Protein AF-A0A0F7S0N1-F1 (afdb_monomer_lite)

InterPro domains:
  IPR029045 ClpP/crotonase-like domain superfamily [SSF52096] (67-286)
  IPR029045 ClpP/crotonase-like domain superfamily [SSF52096] (295-458)
  IPR034733 Acetyl-coenzyme A carboxylase carboxyl transferase subunit beta [PF01039] (90-169)
  IPR051047 Acyl-CoA Carboxylase Beta Subunit [PTHR43842] (62-202)

Radius of gyration: 35.46 Å; chains: 1; bounding box: 61×46×143 Å

Sequence (472 aa):
MEYVIRADAACTDGVVHKVAVKQGGVVNASDVLFVMDTSHKQDASTGSSSPTATVNPTEDPSIARPELQELQTRRHFLADAGRATSVAKRHARGYRTVRENLSMLLDPDSFLEYGDLALAAQKQRYTPTDLISKTGGDGIVTCFGRVDGHTIGLIMGDYMVLAGTQGPGDTDYPVGSGLQTPSFALMGQVRARGIPVVGVANGYVFAGNAALLGMCDVVVATRGGNSKLAGGGKGTMGKTSIGMGGKAMIEAGGLGVVESDDIGPTNVHAETGGVDIVVEHEDSAALMPSSPTTQPSPLGGAIDINAALKATRLLKLLTRTRATHLISLCDTPGFMVGPEFERTSTAGGSFRTFGEWFTAVAEFTQSGGRVAGLPAGSLGPMSLEGAVQLSTKKQLAKIESEQERKEVAEKAVEELYKGGRAINVAASMAEIDTVLDPAETREWLGKVVGDVLGTRRAMFRVRRDREGGSRL

pLDDT: mean 78.71, std 15.07, range [29.89, 95.44]

Foldseek 3Di:
DDDDDDDDPLQPDKDFPFQPDDPPDDDDPPDDGTDIDRPPDDDDDDDDDDDDDPPDPDPDPVDDDPVSVVVVVLLCLVDCNNVVVLQLVQLLQQAHFPVVLCVLQFDPPFKAWDQQQPWAPPVVPDDPVCRSNQQGSNQWIWIWGDGVNFIDTDIDGGCSHVHSDDDDGPPDDPDPPCCPDVVNVVLVVCLQLLNAFEAEFEAQQEAPSLVSQQSHLAYEYAQYHDCVSSVRPPDNHGGTAHYNHAQVVCVVVVVDGDDSCPRGGPVNCCVQVVHDHYHHGSSCVSPPDPDDDDDDDPVQAAQALSNLQNLLSVLVSCLSFLQAAEEAEDDYQYHDDDDVSQVPDDDNGPVVSVVSSVVSVVSSVVSLHDYHYDYDWFDDPGQLLVVLCVVCVVVLVVDPDPVVSVVVSVVSSVVNSVCRTPVNCCVPVVPDVDHDDPVCVVVVVVCCRPPPSHDGDTSDDDPDDPDDDDDD

Organism: NCBI:txid49012

Structure (mmCIF, N/CA/C/O backbone):
data_AF-A0A0F7S0N1-F1
#
_entry.id   AF-A0A0F7S0N1-F1
#
loop_
_atom_site.group_PDB
_atom_site.id
_atom_site.type_symbol
_atom_site.label_atom_id
_atom_site.label_alt_id
_atom_site.label_comp_id
_atom_site.label_asym_id
_atom_site.label_entity_id
_atom_site.label_seq_id
_atom_site.pdbx_PDB_ins_code
_atom_site.Cartn_x
_atom_site.Cartn_y
_atom_site.Cartn_z
_atom_site.occupancy
_atom_site.B_iso_or_equiv
_atom_site.auth_seq_id
_atom_site.auth_comp_id
_atom_site.auth_asym_id
_atom_site.auth_atom_id
_atom_site.pdbx_PDB_model_num
ATOM 1 N N . MET A 1 1 ? -19.174 -15.287 -85.473 1.00 70.75 1 MET A N 1
ATOM 2 C CA . MET A 1 1 ? -17.699 -15.360 -85.430 1.00 70.75 1 MET A CA 1
ATOM 3 C C . MET A 1 1 ? -17.322 -15.170 -83.972 1.00 70.75 1 MET A C 1
ATOM 5 O O . MET A 1 1 ? -17.805 -14.215 -83.380 1.00 70.75 1 MET A O 1
ATOM 9 N N . GLU A 1 2 ? -16.607 -16.116 -83.371 1.00 83.31 2 GLU A N 1
ATOM 10 C CA . GLU A 1 2 ? -16.225 -16.053 -81.955 1.00 83.31 2 GLU A CA 1
ATOM 11 C C . GLU A 1 2 ? -14.771 -15.602 -81.837 1.00 83.31 2 GLU A C 1
ATOM 13 O O . GLU A 1 2 ? -13.910 -16.086 -82.573 1.00 83.31 2 GLU A O 1
ATOM 18 N N . TYR A 1 3 ? -14.505 -14.675 -80.919 1.00 81.12 3 TYR A N 1
ATOM 19 C CA . TYR A 1 3 ? -13.156 -14.209 -80.616 1.00 81.12 3 TYR A CA 1
ATOM 20 C C . TYR A 1 3 ? -12.708 -14.830 -79.294 1.00 81.12 3 TYR A C 1
ATOM 22 O O . TYR A 1 3 ? -13.309 -14.581 -78.251 1.00 81.12 3 TYR A O 1
ATOM 30 N N . VAL A 1 4 ? -11.654 -15.648 -79.337 1.00 83.25 4 VAL A N 1
ATOM 31 C CA . VAL A 1 4 ? -11.066 -16.265 -78.142 1.00 83.25 4 VAL A CA 1
ATOM 32 C C . VAL A 1 4 ? -9.887 -15.417 -77.685 1.00 83.25 4 VAL A C 1
ATOM 34 O O . VAL A 1 4 ? -8.858 -15.368 -78.356 1.00 83.25 4 VAL A O 1
ATOM 37 N N . ILE A 1 5 ? -10.032 -14.773 -76.529 1.00 77.81 5 ILE A N 1
ATOM 38 C CA . ILE A 1 5 ? -8.944 -14.044 -75.874 1.00 77.81 5 ILE A CA 1
ATOM 39 C C . ILE A 1 5 ? -8.152 -15.053 -75.043 1.00 77.81 5 ILE A C 1
ATOM 41 O O . ILE A 1 5 ? -8.701 -15.701 -74.153 1.00 77.81 5 ILE A O 1
ATOM 45 N N . ARG A 1 6 ? -6.870 -15.218 -75.364 1.00 75.12 6 ARG A N 1
ATOM 46 C CA . ARG A 1 6 ? -5.944 -16.111 -74.657 1.00 75.12 6 ARG A CA 1
ATOM 47 C C . ARG A 1 6 ? -4.948 -15.275 -73.864 1.00 75.12 6 ARG A C 1
ATOM 49 O O . ARG A 1 6 ? -4.656 -14.146 -74.253 1.00 75.12 6 ARG A O 1
ATOM 56 N N . ALA A 1 7 ? -4.431 -15.836 -72.775 1.00 68.81 7 ALA A N 1
ATOM 57 C CA . ALA A 1 7 ? -3.262 -15.265 -72.120 1.00 68.81 7 ALA A CA 1
ATOM 58 C C . ALA A 1 7 ? -2.103 -15.175 -73.127 1.00 68.81 7 ALA A C 1
ATOM 60 O O . ALA A 1 7 ? -1.959 -16.044 -73.992 1.00 68.81 7 ALA A O 1
ATOM 61 N N . ASP A 1 8 ? -1.316 -14.104 -73.030 1.00 66.12 8 ASP A N 1
ATOM 62 C CA . ASP A 1 8 ? -0.108 -13.926 -73.834 1.00 66.12 8 ASP A CA 1
ATOM 63 C C . ASP A 1 8 ? 0.848 -15.108 -73.594 1.00 66.12 8 ASP A C 1
ATOM 65 O O . ASP A 1 8 ? 0.994 -15.573 -72.462 1.00 66.12 8 ASP A O 1
ATOM 69 N N . ALA A 1 9 ? 1.522 -15.584 -74.642 1.00 60.59 9 ALA A N 1
ATOM 70 C CA . ALA A 1 9 ? 2.530 -16.639 -74.549 1.00 60.59 9 ALA A CA 1
ATOM 71 C C . ALA A 1 9 ? 3.688 -16.271 -73.599 1.00 60.59 9 ALA A C 1
ATOM 73 O O . ALA A 1 9 ? 4.372 -17.158 -73.099 1.00 60.59 9 ALA A O 1
ATOM 74 N N . ALA A 1 10 ? 3.888 -14.981 -73.308 1.00 58.31 10 ALA A N 1
ATOM 75 C CA . ALA A 1 10 ? 4.835 -14.504 -72.300 1.00 58.31 10 ALA A CA 1
ATOM 76 C C . ALA A 1 10 ? 4.342 -14.633 -70.837 1.00 58.31 10 ALA A C 1
ATOM 78 O O . ALA A 1 10 ? 5.082 -14.258 -69.923 1.00 58.31 10 ALA A O 1
ATOM 79 N N . CYS A 1 11 ? 3.109 -15.103 -70.613 1.00 58.31 11 CYS A N 1
ATOM 80 C CA . CYS A 1 11 ? 2.463 -15.299 -69.311 1.00 58.31 11 CYS A CA 1
ATOM 81 C C . CYS A 1 11 ? 1.888 -16.723 -69.220 1.00 58.31 11 CYS A C 1
ATOM 83 O O . CYS A 1 11 ? 0.672 -16.910 -69.186 1.00 58.31 11 CYS A O 1
ATOM 85 N N . THR A 1 12 ? 2.752 -17.738 -69.208 1.00 57.97 12 THR A N 1
ATOM 86 C CA . THR A 1 12 ? 2.328 -19.148 -69.144 1.00 57.97 12 THR A CA 1
ATOM 87 C C . THR A 1 12 ? 1.765 -19.563 -67.778 1.00 57.97 12 THR A C 1
ATOM 89 O O . THR A 1 12 ? 1.035 -20.550 -67.713 1.00 57.97 12 THR A O 1
ATOM 92 N N . ASP A 1 13 ? 2.031 -18.785 -66.717 1.00 64.25 13 ASP A N 1
ATOM 93 C CA . ASP A 1 13 ? 1.867 -19.231 -65.320 1.00 64.25 13 ASP A CA 1
ATOM 94 C C . ASP A 1 13 ? 1.004 -18.268 -64.461 1.00 64.25 13 ASP A C 1
ATOM 96 O O . ASP A 1 13 ? 1.071 -18.279 -63.232 1.00 64.25 13 ASP A O 1
ATOM 100 N N . GLY A 1 14 ? 0.213 -17.386 -65.083 1.00 68.50 14 GLY A N 1
ATOM 101 C CA . GLY A 1 14 ? -0.571 -16.373 -64.362 1.00 68.50 14 GLY A CA 1
ATOM 102 C C . GLY A 1 14 ? -1.806 -16.929 -63.634 1.00 68.50 14 GLY A C 1
ATOM 103 O O . GLY A 1 14 ? -2.514 -17.790 -64.159 1.00 68.50 14 GLY A O 1
ATOM 104 N N . VAL A 1 15 ? -2.116 -16.397 -62.443 1.00 79.62 15 VAL A N 1
ATOM 105 C CA . VAL A 1 15 ? -3.322 -16.757 -61.666 1.00 79.62 15 VAL A CA 1
ATOM 106 C C . VAL A 1 15 ? -4.386 -15.672 -61.816 1.00 79.62 15 VAL A C 1
ATOM 108 O O . VAL A 1 15 ? -4.148 -14.493 -61.546 1.00 79.62 15 VAL A O 1
ATOM 111 N N . VAL A 1 16 ? -5.595 -16.060 -62.231 1.00 82.44 16 VAL A N 1
ATOM 112 C CA . VAL A 1 16 ? -6.732 -15.135 -62.324 1.00 82.44 16 VAL A CA 1
ATOM 113 C C . VAL A 1 16 ? -7.241 -14.807 -60.920 1.00 82.44 16 VAL A C 1
ATOM 115 O O . VAL A 1 16 ? -7.872 -15.634 -60.268 1.00 82.44 16 VAL A O 1
ATOM 118 N N . HIS A 1 17 ? -7.005 -13.577 -60.467 1.00 83.06 17 HIS A N 1
ATOM 119 C CA . HIS A 1 17 ? -7.462 -13.090 -59.163 1.00 83.06 17 HIS A CA 1
ATOM 120 C C . HIS A 1 17 ? -8.943 -12.718 -59.159 1.00 83.06 17 HIS A C 1
ATOM 122 O O . HIS A 1 17 ? -9.626 -12.838 -58.141 1.00 83.06 17 HIS A O 1
ATOM 128 N N . LYS A 1 18 ? -9.441 -12.210 -60.290 1.00 86.25 18 LYS A N 1
ATOM 129 C CA . LYS A 1 18 ? -10.821 -11.742 -60.403 1.00 86.25 18 LYS A CA 1
ATOM 130 C C . LYS A 1 18 ? -11.307 -11.856 -61.835 1.00 86.25 18 LYS A C 1
ATOM 132 O O . LYS A 1 18 ? -10.690 -11.303 -62.735 1.00 86.25 18 LYS A O 1
ATOM 137 N N . VAL A 1 19 ? -12.466 -12.473 -62.031 1.00 90.94 19 VAL A N 1
ATOM 138 C CA . VAL A 1 19 ? -13.218 -12.379 -63.288 1.00 90.94 19 VAL A CA 1
ATOM 139 C C . VAL A 1 19 ? -14.240 -11.255 -63.128 1.00 90.94 19 VAL A C 1
ATOM 141 O O . VAL A 1 19 ? -15.051 -11.275 -62.203 1.00 90.94 19 VAL A O 1
ATOM 144 N N . ALA A 1 20 ? -14.156 -10.231 -63.975 1.00 88.44 20 ALA A N 1
ATOM 145 C CA . ALA A 1 20 ? -14.969 -9.016 -63.883 1.00 88.44 20 ALA A CA 1
ATOM 146 C C . ALA A 1 20 ? -16.246 -9.076 -64.742 1.00 88.44 20 ALA A C 1
ATOM 148 O O . ALA A 1 20 ? -17.083 -8.180 -64.659 1.00 88.44 20 ALA A O 1
ATOM 149 N N . VAL A 1 21 ? -16.425 -10.150 -65.515 1.00 89.94 21 VAL A N 1
ATOM 150 C CA . VAL A 1 21 ? -17.568 -10.364 -66.412 1.00 89.94 21 VAL A CA 1
ATOM 151 C C . VAL A 1 21 ? -18.325 -11.650 -66.081 1.00 89.94 21 VAL A C 1
ATOM 153 O O . VAL A 1 21 ? -17.822 -12.531 -65.386 1.00 89.94 21 VAL A O 1
ATOM 156 N N . LYS A 1 22 ? -19.559 -11.763 -66.578 1.00 89.00 22 LYS A N 1
ATOM 157 C CA . LYS A 1 22 ? -20.408 -12.954 -66.430 1.00 89.00 22 LYS A CA 1
ATOM 158 C C . LYS A 1 22 ? -20.688 -13.573 -67.793 1.00 89.00 22 LYS A C 1
ATOM 160 O O . LYS A 1 22 ? -20.864 -12.855 -68.775 1.00 89.00 22 LYS A O 1
ATOM 165 N N . GLN A 1 23 ? -20.768 -14.900 -67.844 1.00 90.06 23 GLN A N 1
ATOM 166 C CA . GLN A 1 23 ? -21.129 -15.625 -69.061 1.00 90.06 23 GLN A CA 1
ATOM 167 C C . GLN A 1 23 ? -22.506 -15.163 -69.572 1.00 90.06 23 GLN A C 1
ATOM 169 O O . GLN A 1 23 ? -23.454 -15.065 -68.795 1.00 90.06 23 GLN A O 1
ATOM 174 N N . GLY A 1 24 ? -22.601 -14.849 -70.868 1.00 90.19 24 GLY A N 1
ATOM 175 C CA . GLY A 1 24 ? -23.808 -14.288 -71.493 1.00 90.19 24 GLY A CA 1
ATOM 176 C C . GLY A 1 24 ? -23.993 -12.773 -71.312 1.00 90.19 24 GLY A C 1
ATOM 177 O O . GLY A 1 24 ? -24.955 -12.219 -71.837 1.00 90.19 24 GLY A O 1
ATOM 178 N N . GLY A 1 25 ? -23.093 -12.096 -70.590 1.00 85.81 25 GLY A N 1
ATOM 179 C CA . GLY A 1 25 ? -23.084 -10.638 -70.473 1.00 85.81 25 GLY A CA 1
ATOM 180 C C . GLY A 1 25 ? -22.581 -9.944 -71.741 1.00 85.81 25 GLY A C 1
ATOM 181 O O . GLY A 1 25 ? -21.772 -10.496 -72.486 1.00 85.81 25 GLY A O 1
ATOM 182 N N . VAL A 1 26 ? -23.049 -8.715 -71.970 1.00 89.62 26 VAL A N 1
ATOM 183 C CA . VAL A 1 26 ? -22.543 -7.844 -73.041 1.00 89.62 26 VAL A CA 1
ATOM 184 C C . VAL A 1 26 ? -21.275 -7.146 -72.554 1.00 89.62 26 VAL A C 1
ATOM 186 O O . VAL A 1 26 ? -21.260 -6.615 -71.445 1.00 89.62 26 VAL A O 1
ATOM 189 N N . VAL A 1 27 ? -20.232 -7.145 -73.382 1.00 89.19 27 VAL A N 1
ATOM 190 C CA . VAL A 1 27 ? -18.960 -6.447 -73.142 1.00 89.19 27 VAL A CA 1
ATOM 191 C C . VAL A 1 27 ? -18.636 -5.559 -74.340 1.00 89.19 27 VAL A C 1
ATOM 193 O O . VAL A 1 27 ? -18.961 -5.905 -75.478 1.00 89.19 27 VAL A O 1
ATOM 196 N N . ASN A 1 28 ? -18.003 -4.421 -74.089 1.00 89.50 28 ASN A N 1
ATOM 197 C CA . ASN A 1 28 ? -17.534 -3.487 -75.105 1.00 89.50 28 ASN A CA 1
ATOM 198 C C . ASN A 1 28 ? -16.021 -3.617 -75.318 1.00 89.50 28 ASN A C 1
ATOM 200 O O . ASN A 1 28 ? -15.294 -4.219 -74.525 1.00 89.50 28 ASN A O 1
ATOM 204 N N . ALA A 1 29 ? -15.531 -3.016 -76.402 1.00 83.19 29 ALA A N 1
ATOM 205 C CA . ALA A 1 29 ? -14.098 -2.859 -76.604 1.00 83.19 29 ALA A CA 1
ATOM 206 C C . ALA A 1 29 ? -13.488 -2.068 -75.431 1.00 83.19 29 ALA A C 1
ATOM 208 O O . ALA A 1 29 ? -14.018 -1.023 -75.056 1.00 83.19 29 ALA A O 1
ATOM 209 N N . SER A 1 30 ? -12.374 -2.573 -74.891 1.00 83.69 30 SER A N 1
ATOM 210 C CA . SER A 1 30 ? -11.648 -2.039 -73.722 1.00 83.69 30 SER A CA 1
ATOM 211 C C . SER A 1 30 ? -12.240 -2.350 -72.341 1.00 83.69 30 SER A C 1
ATOM 213 O O . SER A 1 30 ? -11.658 -1.926 -71.341 1.00 83.69 30 SER A O 1
ATOM 215 N N . ASP A 1 31 ? -13.326 -3.123 -72.247 1.00 87.25 31 ASP A N 1
ATOM 216 C CA . ASP A 1 31 ? -13.805 -3.605 -70.948 1.00 87.25 31 ASP A CA 1
ATOM 217 C C . ASP A 1 31 ? -12.803 -4.589 -70.320 1.00 87.25 31 ASP A C 1
ATOM 219 O O . ASP A 1 31 ? -12.262 -5.483 -70.977 1.00 87.25 31 ASP A O 1
ATOM 223 N N . VAL A 1 32 ? -12.576 -4.451 -69.010 1.00 87.75 32 VAL A N 1
ATOM 224 C CA . VAL A 1 32 ? -11.734 -5.383 -68.250 1.00 87.75 32 VAL A CA 1
ATOM 225 C C . VAL A 1 32 ? -12.501 -6.686 -68.047 1.00 87.75 32 VAL A C 1
ATOM 227 O O . VAL A 1 32 ? -13.506 -6.718 -67.340 1.00 87.75 32 VAL A O 1
ATOM 230 N N . LEU A 1 33 ? -12.009 -7.776 -68.636 1.00 88.56 33 LEU A N 1
ATOM 231 C CA . LEU A 1 33 ? -12.659 -9.088 -68.541 1.00 88.56 33 LEU A CA 1
ATOM 232 C C . LEU A 1 33 ? -12.246 -9.848 -67.279 1.00 88.56 33 LEU A C 1
ATOM 234 O O . LEU A 1 33 ? -13.075 -10.442 -66.588 1.00 88.56 33 LEU A O 1
ATOM 238 N N . PHE A 1 34 ? -10.961 -9.812 -66.950 1.00 85.25 34 PHE A N 1
ATOM 239 C CA . PHE A 1 34 ? -10.405 -10.413 -65.747 1.00 85.25 34 PHE A CA 1
ATOM 240 C C . PHE A 1 34 ? -9.114 -9.694 -65.346 1.00 85.25 34 PHE A C 1
ATOM 242 O O . PHE A 1 34 ? -8.471 -9.041 -66.165 1.00 85.25 34 PHE A O 1
ATOM 249 N N . VAL A 1 35 ? -8.755 -9.813 -64.071 1.00 84.69 35 VAL A N 1
ATOM 250 C CA . VAL A 1 35 ? -7.485 -9.359 -63.505 1.00 84.69 35 VAL A CA 1
ATOM 251 C C . VAL A 1 35 ? -6.674 -10.600 -63.173 1.00 84.69 35 VAL A C 1
ATOM 253 O O . VAL A 1 35 ? -7.156 -11.494 -62.471 1.00 84.69 35 VAL A O 1
ATOM 256 N N . MET A 1 36 ? -5.458 -10.653 -63.695 1.00 81.38 36 MET A N 1
ATOM 257 C CA . MET A 1 36 ? -4.521 -11.751 -63.506 1.00 81.38 36 MET A CA 1
ATOM 258 C C . MET A 1 36 ? -3.234 -11.205 -62.902 1.00 81.38 36 MET A C 1
ATOM 260 O O . MET A 1 36 ? -2.797 -10.118 -63.277 1.00 81.38 36 MET A O 1
ATOM 264 N N . ASP A 1 37 ? -2.649 -11.964 -61.982 1.00 73.94 37 ASP A N 1
ATOM 265 C CA . ASP A 1 37 ? -1.302 -11.704 -61.489 1.00 73.94 37 ASP A CA 1
ATOM 266 C C . ASP A 1 37 ? -0.298 -12.486 -62.343 1.00 73.94 37 ASP A C 1
ATOM 268 O O . ASP A 1 37 ? -0.437 -13.694 -62.545 1.00 73.94 37 ASP A O 1
ATOM 272 N N . THR A 1 38 ? 0.680 -11.769 -62.890 1.00 68.12 38 THR A N 1
ATOM 273 C CA . THR A 1 38 ? 1.725 -12.295 -63.778 1.00 68.12 38 THR A CA 1
ATOM 274 C C . THR A 1 38 ? 3.113 -12.241 -63.137 1.00 68.12 38 THR A C 1
ATOM 276 O O . THR A 1 38 ? 4.111 -12.383 -63.841 1.00 68.12 38 THR A O 1
ATOM 279 N N . SER A 1 39 ? 3.206 -11.992 -61.826 1.00 62.47 39 SER A N 1
ATOM 280 C CA . SER A 1 39 ? 4.465 -11.742 -61.107 1.00 62.47 39 SER A CA 1
ATOM 281 C C . SER A 1 39 ? 5.394 -12.957 -60.948 1.00 62.47 39 SER A C 1
ATOM 283 O O . SER A 1 39 ? 6.521 -12.801 -60.487 1.00 62.47 39 SER A O 1
ATOM 285 N N . HIS A 1 40 ? 5.018 -14.147 -61.427 1.00 51.25 40 HIS A N 1
ATOM 286 C CA . HIS A 1 40 ? 5.912 -15.311 -61.505 1.00 51.25 40 HIS A CA 1
ATOM 287 C C . HIS A 1 40 ? 6.852 -15.270 -62.733 1.00 51.25 40 HIS A C 1
ATOM 289 O O . HIS A 1 40 ? 6.914 -16.207 -63.523 1.00 51.25 40 HIS A O 1
ATOM 295 N N . LYS A 1 41 ? 7.625 -14.189 -62.904 1.00 47.56 41 LYS A N 1
ATOM 296 C CA . LYS A 1 41 ? 8.764 -14.159 -63.841 1.00 47.56 41 LYS A CA 1
ATOM 297 C C . LYS A 1 41 ? 10.075 -14.191 -63.060 1.00 47.56 41 LYS A C 1
ATOM 299 O O . LYS A 1 41 ? 10.419 -13.222 -62.397 1.00 47.56 41 LYS A O 1
ATOM 304 N N . GLN A 1 42 ? 10.813 -15.300 -63.162 1.00 41.69 42 GLN A N 1
ATOM 305 C CA . GLN A 1 42 ? 12.253 -15.296 -62.890 1.00 41.69 42 GLN A CA 1
ATOM 306 C C . GLN A 1 42 ? 12.943 -14.391 -63.923 1.00 41.69 42 GLN A C 1
ATOM 308 O O . GLN A 1 42 ? 12.688 -14.498 -65.123 1.00 41.69 42 GLN A O 1
ATOM 313 N N . ASP A 1 43 ? 13.771 -13.477 -63.427 1.00 38.16 43 ASP A N 1
ATOM 314 C CA . ASP A 1 43 ? 14.380 -12.366 -64.158 1.00 38.16 43 ASP A CA 1
ATOM 315 C C . ASP A 1 43 ? 15.220 -12.752 -65.385 1.00 38.16 43 ASP A C 1
ATOM 317 O O . ASP A 1 43 ? 16.060 -13.651 -65.329 1.00 38.16 43 ASP A O 1
ATOM 321 N N . ALA A 1 44 ? 15.119 -11.929 -66.438 1.00 33.47 44 ALA A N 1
ATOM 322 C CA . ALA A 1 44 ? 16.231 -11.634 -67.346 1.00 33.47 44 ALA A CA 1
ATOM 323 C C . ALA A 1 44 ? 16.097 -10.231 -67.996 1.00 33.47 44 ALA A C 1
ATOM 325 O O . ALA A 1 44 ? 15.496 -10.073 -69.051 1.00 33.47 44 ALA A O 1
ATOM 326 N N . SER A 1 45 ? 16.689 -9.245 -67.306 1.00 39.94 45 SER A N 1
ATOM 327 C CA . SER A 1 45 ? 17.465 -8.071 -67.772 1.00 39.94 45 SER A CA 1
ATOM 328 C C . SER A 1 45 ? 16.899 -6.950 -68.695 1.00 39.94 45 SER A C 1
ATOM 330 O O . SER A 1 45 ? 16.301 -7.171 -69.739 1.00 39.94 45 SER A O 1
ATOM 332 N N . THR A 1 46 ? 17.320 -5.714 -68.335 1.00 34.97 46 THR A N 1
ATOM 333 C CA . THR A 1 46 ? 17.558 -4.459 -69.119 1.00 34.97 46 THR A CA 1
ATOM 334 C C . THR A 1 46 ? 16.548 -3.272 -69.106 1.00 34.97 46 THR A C 1
ATOM 336 O O . THR A 1 46 ? 15.664 -3.177 -69.939 1.00 34.97 46 THR A O 1
ATOM 339 N N . GLY A 1 47 ? 16.792 -2.283 -68.215 1.00 32.25 47 GLY A N 1
ATOM 340 C CA . GLY A 1 47 ? 17.086 -0.853 -68.528 1.00 32.25 47 GLY A CA 1
ATOM 341 C C . GLY A 1 47 ? 16.001 0.230 -68.819 1.00 32.25 47 GLY A C 1
ATOM 342 O O . GLY A 1 47 ? 15.572 0.342 -69.958 1.00 32.25 47 GLY A O 1
ATOM 343 N N . SER A 1 48 ? 15.815 1.179 -67.860 1.00 31.44 48 SER A N 1
ATOM 344 C CA . SER A 1 48 ? 15.425 2.635 -67.968 1.00 31.44 48 SER A CA 1
ATOM 345 C C . SER A 1 48 ? 13.956 3.010 -68.344 1.00 31.44 48 SER A C 1
ATOM 347 O O . SER A 1 48 ? 13.480 2.543 -69.363 1.00 31.44 48 SER A O 1
ATOM 349 N N . SER A 1 49 ? 13.141 3.884 -67.698 1.00 33.22 49 SER A N 1
ATOM 350 C CA . SER A 1 49 ? 13.277 4.958 -66.676 1.00 33.22 49 SER A CA 1
ATOM 351 C C . SER A 1 49 ? 11.906 5.391 -66.045 1.00 33.22 49 SER A C 1
ATOM 353 O O . SER A 1 49 ? 10.925 5.507 -66.770 1.00 33.22 49 SER A O 1
ATOM 355 N N . SER A 1 50 ? 11.904 5.699 -64.726 1.00 29.89 50 SER A N 1
ATOM 356 C CA . SER A 1 50 ? 11.042 6.610 -63.893 1.00 29.89 50 SER A CA 1
ATOM 357 C C . SER A 1 50 ? 9.506 6.416 -63.715 1.00 29.89 50 SER A C 1
ATOM 359 O O . SER A 1 50 ? 8.801 6.106 -64.663 1.00 29.89 50 SER A O 1
ATOM 361 N N . PRO A 1 51 ? 8.914 6.831 -62.565 1.00 38.84 51 PRO A N 1
ATOM 362 C CA . PRO A 1 51 ? 8.987 6.233 -61.234 1.00 38.84 51 PRO A CA 1
ATOM 363 C C . PRO A 1 51 ? 7.586 5.753 -60.789 1.00 38.84 51 PRO A C 1
ATOM 365 O O . PRO A 1 51 ? 6.669 6.545 -60.570 1.00 38.84 51 PRO A O 1
ATOM 368 N N . THR A 1 52 ? 7.389 4.454 -60.604 1.00 31.91 52 THR A N 1
ATOM 369 C CA . THR A 1 52 ? 6.220 3.942 -59.874 1.00 31.91 52 THR A CA 1
ATOM 370 C C . THR A 1 52 ? 6.747 2.933 -58.881 1.00 31.91 52 THR A C 1
ATOM 372 O O . THR A 1 52 ? 7.521 2.060 -59.260 1.00 31.91 52 THR A O 1
ATOM 375 N N . ALA A 1 53 ? 6.424 3.168 -57.608 1.00 38.03 53 ALA A N 1
ATOM 376 C CA . ALA A 1 53 ? 6.983 2.489 -56.451 1.00 38.03 53 ALA A CA 1
ATOM 377 C C . ALA A 1 53 ? 7.178 0.994 -56.721 1.00 38.03 53 ALA A C 1
ATOM 379 O O . ALA A 1 53 ? 6.214 0.246 -56.879 1.00 38.03 53 ALA A O 1
ATOM 380 N N . THR A 1 54 ? 8.445 0.593 -56.792 1.00 33.69 54 THR A N 1
ATOM 381 C CA . THR A 1 54 ? 8.882 -0.793 -56.731 1.00 33.69 54 THR A CA 1
ATOM 382 C C . THR A 1 54 ? 8.231 -1.424 -55.510 1.00 33.69 54 THR A C 1
ATOM 384 O O . THR A 1 54 ? 8.609 -1.136 -54.374 1.00 33.69 54 THR A O 1
ATOM 387 N N . VAL A 1 55 ? 7.239 -2.284 -55.731 1.00 39.84 55 VAL A N 1
ATOM 388 C CA . VAL A 1 55 ? 6.918 -3.316 -54.752 1.00 39.84 55 VAL A CA 1
ATOM 389 C C . VAL A 1 55 ? 8.113 -4.256 -54.802 1.00 39.84 55 VAL A C 1
ATOM 391 O O . VAL A 1 55 ? 8.225 -5.089 -55.698 1.00 39.84 55 VAL A O 1
ATOM 394 N N . ASN A 1 56 ? 9.076 -4.006 -53.911 1.00 42.00 56 ASN A N 1
ATOM 395 C CA . ASN A 1 56 ? 10.200 -4.903 -53.692 1.00 42.00 56 ASN A CA 1
ATOM 396 C C . ASN A 1 56 ? 9.647 -6.315 -53.449 1.00 42.00 56 ASN A C 1
ATOM 398 O O . ASN A 1 56 ? 8.616 -6.440 -52.778 1.00 42.00 56 ASN A O 1
ATOM 402 N N . PRO A 1 57 ? 10.305 -7.359 -53.985 1.00 48.06 57 PRO A N 1
ATOM 403 C CA . PRO A 1 57 ? 9.903 -8.736 -53.754 1.00 48.06 57 PRO A CA 1
ATOM 404 C C . PRO A 1 57 ? 9.733 -8.940 -52.252 1.00 48.06 57 PRO A C 1
ATOM 406 O O . PRO A 1 57 ? 10.604 -8.556 -51.472 1.00 48.06 57 PRO A O 1
ATOM 409 N N . THR A 1 58 ? 8.570 -9.470 -51.880 1.00 53.34 58 THR A N 1
ATOM 410 C CA . THR A 1 58 ? 8.203 -9.920 -50.536 1.00 53.34 58 THR A CA 1
ATOM 411 C C . THR A 1 58 ? 9.436 -10.449 -49.816 1.00 53.34 58 THR A C 1
ATOM 413 O O . THR A 1 58 ? 9.968 -11.494 -50.183 1.00 53.34 58 THR A O 1
ATOM 416 N N . GLU A 1 59 ? 9.928 -9.677 -48.849 1.00 62.75 59 GLU A N 1
ATOM 417 C CA . GLU A 1 59 ? 11.090 -10.044 -48.049 1.00 62.75 59 GLU A CA 1
ATOM 418 C C . GLU A 1 59 ? 10.830 -11.399 -47.391 1.00 62.75 59 GLU A C 1
ATOM 420 O O . GLU A 1 59 ? 9.738 -11.635 -46.867 1.00 62.75 59 GLU A O 1
ATOM 425 N N . ASP A 1 60 ? 11.822 -12.287 -47.439 1.00 70.88 60 ASP A N 1
ATOM 426 C CA . ASP A 1 60 ? 11.759 -13.581 -46.772 1.00 70.88 60 ASP A CA 1
ATOM 427 C C . ASP A 1 60 ? 11.452 -13.365 -45.276 1.00 70.88 60 ASP A C 1
ATOM 429 O O . ASP A 1 60 ? 12.276 -12.780 -44.567 1.00 70.88 60 ASP A O 1
ATOM 433 N N . PRO A 1 61 ? 10.291 -13.820 -44.764 1.00 70.19 61 PRO A N 1
ATOM 434 C CA . PRO A 1 61 ? 9.906 -13.604 -43.372 1.00 70.19 61 PRO A CA 1
ATOM 435 C C . PRO A 1 61 ? 10.828 -14.321 -42.375 1.00 70.19 61 PRO A C 1
ATOM 437 O O . PRO A 1 61 ? 10.763 -14.033 -41.179 1.00 70.19 61 PRO A O 1
ATOM 440 N N . SER A 1 62 ? 11.686 -15.240 -42.837 1.00 78.88 62 SER A N 1
ATOM 441 C CA . SER A 1 62 ? 12.718 -15.875 -42.014 1.00 78.88 62 SER A CA 1
ATOM 442 C C . SER A 1 62 ? 13.959 -14.997 -41.806 1.00 78.88 62 SER A C 1
ATOM 444 O O . SER A 1 62 ? 14.706 -15.212 -40.849 1.00 78.88 62 SER A O 1
ATOM 446 N N . ILE A 1 63 ? 14.160 -13.974 -42.643 1.00 80.31 63 ILE A N 1
ATOM 447 C CA . ILE A 1 63 ? 15.273 -13.032 -42.528 1.00 80.31 63 ILE A CA 1
ATOM 448 C C . ILE A 1 63 ? 14.781 -11.786 -41.790 1.00 80.31 63 ILE A C 1
ATOM 450 O O . ILE A 1 63 ? 14.024 -10.969 -42.312 1.00 80.31 63 ILE A O 1
ATOM 454 N N . ALA A 1 64 ? 15.235 -11.620 -40.547 1.00 79.56 64 ALA A N 1
ATOM 455 C CA . ALA A 1 64 ? 14.904 -10.440 -39.761 1.00 79.56 64 ALA A CA 1
ATOM 456 C C . ALA A 1 64 ? 15.457 -9.173 -40.431 1.00 79.56 64 ALA A C 1
ATOM 458 O O . ALA A 1 64 ? 16.661 -9.073 -40.679 1.00 79.56 64 ALA A O 1
ATOM 459 N N . ARG A 1 65 ? 14.584 -8.190 -40.668 1.00 86.44 65 ARG A N 1
ATOM 460 C CA . ARG A 1 65 ? 14.968 -6.867 -41.179 1.00 86.44 65 ARG A CA 1
ATOM 461 C C . ARG A 1 65 ? 15.968 -6.175 -40.243 1.00 86.44 65 ARG A C 1
ATOM 463 O O . ARG A 1 65 ? 15.886 -6.394 -39.029 1.00 86.44 65 ARG A O 1
ATOM 470 N N . PRO A 1 66 ? 16.854 -5.300 -40.750 1.00 87.81 66 PRO A N 1
ATOM 471 C CA . PRO A 1 66 ? 17.811 -4.569 -39.917 1.00 87.81 66 PRO A CA 1
ATOM 472 C C . PRO A 1 66 ? 17.170 -3.831 -38.730 1.00 87.81 66 PRO A C 1
ATOM 474 O O . PRO A 1 66 ? 17.694 -3.879 -37.621 1.00 87.81 66 PRO A O 1
ATOM 477 N N . GLU A 1 67 ? 15.997 -3.222 -38.915 1.00 86.62 67 GLU A N 1
ATOM 478 C CA . GLU A 1 67 ? 15.281 -2.497 -37.856 1.00 86.62 67 GLU A CA 1
ATOM 479 C C . GLU A 1 67 ? 14.741 -3.444 -36.773 1.00 86.62 67 GLU A C 1
ATOM 481 O O . GLU A 1 67 ? 14.735 -3.110 -35.587 1.00 86.62 67 GLU A O 1
ATOM 486 N N . LEU A 1 68 ? 14.316 -4.653 -37.163 1.00 86.44 68 LEU A N 1
ATOM 487 C CA . LEU A 1 68 ? 13.892 -5.688 -36.219 1.00 86.44 68 LEU A CA 1
ATOM 488 C C . LEU A 1 68 ? 15.090 -6.225 -35.425 1.00 86.44 68 LEU A C 1
ATOM 490 O O . LEU A 1 68 ? 14.971 -6.435 -34.218 1.00 86.44 68 LEU A O 1
ATOM 494 N N . GLN A 1 69 ? 16.243 -6.397 -36.075 1.00 89.38 69 GLN A N 1
ATOM 495 C CA . GLN A 1 69 ? 17.488 -6.784 -35.405 1.00 89.38 69 GLN A CA 1
ATOM 496 C C . GLN A 1 69 ? 17.944 -5.709 -34.410 1.00 89.38 69 GLN A C 1
ATOM 498 O O . GLN A 1 69 ? 18.334 -6.032 -33.284 1.00 89.38 69 GLN A O 1
ATOM 503 N N . GLU A 1 70 ? 17.845 -4.428 -34.775 1.00 89.00 70 GLU A N 1
ATOM 504 C CA . GLU A 1 70 ? 18.137 -3.318 -33.866 1.00 89.00 70 GLU A CA 1
ATOM 505 C C . GLU A 1 70 ? 17.193 -3.330 -32.655 1.00 89.00 70 GLU A C 1
ATOM 507 O O . GLU A 1 70 ? 17.655 -3.272 -31.513 1.00 89.00 70 GLU A O 1
ATOM 512 N N . LEU A 1 71 ? 15.881 -3.473 -32.876 1.00 88.12 71 LEU A N 1
ATOM 513 C CA . LEU A 1 71 ? 14.890 -3.570 -31.802 1.00 88.12 71 LEU A CA 1
ATOM 514 C C . LEU A 1 71 ? 15.190 -4.736 -30.848 1.00 88.12 71 LEU A C 1
ATOM 516 O O . LEU A 1 71 ? 15.180 -4.560 -29.628 1.00 88.12 71 LEU A O 1
ATOM 520 N N . GLN A 1 72 ? 15.473 -5.920 -31.394 1.00 89.88 72 GLN A N 1
ATOM 521 C CA . GLN A 1 72 ? 15.830 -7.106 -30.612 1.00 89.88 72 GLN A CA 1
ATOM 522 C C . GLN A 1 72 ? 17.118 -6.887 -29.813 1.00 89.88 72 GLN A C 1
ATOM 524 O O . GLN A 1 72 ? 17.180 -7.256 -28.641 1.00 89.88 72 GLN A O 1
ATOM 529 N N . THR A 1 73 ? 18.108 -6.215 -30.403 1.00 89.12 73 THR A N 1
ATOM 530 C CA . THR A 1 73 ? 19.360 -5.853 -29.725 1.00 89.12 73 THR A CA 1
ATOM 531 C C . THR A 1 73 ? 19.105 -4.902 -28.556 1.00 89.12 73 THR A C 1
ATOM 533 O O . THR A 1 73 ? 19.621 -5.117 -27.461 1.00 89.12 73 THR A O 1
ATOM 536 N N . ARG A 1 74 ? 18.258 -3.879 -28.734 1.00 89.94 74 ARG A N 1
ATOM 537 C CA . ARG A 1 74 ? 17.886 -2.963 -27.641 1.00 89.94 74 ARG A CA 1
ATOM 538 C C . ARG A 1 74 ? 17.150 -3.694 -26.517 1.00 89.94 74 ARG A C 1
ATOM 540 O O . ARG A 1 74 ? 17.486 -3.514 -25.351 1.00 89.94 74 ARG A O 1
ATOM 547 N N . ARG A 1 75 ? 16.205 -4.574 -26.858 1.00 89.69 75 ARG A N 1
ATOM 548 C CA . ARG A 1 75 ? 15.469 -5.395 -25.880 1.00 89.69 75 ARG A CA 1
ATOM 549 C C . ARG A 1 75 ? 16.353 -6.401 -25.155 1.00 89.69 75 ARG A C 1
ATOM 551 O O . ARG A 1 75 ? 16.100 -6.696 -23.990 1.00 89.69 75 ARG A O 1
ATOM 558 N N . HIS A 1 76 ? 17.415 -6.884 -25.794 1.00 88.81 76 HIS A N 1
ATOM 559 C CA . HIS A 1 76 ? 18.384 -7.757 -25.141 1.00 88.81 76 HIS A CA 1
ATOM 560 C C . HIS A 1 76 ? 19.034 -7.081 -23.925 1.00 88.81 76 HIS A C 1
ATOM 562 O O . HIS A 1 76 ? 19.171 -7.724 -22.888 1.00 88.81 76 HIS A O 1
ATOM 568 N N . PHE A 1 77 ? 19.335 -5.777 -23.997 1.00 85.50 77 PHE A N 1
ATOM 569 C CA . PHE A 1 77 ? 19.870 -5.017 -22.859 1.00 85.50 77 PHE A CA 1
ATOM 570 C C . PHE A 1 77 ? 18.866 -4.805 -21.715 1.00 85.50 77 PHE A C 1
ATOM 572 O O . PHE A 1 77 ? 19.283 -4.469 -20.611 1.00 85.50 77 PHE A O 1
ATOM 579 N N . LEU A 1 78 ? 17.567 -5.025 -21.938 1.00 85.75 78 LEU A N 1
ATOM 580 C CA . LEU A 1 78 ? 16.537 -4.995 -20.889 1.00 85.75 78 LEU A CA 1
ATOM 581 C C . LEU A 1 78 ? 16.358 -6.358 -20.217 1.00 85.75 78 LEU A C 1
ATOM 583 O O . LEU A 1 78 ? 15.975 -6.440 -19.048 1.00 85.75 78 LEU A O 1
ATOM 587 N N . ALA A 1 79 ? 16.603 -7.432 -20.968 1.00 89.62 79 ALA A N 1
ATOM 588 C CA . ALA A 1 79 ? 16.518 -8.790 -20.468 1.00 89.62 79 ALA A CA 1
ATOM 589 C C . ALA A 1 79 ? 17.653 -9.075 -19.476 1.00 89.62 79 ALA A C 1
ATOM 591 O O . ALA A 1 79 ? 18.764 -8.552 -19.585 1.00 89.62 79 ALA A O 1
ATOM 592 N N . ASP A 1 80 ? 17.399 -9.959 -18.516 1.00 93.31 80 ASP A N 1
ATOM 593 C CA . ASP A 1 80 ? 18.415 -10.357 -17.536 1.00 93.31 80 ASP A CA 1
ATOM 594 C C . ASP A 1 80 ? 19.620 -11.035 -18.200 1.00 93.31 80 ASP A C 1
ATOM 596 O O . ASP A 1 80 ? 20.760 -10.814 -17.791 1.00 93.31 80 ASP A O 1
ATOM 600 N N . ALA A 1 81 ? 19.383 -11.765 -19.297 1.00 91.44 81 ALA A N 1
ATOM 601 C CA . ALA A 1 81 ? 20.430 -12.380 -20.109 1.00 91.44 81 ALA A CA 1
ATOM 602 C C . ALA A 1 81 ? 21.453 -11.359 -20.643 1.00 91.44 81 ALA A C 1
ATOM 604 O O . ALA A 1 81 ? 22.646 -11.653 -20.666 1.00 91.44 81 ALA A O 1
ATOM 605 N N . GLY A 1 82 ? 21.017 -10.147 -21.007 1.00 88.56 82 GLY A N 1
ATOM 606 C CA . GLY A 1 82 ? 21.906 -9.077 -21.473 1.00 88.56 82 GLY A CA 1
ATOM 607 C C . GLY A 1 82 ? 22.589 -8.291 -20.353 1.00 88.56 82 GLY A C 1
ATOM 608 O O . GLY A 1 82 ? 23.347 -7.362 -20.628 1.00 88.56 82 GLY A O 1
ATOM 609 N N . ARG A 1 83 ? 22.338 -8.638 -19.081 1.00 91.25 83 ARG A N 1
ATOM 610 C CA . ARG A 1 83 ? 22.792 -7.885 -17.897 1.00 91.25 83 ARG A CA 1
ATOM 611 C C . ARG A 1 83 ? 23.425 -8.766 -16.820 1.00 91.25 83 ARG A C 1
ATOM 613 O O . ARG A 1 83 ? 23.420 -8.397 -15.644 1.00 91.25 83 ARG A O 1
ATOM 620 N N . ALA A 1 84 ? 24.014 -9.897 -17.207 1.00 93.19 84 ALA A N 1
ATOM 621 C CA . ALA A 1 84 ? 24.533 -10.925 -16.298 1.00 93.19 84 ALA A CA 1
ATOM 622 C C . ALA A 1 84 ? 25.367 -10.380 -15.116 1.00 93.19 84 ALA A C 1
ATOM 624 O O . ALA A 1 84 ? 25.179 -10.800 -13.977 1.00 93.19 84 ALA A O 1
ATOM 625 N N . THR A 1 85 ? 26.241 -9.393 -15.349 1.00 92.50 85 THR A N 1
ATOM 626 C CA . THR A 1 85 ? 27.050 -8.766 -14.286 1.00 92.50 85 THR A CA 1
ATOM 627 C C . THR A 1 85 ? 26.199 -8.041 -13.237 1.00 92.50 85 THR A C 1
ATOM 629 O O . THR A 1 85 ? 26.483 -8.129 -12.041 1.00 92.50 85 THR A O 1
ATOM 632 N N . SER A 1 86 ? 25.167 -7.307 -13.658 1.00 91.62 86 SER A N 1
ATOM 633 C CA . SER A 1 86 ? 24.253 -6.602 -12.749 1.00 91.62 86 SER A CA 1
ATOM 634 C C . SER A 1 86 ? 23.350 -7.583 -12.006 1.00 91.62 86 SER A C 1
ATOM 636 O O . SER A 1 86 ? 23.156 -7.428 -10.800 1.00 91.62 86 SER A O 1
ATOM 638 N N . VAL A 1 87 ? 22.889 -8.632 -12.695 1.00 94.56 87 VAL A N 1
ATOM 639 C CA . VAL A 1 87 ? 22.103 -9.727 -12.108 1.00 94.56 87 VAL A CA 1
ATOM 640 C C . VAL A 1 87 ? 22.899 -10.419 -11.001 1.00 94.56 87 VAL A C 1
ATOM 642 O O . VAL A 1 87 ? 22.431 -10.495 -9.869 1.00 94.56 87 VAL A O 1
ATOM 645 N N . ALA A 1 88 ? 24.153 -10.799 -11.265 1.00 93.44 88 ALA A N 1
ATOM 646 C CA . ALA A 1 88 ? 25.018 -11.427 -10.267 1.00 93.44 88 ALA A CA 1
ATOM 647 C C . ALA A 1 88 ? 25.235 -10.536 -9.029 1.00 93.44 88 ALA A C 1
ATOM 649 O O . ALA A 1 88 ? 25.172 -11.018 -7.898 1.00 93.44 88 ALA A O 1
ATOM 650 N N . LYS A 1 89 ? 25.434 -9.220 -9.212 1.00 91.94 89 LYS A N 1
ATOM 651 C CA . LYS A 1 89 ? 25.536 -8.261 -8.094 1.00 91.94 89 LYS A CA 1
ATOM 652 C C . LYS A 1 89 ? 24.239 -8.164 -7.288 1.00 91.94 89 LYS A C 1
ATOM 654 O O . LYS A 1 89 ? 24.290 -8.016 -6.067 1.00 91.94 89 LYS A O 1
ATOM 659 N N . ARG A 1 90 ? 23.086 -8.216 -7.960 1.00 92.25 90 ARG A N 1
ATOM 660 C CA . ARG A 1 90 ? 21.759 -8.168 -7.333 1.00 92.25 90 ARG A CA 1
ATOM 661 C C . ARG A 1 90 ? 21.507 -9.434 -6.505 1.00 92.25 90 ARG A C 1
ATOM 663 O O . ARG A 1 90 ? 21.217 -9.319 -5.312 1.00 92.25 90 ARG A O 1
ATOM 670 N N . HIS A 1 91 ? 21.742 -10.609 -7.094 1.00 93.69 91 HIS A N 1
ATOM 671 C CA . HIS A 1 91 ? 21.623 -11.916 -6.437 1.00 93.69 91 HIS A CA 1
ATOM 672 C C . HIS A 1 91 ? 22.589 -12.076 -5.265 1.00 93.69 91 HIS A C 1
ATOM 674 O O . HIS A 1 91 ? 22.186 -12.583 -4.226 1.00 93.69 91 HIS A O 1
ATOM 680 N N . ALA A 1 92 ? 23.822 -11.565 -5.361 1.00 92.56 92 ALA A N 1
ATOM 681 C CA . ALA A 1 92 ? 24.798 -11.615 -4.265 1.00 92.56 92 ALA A CA 1
ATOM 682 C C . ALA A 1 92 ? 24.317 -10.912 -2.979 1.00 92.56 92 ALA A C 1
ATOM 684 O O . ALA A 1 92 ? 24.757 -11.262 -1.886 1.00 92.56 92 ALA A O 1
ATOM 685 N N . ARG A 1 93 ? 23.398 -9.943 -3.095 1.00 91.44 93 ARG A N 1
ATOM 686 C CA . ARG A 1 93 ? 22.740 -9.283 -1.951 1.00 91.44 93 ARG A CA 1
ATOM 687 C C . ARG A 1 93 ? 21.431 -9.960 -1.527 1.00 91.44 93 ARG A C 1
ATOM 689 O O . ARG A 1 93 ? 20.766 -9.459 -0.625 1.00 91.44 93 ARG A O 1
ATOM 696 N N . GLY A 1 94 ? 21.061 -11.063 -2.171 1.00 92.25 94 GLY A N 1
ATOM 697 C CA . GLY A 1 94 ? 19.857 -11.845 -1.901 1.00 92.25 94 GLY A CA 1
ATOM 698 C C . GLY A 1 94 ? 18.593 -11.324 -2.573 1.00 92.25 94 GLY A C 1
ATOM 699 O O . GLY A 1 94 ? 17.501 -11.743 -2.210 1.00 92.25 94 GLY A O 1
ATOM 700 N N . TYR A 1 95 ? 18.696 -10.409 -3.530 1.00 93.06 95 TYR A N 1
ATOM 701 C CA . TYR A 1 95 ? 17.517 -9.839 -4.173 1.00 93.06 95 TYR A CA 1
ATOM 702 C C . TYR A 1 95 ? 17.287 -10.386 -5.568 1.00 93.06 95 TYR A C 1
ATOM 704 O O . TYR A 1 95 ? 18.256 -10.634 -6.279 1.00 93.06 95 TYR A O 1
ATOM 712 N N . ARG A 1 96 ? 16.025 -10.448 -5.985 1.00 92.69 96 ARG A N 1
ATOM 713 C CA . ARG A 1 96 ? 15.634 -10.704 -7.369 1.00 92.69 96 ARG A CA 1
ATOM 714 C C . ARG A 1 96 ? 15.818 -9.487 -8.268 1.00 92.69 96 ARG A C 1
ATOM 716 O O . ARG A 1 96 ? 15.951 -8.337 -7.817 1.00 92.69 96 ARG A O 1
ATOM 723 N N . THR A 1 97 ? 15.815 -9.760 -9.565 1.00 93.62 97 THR A N 1
ATOM 724 C CA . THR A 1 97 ? 15.601 -8.757 -10.606 1.00 93.62 97 THR A CA 1
ATOM 725 C C . THR A 1 97 ? 14.114 -8.407 -10.719 1.00 93.62 97 THR A C 1
ATOM 727 O O . THR A 1 97 ? 13.232 -9.136 -10.258 1.00 93.62 97 THR A O 1
ATOM 730 N N . VAL A 1 98 ? 13.809 -7.288 -11.380 1.00 90.25 98 VAL A N 1
ATOM 731 C CA . VAL A 1 98 ? 12.417 -6.929 -11.691 1.00 90.25 98 VAL A CA 1
ATOM 732 C C . VAL A 1 98 ? 11.745 -7.971 -12.595 1.00 90.25 98 VAL A C 1
ATOM 734 O O . VAL A 1 98 ? 10.562 -8.253 -12.433 1.00 90.25 98 VAL A O 1
ATOM 737 N N . ARG A 1 99 ? 12.504 -8.593 -13.508 1.00 92.25 99 ARG A N 1
ATOM 738 C CA . ARG A 1 99 ? 12.000 -9.588 -14.464 1.00 92.25 99 ARG A CA 1
ATOM 739 C C . ARG A 1 99 ? 11.680 -10.915 -13.778 1.00 92.25 99 ARG A C 1
ATOM 741 O O . ARG A 1 99 ? 10.632 -11.493 -14.046 1.00 92.25 99 ARG A O 1
ATOM 748 N N . GLU A 1 100 ? 12.523 -11.347 -12.843 1.00 93.25 100 GLU A N 1
ATOM 749 C CA . GLU A 1 100 ? 12.262 -12.511 -11.990 1.00 93.25 100 GLU A CA 1
ATOM 750 C C . GLU A 1 100 ? 11.017 -12.301 -11.121 1.00 93.25 100 GLU A C 1
ATOM 752 O O . GLU A 1 100 ? 10.186 -13.200 -11.011 1.00 93.25 100 GLU A O 1
ATOM 757 N N . ASN A 1 101 ? 10.849 -11.103 -10.546 1.00 91.00 101 ASN A N 1
ATOM 758 C CA . ASN A 1 101 ? 9.653 -10.773 -9.770 1.00 91.00 101 ASN A CA 1
ATOM 759 C C . ASN A 1 101 ? 8.382 -10.782 -10.632 1.00 91.00 101 ASN A C 1
ATOM 761 O O . ASN A 1 101 ? 7.370 -11.330 -10.205 1.00 91.00 101 ASN A O 1
ATOM 765 N N . LEU A 1 102 ? 8.429 -10.228 -11.848 1.00 90.81 102 LEU A N 1
ATOM 766 C CA . LEU A 1 102 ? 7.300 -10.260 -12.785 1.00 90.81 102 LEU A CA 1
ATOM 767 C C . LEU A 1 102 ? 6.921 -11.691 -13.173 1.00 90.81 102 LEU A C 1
ATOM 769 O O . LEU A 1 102 ? 5.744 -12.030 -13.140 1.00 90.81 102 LEU A O 1
ATOM 773 N N . SER A 1 103 ? 7.908 -12.536 -13.483 1.00 91.75 103 SER A N 1
ATOM 774 C CA . SER A 1 103 ? 7.674 -13.943 -13.829 1.00 91.75 103 SER A CA 1
ATOM 775 C C . SER A 1 103 ? 7.123 -14.768 -12.666 1.00 91.75 103 SER A C 1
ATOM 777 O O . SER A 1 103 ? 6.488 -15.789 -12.905 1.00 91.75 103 SER A O 1
ATOM 779 N N . MET A 1 104 ? 7.416 -14.377 -11.425 1.00 89.25 104 MET A N 1
ATOM 780 C CA . MET A 1 104 ? 6.892 -15.036 -10.230 1.00 89.25 104 MET A CA 1
ATOM 781 C C . MET A 1 104 ? 5.468 -14.575 -9.905 1.00 89.25 104 MET A C 1
ATOM 783 O O . MET A 1 104 ? 4.674 -15.367 -9.410 1.00 89.25 104 MET A O 1
ATOM 787 N N . LEU A 1 105 ? 5.172 -13.293 -10.129 1.00 88.88 105 LEU A N 1
ATOM 788 C CA . LEU A 1 105 ? 3.904 -12.681 -9.747 1.00 88.88 105 LEU A CA 1
ATOM 789 C C . LEU A 1 105 ? 2.802 -12.915 -10.783 1.00 88.88 105 LEU A C 1
ATOM 791 O O . LEU A 1 105 ? 1.660 -13.140 -10.400 1.00 88.88 105 LEU A O 1
ATOM 795 N N . LEU A 1 106 ? 3.123 -12.789 -12.071 1.00 91.75 106 LEU A N 1
ATOM 796 C CA . LEU A 1 106 ? 2.130 -12.773 -13.140 1.00 91.75 106 LEU A CA 1
ATOM 797 C C . LEU A 1 106 ? 1.803 -14.172 -13.658 1.00 91.75 106 LEU A C 1
ATOM 799 O O . LEU A 1 106 ? 2.687 -15.010 -13.835 1.00 91.75 106 LEU A O 1
ATOM 803 N N . ASP A 1 107 ? 0.536 -14.369 -14.013 1.00 92.69 107 ASP A N 1
ATOM 804 C CA . ASP A 1 107 ? 0.078 -15.537 -14.754 1.00 92.69 107 ASP A CA 1
ATOM 805 C C . ASP A 1 107 ? 0.865 -15.654 -16.077 1.00 92.69 107 ASP A C 1
ATOM 807 O O . ASP A 1 107 ? 1.145 -14.623 -16.718 1.00 92.69 107 ASP A O 1
ATOM 811 N N . PRO A 1 108 ? 1.163 -16.882 -16.545 1.00 92.75 108 PRO A N 1
ATOM 812 C CA . PRO A 1 108 ? 1.796 -17.100 -17.842 1.00 92.75 108 PRO A CA 1
ATOM 813 C C . PRO A 1 108 ? 1.076 -16.360 -18.978 1.00 92.75 108 PRO A C 1
ATOM 815 O O . PRO A 1 108 ? -0.153 -16.239 -18.990 1.00 92.75 108 PRO A O 1
ATOM 818 N N . ASP A 1 109 ? 1.856 -15.840 -19.928 1.00 91.38 109 ASP A N 1
ATOM 819 C CA . ASP A 1 109 ? 1.377 -15.148 -21.134 1.00 91.38 109 ASP A CA 1
ATOM 820 C C . ASP A 1 109 ? 0.429 -13.958 -20.874 1.00 91.38 109 ASP A C 1
ATOM 822 O O . ASP A 1 109 ? -0.413 -13.607 -21.706 1.00 91.38 109 ASP A O 1
ATOM 826 N N . SER A 1 110 ? 0.536 -13.321 -19.703 1.00 93.88 110 SER A N 1
ATOM 827 C CA . SER A 1 110 ? -0.268 -12.140 -19.357 1.00 93.88 110 SER A CA 1
ATOM 828 C C . SER A 1 110 ? 0.500 -10.816 -19.411 1.00 93.88 110 SER A C 1
ATOM 830 O O . SER A 1 110 ? -0.123 -9.757 -19.467 1.00 93.88 110 SER A O 1
ATOM 832 N N . PHE A 1 111 ? 1.834 -10.867 -19.410 1.00 95.06 111 PHE A N 1
ATOM 833 C CA . PHE A 1 111 ? 2.700 -9.695 -19.315 1.00 95.06 111 PHE A CA 1
ATOM 834 C C . PHE A 1 111 ? 2.642 -8.811 -20.569 1.00 95.06 111 PHE A C 1
ATOM 836 O O . PHE A 1 111 ? 2.965 -9.249 -21.674 1.00 95.06 111 PHE A O 1
ATOM 843 N N . LEU A 1 112 ? 2.287 -7.539 -20.377 1.00 93.00 112 LEU A N 1
ATOM 844 C CA . LEU A 1 112 ? 2.257 -6.511 -21.413 1.00 93.00 112 LEU A CA 1
ATOM 845 C C . LEU A 1 112 ? 2.982 -5.250 -20.930 1.00 93.00 112 LEU A C 1
ATOM 847 O O . LEU A 1 112 ? 2.435 -4.462 -20.157 1.00 93.00 112 LEU A O 1
ATOM 851 N N . GLU A 1 113 ? 4.212 -5.060 -21.395 1.00 92.12 113 GLU A N 1
ATOM 852 C CA . GLU A 1 113 ? 5.071 -3.935 -21.017 1.00 92.12 113 GLU A CA 1
ATOM 853 C C . GLU A 1 113 ? 4.841 -2.687 -21.869 1.00 92.12 113 GLU A C 1
ATOM 855 O O . GLU A 1 113 ? 4.619 -2.768 -23.078 1.00 92.12 113 GLU A O 1
ATOM 860 N N . TYR A 1 114 ? 4.961 -1.524 -21.231 1.00 86.94 114 TYR A N 1
ATOM 861 C CA . TYR A 1 114 ? 4.954 -0.213 -21.865 1.00 86.94 114 TYR A CA 1
ATOM 862 C C . TYR A 1 114 ? 6.232 0.544 -21.501 1.00 86.94 114 TYR A C 1
ATOM 864 O O . TYR A 1 114 ? 6.696 0.494 -20.362 1.00 86.94 114 TYR A O 1
ATOM 872 N N . GLY A 1 115 ? 6.778 1.281 -22.471 1.00 82.44 115 GLY A N 1
ATOM 873 C CA . GLY A 1 115 ? 7.954 2.126 -22.253 1.00 82.44 115 GLY A CA 1
ATOM 874 C C . GLY A 1 115 ? 9.278 1.363 -22.135 1.00 82.44 115 GLY A C 1
ATOM 875 O O . GLY A 1 115 ? 10.247 1.930 -21.645 1.00 82.44 115 GLY A O 1
ATOM 876 N N . ASP A 1 116 ? 9.349 0.118 -22.615 1.00 81.56 116 ASP A N 1
ATOM 877 C CA . ASP A 1 116 ? 10.563 -0.714 -22.614 1.00 81.56 116 ASP A CA 1
ATOM 878 C C . ASP A 1 116 ? 11.774 -0.001 -23.254 1.00 81.56 116 ASP A C 1
ATOM 880 O O . ASP A 1 116 ? 12.902 -0.108 -22.780 1.00 81.56 116 ASP A O 1
ATOM 884 N N . LEU A 1 117 ? 11.540 0.795 -24.300 1.00 86.19 117 LEU A N 1
ATOM 885 C CA . LEU A 1 117 ? 12.575 1.562 -25.005 1.00 86.19 117 LEU A CA 1
ATOM 886 C C . LEU A 1 117 ? 12.826 2.977 -24.450 1.00 86.19 117 LEU A C 1
ATOM 888 O O . LEU A 1 117 ? 13.572 3.737 -25.074 1.00 86.19 117 LEU A O 1
ATOM 892 N N . ALA A 1 118 ? 12.210 3.357 -23.325 1.00 84.06 118 ALA A N 1
ATOM 893 C CA . ALA A 1 118 ? 12.485 4.638 -22.675 1.00 84.06 118 ALA A CA 1
ATOM 894 C C . ALA A 1 118 ? 13.952 4.718 -22.222 1.00 84.06 118 ALA A C 1
ATOM 896 O O . ALA A 1 118 ? 14.565 3.705 -21.884 1.00 84.06 118 ALA A O 1
ATOM 897 N N . LEU A 1 119 ? 14.520 5.925 -22.240 1.00 84.88 119 LEU A N 1
ATOM 898 C CA . LEU A 1 119 ? 15.909 6.194 -21.875 1.00 84.88 119 LEU A CA 1
ATOM 899 C C . LEU A 1 119 ? 15.967 7.373 -20.911 1.00 84.88 119 LEU A C 1
ATOM 901 O O . LEU A 1 119 ? 15.169 8.302 -21.030 1.00 84.88 119 LEU A O 1
ATOM 905 N N . ALA A 1 120 ? 16.967 7.372 -20.032 1.00 82.12 120 ALA A N 1
ATOM 906 C CA . ALA A 1 120 ? 17.178 8.476 -19.109 1.00 82.12 120 ALA A CA 1
ATOM 907 C C . ALA A 1 120 ? 17.481 9.787 -19.853 1.00 82.12 120 ALA A C 1
ATOM 909 O O . ALA A 1 120 ? 18.210 9.803 -20.852 1.00 82.12 120 ALA A O 1
ATOM 910 N N . ALA A 1 121 ? 17.021 10.915 -19.306 1.00 82.00 121 ALA A N 1
ATOM 911 C CA . ALA A 1 121 ? 17.291 12.262 -19.818 1.00 82.00 121 ALA A CA 1
ATOM 912 C C . ALA A 1 121 ? 18.743 12.727 -19.542 1.00 82.00 121 ALA A C 1
ATOM 914 O O . ALA A 1 121 ? 19.001 13.749 -18.910 1.00 82.00 121 ALA A O 1
ATOM 915 N N . GLN A 1 122 ? 19.735 11.946 -19.985 1.00 83.19 122 GLN A N 1
ATOM 916 C CA . GLN A 1 122 ? 21.169 12.168 -19.743 1.00 83.19 122 GLN A CA 1
ATOM 917 C C . GLN A 1 122 ? 21.984 12.238 -21.042 1.00 83.19 122 GLN A C 1
ATOM 919 O O . GLN A 1 122 ? 23.171 11.908 -21.070 1.00 83.19 122 GLN A O 1
ATOM 924 N N . LYS A 1 123 ? 21.364 12.727 -22.124 1.00 83.94 123 LYS A N 1
ATOM 925 C CA . LYS A 1 123 ? 21.987 12.879 -23.456 1.00 83.94 123 LYS A CA 1
ATOM 926 C C . LYS A 1 123 ? 23.253 13.744 -23.460 1.00 83.94 123 LYS A C 1
ATOM 928 O O . LYS A 1 123 ? 24.090 13.593 -24.338 1.00 83.94 123 LYS A O 1
ATOM 933 N N . GLN A 1 124 ? 23.409 14.638 -22.481 1.00 84.88 124 GLN A N 1
ATOM 934 C CA . GLN A 1 124 ? 24.624 15.447 -22.319 1.00 84.88 124 GLN A CA 1
ATOM 935 C C . GLN A 1 124 ? 25.786 14.676 -21.672 1.00 84.88 124 GLN A C 1
ATOM 937 O O . GLN A 1 124 ? 26.935 15.094 -21.782 1.00 84.88 124 GLN A O 1
ATOM 942 N N . ARG A 1 125 ? 25.496 13.576 -20.966 1.00 84.25 125 ARG A N 1
ATOM 943 C CA . ARG A 1 125 ? 26.463 12.835 -20.144 1.00 84.25 125 ARG A CA 1
ATOM 944 C C . ARG A 1 125 ? 26.923 11.529 -20.789 1.00 84.25 125 ARG A C 1
ATOM 946 O O . ARG A 1 125 ? 28.025 11.075 -20.498 1.00 84.25 125 ARG A O 1
ATOM 953 N N . TYR A 1 126 ? 26.092 10.935 -21.645 1.00 87.12 126 TYR A N 1
ATOM 954 C CA . TYR A 1 126 ? 26.353 9.650 -22.290 1.00 87.12 126 TYR A CA 1
ATOM 955 C C . TYR A 1 126 ? 26.221 9.721 -23.808 1.00 87.12 126 TYR A C 1
ATOM 957 O O . TYR A 1 126 ? 25.433 10.494 -24.348 1.00 87.12 126 TYR A O 1
ATOM 965 N N . THR A 1 127 ? 26.971 8.856 -24.494 1.00 92.06 127 THR A N 1
ATOM 966 C CA . THR A 1 127 ? 26.765 8.599 -25.923 1.00 92.06 127 THR A CA 1
ATOM 967 C C . THR A 1 127 ? 25.418 7.893 -26.149 1.00 92.06 127 THR A C 1
ATOM 969 O O . THR A 1 127 ? 24.924 7.235 -25.230 1.00 92.06 127 THR A O 1
ATOM 972 N N . PRO A 1 128 ? 24.814 7.955 -27.352 1.00 87.19 128 PRO A N 1
ATOM 973 C CA . PRO A 1 128 ? 23.565 7.240 -27.634 1.00 87.19 128 PRO A CA 1
ATOM 974 C C . PRO A 1 128 ? 23.638 5.734 -27.328 1.00 87.19 128 PRO A C 1
ATOM 976 O O . PRO A 1 128 ? 22.718 5.179 -26.731 1.00 87.19 128 PRO A O 1
ATOM 979 N N . THR A 1 129 ? 24.754 5.083 -27.663 1.00 87.31 129 THR A N 1
ATOM 980 C CA . THR A 1 129 ? 24.985 3.654 -27.397 1.00 87.31 129 THR A CA 1
ATOM 981 C C . THR A 1 129 ? 25.089 3.350 -25.900 1.00 87.31 129 THR A C 1
ATOM 983 O O . THR A 1 129 ? 24.512 2.373 -25.416 1.00 87.31 129 THR A O 1
ATOM 986 N N . ASP A 1 130 ? 25.791 4.197 -25.142 1.00 88.94 130 ASP A N 1
ATOM 987 C CA . ASP A 1 130 ? 25.861 4.074 -23.683 1.00 88.94 130 ASP A CA 1
ATOM 988 C C . ASP A 1 130 ? 24.493 4.289 -23.036 1.00 88.94 130 ASP A C 1
ATOM 990 O O . ASP A 1 130 ? 24.138 3.569 -22.108 1.00 88.94 130 ASP A O 1
ATOM 994 N N . LEU A 1 131 ? 23.713 5.251 -23.532 1.00 87.88 131 LEU A N 1
ATOM 995 C CA . LEU A 1 131 ? 22.386 5.545 -23.007 1.00 87.88 131 LEU A CA 1
ATOM 996 C C . LEU A 1 131 ? 21.451 4.342 -23.195 1.00 87.88 131 LEU A C 1
ATOM 998 O O . LEU A 1 131 ? 20.823 3.902 -22.235 1.00 87.88 131 LEU A O 1
ATOM 1002 N N . ILE A 1 132 ? 21.437 3.751 -24.394 1.00 86.38 132 ILE A N 1
ATOM 1003 C CA . ILE A 1 132 ? 20.644 2.552 -24.705 1.00 86.38 132 ILE A CA 1
ATOM 1004 C C . ILE A 1 132 ? 21.041 1.376 -23.809 1.00 86.38 132 ILE A C 1
ATOM 1006 O O . ILE A 1 132 ? 20.182 0.744 -23.200 1.00 86.38 132 ILE A O 1
ATOM 1010 N N . SER A 1 133 ? 22.338 1.089 -23.705 1.00 84.81 133 SER A N 1
ATOM 1011 C CA . SER A 1 133 ? 22.818 -0.092 -22.977 1.00 84.81 133 SER A CA 1
ATOM 1012 C C . SER A 1 133 ? 22.745 0.044 -21.452 1.00 84.81 133 SER A C 1
ATOM 1014 O O . SER A 1 133 ? 22.600 -0.964 -20.763 1.00 84.81 133 SER A O 1
ATOM 1016 N N . LYS A 1 134 ? 22.840 1.264 -20.902 1.00 84.62 134 LYS A N 1
ATOM 1017 C CA . LYS A 1 134 ? 22.897 1.502 -19.445 1.00 84.62 134 LYS A CA 1
ATOM 1018 C C . LYS A 1 134 ? 21.584 1.980 -18.838 1.00 84.62 134 LYS A C 1
ATOM 1020 O O . LYS A 1 134 ? 21.411 1.839 -17.631 1.00 84.62 134 LYS A O 1
ATOM 1025 N N . THR A 1 135 ? 20.704 2.583 -19.637 1.00 85.44 135 THR A N 1
ATOM 1026 C CA . THR A 1 135 ? 19.494 3.266 -19.142 1.00 85.44 135 THR A CA 1
ATOM 1027 C C . THR A 1 135 ? 18.208 2.821 -19.830 1.00 85.44 135 THR A C 1
ATOM 1029 O O . THR A 1 135 ? 17.196 3.507 -19.729 1.00 85.44 135 THR A O 1
ATOM 1032 N N . GLY A 1 136 ? 18.232 1.677 -20.520 1.00 82.31 136 GLY A N 1
ATOM 1033 C CA . GLY A 1 136 ? 17.032 1.086 -21.105 1.00 82.31 136 GLY A CA 1
ATOM 1034 C C . GLY A 1 136 ? 15.914 0.900 -20.071 1.00 82.31 136 GLY A C 1
ATOM 1035 O O . GLY A 1 136 ? 16.160 0.428 -18.959 1.00 82.31 136 GLY A O 1
ATOM 1036 N N . GLY A 1 137 ? 14.699 1.304 -20.441 1.00 77.38 137 GLY A N 1
ATOM 1037 C CA . GLY A 1 137 ? 13.517 1.329 -19.578 1.00 77.38 137 GLY A CA 1
ATOM 1038 C C . GLY A 1 137 ? 13.536 2.427 -18.508 1.00 77.38 137 GLY A C 1
ATOM 1039 O O . GLY A 1 137 ? 12.673 2.425 -17.639 1.00 77.38 137 GLY A O 1
ATOM 1040 N N . ASP A 1 138 ? 14.533 3.321 -18.513 1.00 82.50 138 ASP A N 1
ATOM 1041 C CA . ASP A 1 138 ? 14.727 4.411 -17.536 1.00 82.50 138 ASP A CA 1
ATOM 1042 C C . ASP A 1 138 ? 14.587 3.979 -16.058 1.00 82.50 138 ASP A C 1
ATOM 1044 O O . ASP A 1 138 ? 14.125 4.713 -15.188 1.00 82.50 138 ASP A O 1
ATOM 1048 N N . GLY A 1 139 ? 14.947 2.726 -15.768 1.00 79.94 139 GLY A N 1
ATOM 1049 C CA . GLY A 1 139 ? 14.867 2.145 -14.429 1.00 79.94 139 GLY A CA 1
ATOM 1050 C C . GLY A 1 139 ? 13.463 1.970 -13.858 1.00 79.94 139 GLY A C 1
ATOM 1051 O O . GLY A 1 139 ? 13.349 1.645 -12.676 1.00 79.94 139 GLY A O 1
ATOM 1052 N N . ILE A 1 140 ? 12.407 2.110 -14.666 1.00 82.81 140 ILE A N 1
ATOM 1053 C CA . ILE A 1 140 ? 11.018 1.884 -14.258 1.00 82.81 140 ILE A CA 1
ATOM 1054 C C . ILE A 1 140 ? 10.330 0.968 -15.272 1.00 82.81 140 ILE A C 1
ATOM 1056 O O . ILE A 1 140 ? 10.120 1.325 -16.426 1.00 82.81 140 ILE A O 1
ATOM 1060 N N . VAL A 1 141 ? 9.897 -0.207 -14.820 1.00 85.62 141 VAL A N 1
ATOM 1061 C CA . VAL A 1 141 ? 9.048 -1.095 -15.617 1.00 85.62 141 VAL A CA 1
ATOM 1062 C C . VAL A 1 141 ? 7.589 -0.740 -15.368 1.00 85.62 141 VAL A C 1
ATOM 1064 O O . VAL A 1 141 ? 7.110 -0.821 -14.235 1.00 85.62 141 VAL A O 1
ATOM 1067 N N . THR A 1 142 ? 6.869 -0.386 -16.432 1.00 87.50 142 THR A N 1
ATOM 1068 C CA . THR A 1 142 ? 5.412 -0.209 -16.398 1.00 87.50 142 THR A CA 1
ATOM 1069 C C . THR A 1 142 ? 4.743 -1.284 -17.236 1.00 87.50 142 THR A C 1
ATOM 1071 O O . THR A 1 142 ? 5.134 -1.523 -18.378 1.00 87.50 142 THR A O 1
ATOM 1074 N N . CYS A 1 143 ? 3.758 -1.979 -16.677 1.00 89.69 143 CYS A N 1
ATOM 1075 C CA . CYS A 1 143 ? 3.113 -3.075 -17.390 1.00 89.69 143 CYS A CA 1
ATOM 1076 C C . CYS A 1 143 ? 1.693 -3.356 -16.905 1.00 89.69 143 CYS A C 1
ATOM 1078 O O . CYS A 1 143 ? 1.274 -2.929 -15.827 1.00 89.69 143 CYS A O 1
ATOM 1080 N N . PHE A 1 144 ? 0.966 -4.109 -17.723 1.00 93.38 144 PHE A N 1
ATOM 1081 C CA . PHE A 1 144 ? -0.231 -4.831 -17.321 1.00 93.38 144 PHE A CA 1
ATOM 1082 C C . PHE A 1 144 ? 0.061 -6.330 -17.274 1.00 93.38 144 PHE A C 1
ATOM 1084 O O . PHE A 1 144 ? 0.941 -6.826 -17.976 1.00 93.38 144 PHE A O 1
ATOM 1091 N N . GLY A 1 145 ? -0.694 -7.041 -16.447 1.00 91.62 145 GLY A N 1
ATOM 1092 C CA . GLY A 1 145 ? -0.627 -8.491 -16.327 1.00 91.62 145 GLY A CA 1
ATOM 1093 C C . GLY A 1 145 ? -1.882 -9.057 -15.680 1.00 91.62 145 GLY A C 1
ATOM 1094 O O . GLY A 1 145 ? -2.833 -8.318 -15.403 1.00 91.62 145 GLY A O 1
ATOM 1095 N N . ARG A 1 146 ? -1.889 -10.367 -15.433 1.00 91.38 146 ARG A N 1
ATOM 1096 C CA . ARG A 1 146 ? -2.909 -11.031 -14.616 1.00 91.38 146 ARG A CA 1
ATOM 1097 C C . ARG A 1 146 ? -2.269 -11.712 -13.410 1.00 91.38 146 ARG A C 1
ATOM 1099 O O . ARG A 1 146 ? -1.147 -12.189 -13.523 1.00 91.38 146 ARG A O 1
ATOM 1106 N N . VAL A 1 147 ? -2.980 -11.731 -12.288 1.00 86.25 147 VAL A N 1
ATOM 1107 C CA . VAL A 1 147 ? -2.665 -12.544 -11.102 1.00 86.25 147 VAL A CA 1
ATOM 1108 C C . 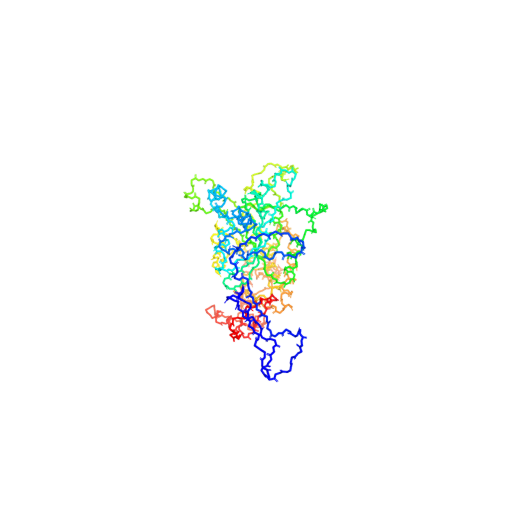VAL A 1 147 ? -3.940 -13.271 -10.709 1.00 86.25 147 VAL A C 1
ATOM 1110 O O . VAL A 1 147 ? -4.962 -12.617 -10.473 1.00 86.25 147 VAL A O 1
ATOM 1113 N N . ASP A 1 148 ? -3.913 -14.603 -10.702 1.00 84.88 148 ASP A N 1
ATOM 1114 C CA . ASP A 1 148 ? -5.097 -15.442 -10.480 1.00 84.88 148 ASP A CA 1
ATOM 1115 C C . ASP A 1 148 ? -6.269 -15.028 -11.397 1.00 84.88 148 ASP A C 1
ATOM 1117 O O . ASP A 1 148 ? -7.415 -14.867 -10.962 1.00 84.88 148 ASP A O 1
ATOM 1121 N N . GLY A 1 149 ? -5.972 -14.736 -12.669 1.00 85.00 149 GLY A N 1
ATOM 1122 C CA . GLY A 1 149 ? -6.936 -14.281 -13.674 1.00 85.00 149 GLY A CA 1
ATOM 1123 C C . GLY A 1 149 ? -7.384 -12.816 -13.555 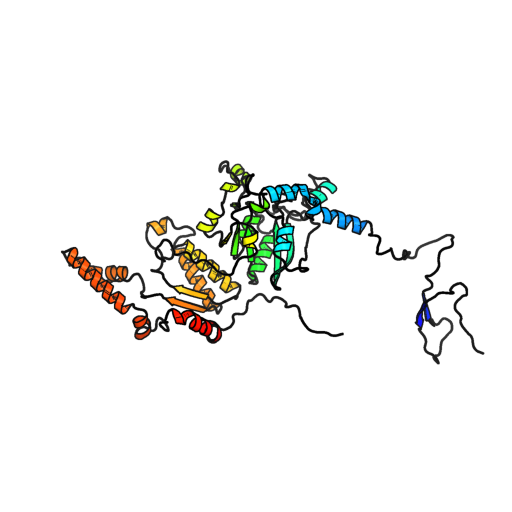1.00 85.00 149 GLY A C 1
ATOM 1124 O O . GLY A 1 149 ? -8.093 -12.322 -14.435 1.00 85.00 149 GLY A O 1
ATOM 1125 N N . HIS A 1 150 ? -6.973 -12.081 -12.518 1.00 83.75 150 HIS A N 1
ATOM 1126 C CA . HIS A 1 150 ? -7.362 -10.683 -12.319 1.00 83.75 150 HIS A CA 1
ATOM 1127 C C . HIS A 1 150 ? -6.374 -9.733 -12.989 1.00 83.75 150 HIS A C 1
ATOM 1129 O O . HIS A 1 150 ? -5.185 -9.751 -12.686 1.00 83.75 150 HIS A O 1
ATOM 1135 N N . THR A 1 151 ? -6.864 -8.855 -13.868 1.00 88.12 151 THR A N 1
ATOM 1136 C CA . THR A 1 151 ? -6.025 -7.828 -14.498 1.00 88.12 151 THR A CA 1
ATOM 1137 C C . THR A 1 151 ? -5.491 -6.838 -13.468 1.00 88.12 151 THR A C 1
ATOM 1139 O O . THR A 1 151 ? -6.270 -6.197 -12.758 1.00 88.12 151 THR A O 1
ATOM 1142 N N . ILE A 1 152 ? -4.173 -6.647 -13.461 1.00 89.12 152 ILE A N 1
ATOM 1143 C CA . ILE A 1 152 ? -3.483 -5.656 -12.637 1.00 89.12 152 ILE A CA 1
ATOM 1144 C C . ILE A 1 152 ? -2.590 -4.755 -13.493 1.00 89.12 152 ILE A C 1
ATOM 1146 O O . ILE A 1 152 ? -2.079 -5.167 -14.535 1.00 89.12 152 ILE A O 1
ATOM 1150 N N . GLY A 1 153 ? -2.422 -3.509 -13.051 1.00 89.19 153 GLY A N 1
ATOM 1151 C CA . GLY A 1 153 ? -1.388 -2.603 -13.548 1.00 89.19 153 GLY A CA 1
ATOM 1152 C C . GLY A 1 153 ? -0.242 -2.544 -12.543 1.00 89.19 153 GLY A C 1
ATOM 1153 O O . GLY A 1 153 ? -0.485 -2.507 -11.337 1.00 89.19 153 GLY A O 1
ATOM 1154 N N . LEU A 1 154 ? 0.993 -2.539 -13.033 1.00 88.50 154 LEU A N 1
ATOM 1155 C CA . LEU A 1 154 ? 2.206 -2.592 -12.226 1.00 88.50 154 LEU A CA 1
ATOM 1156 C C . LEU A 1 154 ? 3.169 -1.477 -12.633 1.00 88.50 154 LEU A C 1
ATOM 1158 O O . LEU A 1 154 ? 3.372 -1.205 -13.818 1.00 88.50 154 LEU A O 1
ATOM 1162 N N . ILE A 1 155 ? 3.792 -0.872 -11.624 1.00 87.00 155 ILE A N 1
ATOM 1163 C CA . ILE A 1 155 ? 4.927 0.041 -11.759 1.00 87.00 155 ILE A CA 1
ATOM 1164 C C . ILE A 1 155 ? 6.005 -0.490 -10.818 1.00 87.00 155 ILE A C 1
ATOM 1166 O O . ILE A 1 155 ? 5.778 -0.575 -9.611 1.00 87.00 155 ILE A O 1
ATOM 1170 N N . MET A 1 156 ? 7.156 -0.882 -11.357 1.00 85.12 156 MET A N 1
ATOM 1171 C CA . MET A 1 156 ? 8.236 -1.502 -10.589 1.00 85.12 156 MET A CA 1
ATOM 1172 C C . MET A 1 156 ? 9.567 -0.822 -10.894 1.00 85.12 156 MET A C 1
ATOM 1174 O O . MET A 1 156 ? 9.936 -0.673 -12.055 1.00 85.12 156 MET A O 1
ATOM 1178 N N . GLY A 1 157 ? 10.308 -0.436 -9.856 1.00 85.56 157 GLY A N 1
ATOM 1179 C CA . GLY A 1 157 ? 11.657 0.101 -10.024 1.00 85.56 157 GLY A CA 1
ATOM 1180 C C . GLY A 1 157 ? 12.668 -1.003 -10.331 1.00 85.56 157 GLY A C 1
ATOM 1181 O O . GLY A 1 157 ? 12.783 -1.971 -9.577 1.00 85.56 157 GLY A O 1
ATOM 1182 N N . ASP A 1 158 ? 13.434 -0.847 -11.408 1.00 88.00 158 ASP A N 1
ATOM 1183 C CA . ASP A 1 158 ? 14.580 -1.699 -11.706 1.00 88.00 158 ASP A CA 1
ATOM 1184 C C . ASP A 1 158 ? 15.849 -1.113 -11.080 1.00 88.00 158 ASP A C 1
ATOM 1186 O O . ASP A 1 158 ? 16.509 -0.232 -11.630 1.00 88.00 158 ASP A O 1
ATOM 1190 N N . TYR A 1 159 ? 16.229 -1.654 -9.922 1.00 88.31 159 TYR A N 1
ATOM 1191 C CA . TYR A 1 159 ? 17.406 -1.197 -9.183 1.00 88.31 159 TYR A CA 1
ATOM 1192 C C . TYR A 1 159 ? 18.724 -1.350 -9.968 1.00 88.31 159 TYR A C 1
ATOM 1194 O O . TYR A 1 159 ? 19.720 -0.702 -9.642 1.00 88.31 159 TYR A O 1
ATOM 1202 N N . MET A 1 160 ? 18.769 -2.204 -10.998 1.00 88.94 160 MET A N 1
ATOM 1203 C CA . MET A 1 160 ? 19.970 -2.372 -11.824 1.00 88.94 160 MET A CA 1
ATOM 1204 C C . MET A 1 160 ? 20.215 -1.195 -12.775 1.00 88.94 160 MET A C 1
ATOM 1206 O O . MET A 1 160 ? 21.325 -1.067 -13.291 1.00 88.94 160 MET A O 1
ATOM 1210 N N . VAL A 1 161 ? 19.221 -0.325 -12.972 1.00 85.12 161 VAL A N 1
ATOM 1211 C CA . VAL A 1 161 ? 19.310 0.870 -13.812 1.00 85.12 161 VAL A CA 1
ATOM 1212 C C . VAL A 1 161 ? 19.191 2.097 -12.917 1.00 85.12 161 VAL A C 1
ATOM 1214 O O . VAL A 1 161 ? 18.130 2.380 -12.373 1.00 85.12 161 VAL A O 1
ATOM 1217 N N . LEU A 1 162 ? 20.306 2.807 -12.718 1.00 83.06 162 LEU A N 1
ATOM 1218 C CA . LEU A 1 162 ? 20.368 4.027 -11.897 1.00 83.06 162 LEU A CA 1
ATOM 1219 C C . LEU A 1 162 ? 19.705 3.874 -10.508 1.00 83.06 162 LEU A C 1
ATOM 1221 O O . LEU A 1 162 ? 19.050 4.789 -10.031 1.00 83.06 162 LEU A O 1
ATOM 1225 N N . ALA A 1 163 ? 19.855 2.713 -9.856 1.00 79.19 163 ALA A N 1
ATOM 1226 C CA . ALA A 1 163 ? 19.223 2.398 -8.566 1.00 79.19 163 ALA A CA 1
ATOM 1227 C C . ALA A 1 163 ? 17.678 2.471 -8.561 1.00 79.19 163 ALA A C 1
ATOM 1229 O O . ALA A 1 163 ? 17.072 2.573 -7.495 1.00 79.19 163 ALA A O 1
ATOM 1230 N N . GLY A 1 164 ? 17.032 2.402 -9.733 1.00 69.50 164 GLY A N 1
ATOM 1231 C CA . GLY A 1 164 ? 15.578 2.505 -9.877 1.00 69.50 164 GLY A CA 1
ATOM 1232 C C . GLY A 1 164 ? 15.032 3.866 -9.442 1.00 69.50 164 GLY A C 1
ATOM 1233 O O . GLY A 1 164 ? 13.893 3.957 -8.976 1.00 69.50 164 GLY A O 1
ATOM 1234 N N . THR A 1 165 ? 15.857 4.917 -9.493 1.00 70.12 165 THR A N 1
ATOM 1235 C CA . THR A 1 165 ? 15.437 6.270 -9.121 1.00 70.12 165 THR A CA 1
ATOM 1236 C C . THR A 1 165 ? 14.533 6.879 -10.181 1.00 70.12 165 THR A C 1
ATOM 1238 O O . THR A 1 165 ? 14.782 6.715 -11.369 1.00 70.12 165 THR A O 1
ATOM 1241 N N . GLN A 1 166 ? 13.555 7.673 -9.753 1.00 67.50 166 GLN A N 1
ATOM 1242 C CA . GLN A 1 166 ? 12.771 8.505 -10.663 1.00 67.50 166 GLN A CA 1
ATOM 1243 C C . GLN A 1 166 ? 13.613 9.693 -11.139 1.00 67.50 166 GLN A C 1
ATOM 1245 O O . GLN A 1 166 ? 14.084 10.486 -10.319 1.00 67.50 166 GLN A O 1
ATOM 1250 N N . GLY A 1 167 ? 13.796 9.808 -12.453 1.00 63.62 167 GLY A N 1
ATOM 1251 C CA . GLY A 1 167 ? 14.361 10.983 -13.109 1.00 63.62 167 GLY A CA 1
ATOM 1252 C C . GLY A 1 167 ? 13.277 11.798 -13.823 1.00 63.62 167 GLY A C 1
ATOM 1253 O O . GLY A 1 167 ? 12.208 11.263 -14.113 1.00 63.62 167 GLY A O 1
ATOM 1254 N N . PRO A 1 168 ? 13.522 13.088 -14.104 1.00 62.84 168 PRO A N 1
ATOM 1255 C CA . PRO A 1 168 ? 12.691 13.829 -15.043 1.00 62.84 168 PRO A CA 1
ATOM 1256 C C . PRO A 1 168 ? 12.872 13.256 -16.455 1.00 62.84 168 PRO A C 1
ATOM 1258 O O . PRO A 1 168 ? 13.997 12.959 -16.868 1.00 62.84 168 PRO A O 1
ATOM 1261 N N . GLY A 1 169 ? 11.778 13.129 -17.202 1.00 62.41 169 GLY A N 1
ATOM 1262 C CA . GLY A 1 169 ? 11.827 12.817 -18.627 1.00 62.41 169 GLY A CA 1
ATOM 1263 C C . GLY A 1 169 ? 12.356 13.991 -19.457 1.00 62.41 169 GLY A C 1
ATOM 1264 O O . GLY A 1 169 ? 12.380 15.134 -19.006 1.00 62.41 169 GLY A O 1
ATOM 1265 N N . ASP A 1 170 ? 12.723 13.732 -20.716 1.00 58.66 170 ASP A N 1
ATOM 1266 C CA . ASP A 1 170 ? 13.222 14.761 -21.652 1.00 58.66 170 ASP A CA 1
ATOM 1267 C C . ASP A 1 170 ? 12.239 15.934 -21.867 1.00 58.66 170 ASP A C 1
ATOM 1269 O O . ASP A 1 170 ? 12.638 17.017 -22.294 1.00 58.66 170 ASP A O 1
ATOM 1273 N N . THR A 1 171 ? 10.948 15.713 -21.608 1.00 57.16 171 THR A N 1
ATOM 1274 C CA . THR A 1 171 ? 9.873 16.708 -21.739 1.00 57.16 171 THR A CA 1
ATOM 1275 C C . THR A 1 171 ? 9.438 17.315 -20.407 1.00 57.16 171 THR A C 1
ATOM 1277 O O . THR A 1 171 ? 8.598 18.217 -20.401 1.00 57.16 171 THR A O 1
ATOM 1280 N N . ASP A 1 172 ? 9.966 16.822 -19.286 1.00 61.19 172 ASP A N 1
ATOM 1281 C CA . ASP A 1 172 ? 9.616 17.333 -17.968 1.00 61.19 172 ASP A CA 1
ATOM 1282 C C . ASP A 1 172 ? 10.356 18.646 -17.723 1.00 61.19 172 ASP A C 1
ATOM 1284 O O . ASP A 1 172 ? 11.583 18.708 -17.636 1.00 61.19 172 ASP A O 1
ATOM 1288 N N . TYR A 1 173 ? 9.592 19.728 -17.601 1.00 57.62 173 TYR A N 1
ATOM 1289 C CA . TYR A 1 173 ? 10.142 21.009 -17.185 1.00 57.62 173 TYR A CA 1
ATOM 1290 C C . TYR A 1 173 ? 10.324 21.020 -15.664 1.00 57.62 173 TYR A C 1
ATOM 1292 O O . TYR A 1 173 ? 9.420 20.587 -14.944 1.00 57.62 173 TYR A O 1
ATOM 1300 N N . PRO A 1 174 ? 11.440 21.561 -15.140 1.00 54.22 174 PRO A N 1
ATOM 1301 C CA . PRO A 1 174 ? 11.611 21.758 -13.709 1.00 54.22 174 PRO A CA 1
ATOM 1302 C C . PRO A 1 174 ? 10.600 22.803 -13.213 1.00 54.22 174 PRO A C 1
ATOM 1304 O O . PRO A 1 174 ? 10.860 24.003 -13.200 1.00 54.22 174 PRO A O 1
ATOM 1307 N N . VAL A 1 175 ? 9.412 22.350 -12.820 1.00 52.28 175 VAL A N 1
ATOM 1308 C CA . VAL A 1 175 ? 8.454 23.153 -12.056 1.00 52.28 175 VAL A CA 1
ATOM 1309 C C . VAL A 1 175 ? 8.882 23.154 -10.594 1.00 52.28 175 VAL A C 1
ATOM 1311 O O . VAL A 1 175 ? 9.148 22.102 -10.019 1.00 52.28 175 VAL A O 1
ATOM 1314 N N . GLY A 1 176 ? 8.938 24.343 -9.989 1.00 51.88 176 GLY A N 1
ATOM 1315 C CA . GLY A 1 176 ? 9.639 24.586 -8.722 1.00 51.88 176 GLY A CA 1
ATOM 1316 C C . GLY A 1 176 ? 9.278 23.670 -7.545 1.00 51.88 176 GLY A C 1
ATOM 1317 O O . GLY A 1 176 ? 10.141 23.418 -6.714 1.00 51.88 176 GLY A O 1
ATOM 1318 N N . SER A 1 177 ? 8.049 23.142 -7.465 1.00 54.31 177 SER A N 1
ATOM 1319 C CA . SER A 1 177 ? 7.637 22.228 -6.385 1.00 54.31 177 SER A CA 1
ATOM 1320 C C . SER A 1 177 ? 7.589 20.747 -6.776 1.00 54.31 177 SER A C 1
ATOM 1322 O O . SER A 1 177 ? 7.408 19.907 -5.899 1.00 54.31 177 SER A O 1
ATOM 1324 N N . GLY A 1 178 ? 7.680 20.401 -8.067 1.00 56.25 178 GLY A N 1
ATOM 1325 C CA . GLY A 1 178 ? 7.548 19.019 -8.555 1.00 56.25 178 GLY A CA 1
ATOM 1326 C C . GLY A 1 178 ? 6.183 18.347 -8.315 1.00 56.25 178 GLY A C 1
ATOM 1327 O O . GLY A 1 178 ? 5.990 17.218 -8.751 1.00 56.25 178 GLY A O 1
ATOM 1328 N N . LEU A 1 179 ? 5.214 19.021 -7.676 1.00 50.78 179 LEU A N 1
ATOM 1329 C CA . LEU A 1 179 ? 3.918 18.447 -7.269 1.00 50.78 179 LEU A CA 1
ATOM 1330 C C . LEU A 1 179 ? 2.953 18.176 -8.438 1.00 50.78 179 LEU A C 1
ATOM 1332 O O . LEU A 1 179 ? 2.005 17.411 -8.286 1.00 50.78 179 LEU A O 1
ATOM 1336 N N . GLN A 1 180 ? 3.186 18.793 -9.599 1.00 49.69 180 GLN A N 1
ATOM 1337 C CA . GLN A 1 180 ? 2.436 18.558 -10.840 1.00 49.69 180 GLN A CA 1
ATOM 1338 C C . GLN A 1 180 ? 3.138 17.550 -11.765 1.00 49.69 180 GLN A C 1
ATOM 1340 O O . GLN A 1 180 ? 3.051 17.660 -12.985 1.00 49.69 180 GLN A O 1
ATOM 1345 N N . THR A 1 181 ? 3.841 16.558 -11.213 1.00 63.88 181 THR A N 1
ATOM 1346 C CA . THR A 1 181 ? 4.310 15.431 -12.029 1.00 63.88 181 THR A CA 1
ATOM 1347 C C . THR A 1 181 ? 3.122 14.531 -12.397 1.00 63.88 181 THR A C 1
ATOM 1349 O O . THR A 1 181 ? 2.323 14.182 -11.516 1.00 63.88 181 THR A O 1
ATOM 1352 N N . PRO A 1 182 ? 2.986 14.112 -13.672 1.00 74.38 182 PRO A N 1
ATOM 1353 C CA . PRO A 1 182 ? 1.888 13.255 -14.117 1.00 74.38 182 PRO A CA 1
ATOM 1354 C C . PRO A 1 182 ? 1.712 11.991 -13.267 1.00 74.38 182 PRO A C 1
ATOM 1356 O O . PRO A 1 182 ? 0.580 11.598 -13.002 1.00 74.38 182 PRO A O 1
ATOM 1359 N N . SER A 1 183 ? 2.798 11.395 -12.767 1.00 76.12 183 SER A N 1
ATOM 1360 C CA . SER A 1 183 ? 2.762 10.166 -11.962 1.00 76.12 183 SER A CA 1
ATOM 1361 C C . SER A 1 183 ? 1.927 10.301 -10.683 1.00 76.12 183 SER A C 1
ATOM 1363 O O . SER A 1 183 ? 1.046 9.475 -10.438 1.00 76.12 183 SER A O 1
ATOM 1365 N N . PHE A 1 184 ? 2.130 11.361 -9.889 1.00 78.81 184 PHE A N 1
ATOM 1366 C CA . PHE A 1 184 ? 1.350 11.579 -8.663 1.00 78.81 184 PHE A CA 1
ATOM 1367 C C . PHE A 1 184 ? -0.106 11.940 -8.970 1.00 78.81 184 PHE A C 1
ATOM 1369 O O . PHE A 1 184 ? -1.019 11.454 -8.298 1.00 78.81 184 PHE A O 1
ATOM 1376 N N . ALA A 1 185 ? -0.341 12.738 -10.018 1.00 81.81 185 ALA A N 1
ATOM 1377 C CA . ALA A 1 185 ? -1.690 13.087 -10.455 1.00 81.81 185 ALA A CA 1
ATOM 1378 C C . ALA A 1 185 ? -2.476 11.848 -10.924 1.00 81.81 185 ALA A C 1
ATOM 1380 O O . ALA A 1 185 ? -3.621 11.648 -10.515 1.00 81.81 185 ALA A O 1
ATOM 1381 N N . LEU A 1 186 ? -1.853 10.982 -11.729 1.00 84.75 186 LEU A N 1
ATOM 1382 C CA . LEU A 1 186 ? -2.445 9.735 -12.215 1.00 84.75 186 LEU A CA 1
ATOM 1383 C C . LEU A 1 186 ? -2.693 8.748 -11.071 1.00 84.75 186 LEU A C 1
ATOM 1385 O O . LEU A 1 186 ? -3.783 8.184 -10.995 1.00 84.75 186 LEU A O 1
ATOM 1389 N N . MET A 1 187 ? -1.750 8.594 -10.136 1.00 85.94 187 MET A N 1
ATOM 1390 C CA . MET A 1 187 ? -1.961 7.781 -8.932 1.00 85.94 187 MET A CA 1
ATOM 1391 C C . MET A 1 187 ? -3.145 8.308 -8.104 1.00 85.94 187 MET A C 1
ATOM 1393 O O . MET A 1 187 ? -4.002 7.540 -7.662 1.00 85.94 187 MET A O 1
ATOM 1397 N N . GLY A 1 188 ? -3.253 9.633 -7.960 1.00 85.50 188 GLY A N 1
ATOM 1398 C CA . GLY A 1 188 ? -4.410 10.286 -7.350 1.00 85.50 188 GLY A CA 1
ATOM 1399 C C . GLY A 1 188 ? -5.725 9.932 -8.052 1.00 85.50 188 GLY A C 1
ATOM 1400 O O . GLY A 1 188 ? -6.698 9.579 -7.386 1.00 85.50 188 GLY A O 1
ATOM 1401 N N . GLN A 1 189 ? -5.752 9.946 -9.389 1.00 87.19 189 GLN A N 1
ATOM 1402 C CA . GLN A 1 189 ? -6.929 9.561 -10.178 1.00 87.19 189 GLN A CA 1
ATOM 1403 C C . GLN A 1 189 ? -7.286 8.074 -10.038 1.00 87.19 189 GLN A C 1
ATOM 1405 O O . GLN A 1 189 ? -8.468 7.747 -9.918 1.00 87.19 189 GLN A O 1
ATOM 1410 N N . VAL A 1 190 ? -6.296 7.175 -10.028 1.00 87.81 190 VAL A N 1
ATOM 1411 C CA . VAL A 1 190 ? -6.501 5.731 -9.806 1.00 87.81 190 VAL A CA 1
ATOM 1412 C C . VAL A 1 190 ? -7.206 5.506 -8.470 1.00 87.81 190 VAL A C 1
ATOM 1414 O O . VAL A 1 190 ? -8.258 4.860 -8.420 1.00 87.81 190 VAL A O 1
ATOM 1417 N N . ARG A 1 191 ? -6.696 6.125 -7.400 1.00 88.12 191 ARG A N 1
ATOM 1418 C CA . ARG A 1 191 ? -7.301 6.030 -6.066 1.00 88.12 191 ARG A CA 1
ATOM 1419 C C . ARG A 1 191 ? -8.685 6.668 -6.019 1.00 88.12 191 ARG A C 1
ATOM 1421 O O . ARG A 1 191 ? -9.601 6.067 -5.462 1.00 88.12 191 ARG A O 1
ATOM 1428 N N . ALA A 1 192 ? -8.874 7.834 -6.638 1.00 86.44 192 ALA A N 1
ATOM 1429 C CA . ALA A 1 192 ? -10.172 8.511 -6.700 1.00 86.44 192 ALA A CA 1
ATOM 1430 C C . ALA A 1 192 ? -11.256 7.671 -7.403 1.00 86.44 192 ALA A C 1
ATOM 1432 O O . ALA A 1 192 ? -12.431 7.777 -7.063 1.00 86.44 192 ALA A O 1
ATOM 1433 N N . ARG A 1 193 ? -10.871 6.784 -8.332 1.00 86.81 193 ARG A N 1
ATOM 1434 C CA . ARG A 1 193 ? -11.775 5.810 -8.974 1.00 86.81 193 ARG A CA 1
ATOM 1435 C C . ARG A 1 193 ? -12.102 4.591 -8.102 1.00 86.81 193 ARG A C 1
ATOM 1437 O O . ARG A 1 193 ? -12.851 3.720 -8.535 1.00 86.81 193 ARG A O 1
ATOM 1444 N N . GLY A 1 194 ? -11.553 4.511 -6.891 1.00 85.88 194 GLY A N 1
ATOM 1445 C CA . GLY A 1 194 ? -11.785 3.405 -5.965 1.00 85.88 194 GLY A CA 1
ATOM 1446 C C . GLY A 1 194 ? -10.992 2.141 -6.282 1.00 85.88 194 GLY A C 1
ATOM 1447 O O . GLY A 1 194 ? -11.310 1.087 -5.738 1.00 85.88 194 GLY A O 1
ATOM 1448 N N . ILE A 1 195 ? -9.965 2.229 -7.132 1.00 87.38 195 ILE A N 1
ATOM 1449 C CA . ILE A 1 195 ? -9.064 1.109 -7.414 1.00 87.38 195 ILE A CA 1
ATOM 1450 C C . ILE A 1 195 ? -8.110 0.955 -6.213 1.00 87.38 195 ILE A C 1
ATOM 1452 O O . ILE A 1 195 ? -7.519 1.955 -5.791 1.00 87.38 195 ILE A O 1
ATOM 1456 N N . PRO A 1 196 ? -7.997 -0.240 -5.605 1.00 88.56 196 PRO A N 1
ATOM 1457 C CA . PRO A 1 196 ? -7.039 -0.486 -4.531 1.00 88.56 196 PRO A CA 1
ATOM 1458 C C . PRO A 1 196 ? -5.611 -0.500 -5.082 1.00 88.56 196 PRO A C 1
ATOM 1460 O O . PRO A 1 196 ? -5.360 -1.049 -6.154 1.00 88.56 196 PRO A O 1
ATOM 1463 N N . VAL A 1 197 ? -4.678 0.089 -4.337 1.00 90.50 197 VAL A N 1
ATOM 1464 C CA . VAL A 1 197 ? -3.260 0.145 -4.701 1.00 90.50 197 VAL A CA 1
ATOM 1465 C C . VAL A 1 197 ? -2.439 -0.511 -3.598 1.00 90.50 197 VAL A C 1
ATOM 1467 O O . VAL A 1 197 ? -2.526 -0.115 -2.435 1.00 90.50 197 VAL A O 1
ATOM 1470 N N . VAL A 1 198 ? -1.633 -1.504 -3.971 1.00 90.88 198 VAL A N 1
ATOM 1471 C CA . VAL A 1 198 ? -0.711 -2.199 -3.067 1.00 90.88 198 VAL A CA 1
ATOM 1472 C C . VAL A 1 198 ? 0.712 -1.783 -3.414 1.00 90.88 198 VAL A C 1
ATOM 1474 O O . VAL A 1 198 ? 1.121 -1.867 -4.570 1.00 90.88 198 VAL A O 1
ATOM 1477 N N . GLY A 1 199 ? 1.454 -1.325 -2.411 1.00 91.06 199 GLY A N 1
ATOM 1478 C CA . GLY A 1 199 ? 2.859 -0.967 -2.529 1.00 91.06 199 GLY A CA 1
ATOM 1479 C C . GLY A 1 199 ? 3.736 -2.052 -1.924 1.00 91.06 199 GLY A C 1
ATOM 1480 O O . GLY A 1 199 ? 3.468 -2.502 -0.813 1.00 91.06 199 GLY A O 1
ATOM 1481 N N . VAL A 1 200 ? 4.792 -2.457 -2.630 1.00 90.56 200 VAL A N 1
ATOM 1482 C CA . VAL A 1 200 ? 5.776 -3.422 -2.122 1.00 90.56 200 VAL A CA 1
ATOM 1483 C C . VAL A 1 200 ? 7.152 -2.768 -2.099 1.00 90.56 200 VAL A C 1
ATOM 1485 O O . VAL A 1 200 ? 7.674 -2.362 -3.135 1.00 90.56 200 VAL A O 1
ATOM 1488 N N . ALA A 1 201 ? 7.741 -2.665 -0.911 1.00 91.88 201 ALA A N 1
ATOM 1489 C CA . ALA A 1 201 ? 9.066 -2.111 -0.691 1.00 91.88 201 ALA A CA 1
ATOM 1490 C C . ALA A 1 201 ? 10.097 -3.223 -0.485 1.00 91.88 201 ALA A C 1
ATOM 1492 O O . ALA A 1 201 ? 9.966 -4.060 0.409 1.00 91.88 201 ALA A O 1
ATOM 1493 N N . ASN A 1 202 ? 11.157 -3.199 -1.290 1.00 90.94 202 ASN A N 1
ATOM 1494 C CA . ASN A 1 202 ? 12.298 -4.090 -1.139 1.00 90.94 202 ASN A CA 1
ATOM 1495 C C . ASN A 1 202 ? 13.598 -3.350 -1.478 1.00 90.94 202 ASN A C 1
ATOM 1497 O O . ASN A 1 202 ? 13.731 -2.776 -2.558 1.00 90.94 202 ASN A O 1
ATOM 1501 N N . GLY A 1 203 ? 14.574 -3.387 -0.570 1.00 91.38 203 GLY A N 1
ATOM 1502 C CA . GLY A 1 203 ? 15.799 -2.601 -0.698 1.00 91.38 203 GLY A CA 1
ATOM 1503 C C . GLY A 1 203 ? 15.598 -1.128 -0.339 1.00 91.38 203 GLY A C 1
ATOM 1504 O O . GLY A 1 203 ? 14.826 -0.792 0.556 1.00 91.38 203 GLY A O 1
ATOM 1505 N N . TYR A 1 204 ? 16.328 -0.242 -1.008 1.00 92.19 204 TYR A N 1
ATOM 1506 C CA . TYR A 1 204 ? 16.291 1.188 -0.708 1.00 92.19 204 TYR A CA 1
ATOM 1507 C C . TYR A 1 204 ? 15.183 1.884 -1.491 1.00 92.19 204 TYR A C 1
ATOM 1509 O O . TYR A 1 204 ? 15.241 1.978 -2.716 1.00 92.19 204 TYR A O 1
ATOM 1517 N N . VAL A 1 205 ? 14.184 2.392 -0.771 1.00 90.75 205 VAL A N 1
ATOM 1518 C CA . VAL A 1 205 ? 13.030 3.097 -1.332 1.00 90.75 205 VAL A CA 1
ATOM 1519 C C . VAL A 1 205 ? 13.061 4.529 -0.815 1.00 90.75 205 VAL A C 1
ATOM 1521 O O . VAL A 1 205 ? 12.578 4.820 0.278 1.00 90.75 205 VAL A O 1
ATOM 1524 N N . PHE A 1 206 ? 13.659 5.427 -1.600 1.00 87.50 206 PHE A N 1
ATOM 1525 C CA . PHE A 1 206 ? 13.854 6.821 -1.207 1.00 87.50 206 PHE A CA 1
ATOM 1526 C C . PHE A 1 206 ? 13.144 7.820 -2.125 1.00 87.50 206 PHE A C 1
ATOM 1528 O O . PHE A 1 206 ? 12.830 7.518 -3.279 1.00 87.50 206 PHE A O 1
ATOM 1535 N N . ALA A 1 207 ? 12.923 9.031 -1.609 1.00 83.00 207 ALA A N 1
ATOM 1536 C CA . ALA A 1 207 ? 12.412 10.182 -2.355 1.00 83.00 207 ALA A CA 1
ATOM 1537 C C . ALA A 1 207 ? 11.085 9.887 -3.082 1.00 83.00 207 ALA A C 1
ATOM 1539 O O . ALA A 1 207 ? 10.118 9.472 -2.445 1.00 83.00 207 ALA A O 1
ATOM 1540 N N . GLY A 1 208 ? 11.014 10.089 -4.403 1.00 77.06 208 GLY A N 1
ATOM 1541 C CA . GLY A 1 208 ? 9.784 9.907 -5.185 1.00 77.06 208 GLY A CA 1
ATOM 1542 C C . GLY A 1 208 ? 9.183 8.499 -5.091 1.00 77.06 208 GLY A C 1
ATOM 1543 O O . GLY A 1 208 ? 7.962 8.353 -5.033 1.00 77.06 208 GLY A O 1
ATOM 1544 N N . ASN A 1 209 ? 10.019 7.461 -4.967 1.00 83.75 209 ASN A N 1
ATOM 1545 C CA . ASN A 1 209 ? 9.538 6.091 -4.762 1.00 83.75 209 ASN A CA 1
ATOM 1546 C C . ASN A 1 209 ? 8.905 5.918 -3.374 1.00 83.75 209 ASN A C 1
ATOM 1548 O O . ASN A 1 209 ? 7.866 5.273 -3.259 1.00 83.75 209 ASN A O 1
ATOM 1552 N N . ALA A 1 210 ? 9.482 6.533 -2.334 1.00 87.62 210 ALA A N 1
ATOM 1553 C CA . ALA A 1 210 ? 8.891 6.537 -0.995 1.00 87.62 210 ALA A CA 1
ATOM 1554 C C . ALA A 1 210 ? 7.567 7.315 -0.969 1.00 87.62 210 ALA A C 1
ATOM 1556 O O . ALA A 1 210 ? 6.609 6.878 -0.338 1.00 87.62 210 ALA A O 1
ATOM 1557 N N . ALA A 1 211 ? 7.485 8.422 -1.714 1.00 86.06 211 ALA A N 1
ATOM 1558 C CA . ALA A 1 211 ? 6.255 9.189 -1.862 1.00 86.06 211 ALA A CA 1
ATOM 1559 C C . ALA A 1 211 ? 5.145 8.367 -2.542 1.00 86.06 211 ALA A C 1
ATOM 1561 O O . ALA A 1 211 ? 4.029 8.321 -2.031 1.00 86.06 211 ALA A O 1
ATOM 1562 N N . LEU A 1 212 ? 5.444 7.665 -3.646 1.00 84.75 212 LEU A N 1
ATOM 1563 C CA . LEU A 1 212 ? 4.478 6.768 -4.297 1.00 84.75 212 LEU A CA 1
ATOM 1564 C C . LEU A 1 212 ? 4.076 5.598 -3.394 1.00 84.75 212 LEU A C 1
ATOM 1566 O O . LEU A 1 212 ? 2.893 5.262 -3.324 1.00 84.75 212 LEU A O 1
ATOM 1570 N N . LEU A 1 213 ? 5.033 5.007 -2.674 1.00 90.06 213 LEU A N 1
ATOM 1571 C CA . LEU A 1 213 ? 4.753 3.952 -1.703 1.00 90.06 213 LEU A CA 1
ATOM 1572 C C . LEU A 1 213 ? 3.786 4.450 -0.619 1.00 90.06 213 LEU A C 1
ATOM 1574 O O . LEU A 1 213 ? 2.797 3.784 -0.334 1.00 90.06 213 LEU A O 1
ATOM 1578 N N . GLY A 1 214 ? 4.012 5.653 -0.085 1.00 88.81 214 GLY A N 1
ATOM 1579 C CA . GLY A 1 214 ? 3.146 6.278 0.917 1.00 88.81 214 GLY A CA 1
ATOM 1580 C C . GLY A 1 214 ? 1.739 6.629 0.415 1.00 88.81 214 GLY A C 1
ATOM 1581 O O . GLY A 1 214 ? 0.840 6.854 1.223 1.00 88.81 214 GLY A O 1
ATOM 1582 N N . MET A 1 215 ? 1.512 6.655 -0.904 1.00 88.56 215 MET A N 1
ATOM 1583 C CA . MET A 1 215 ? 0.172 6.801 -1.486 1.00 88.56 215 MET A CA 1
ATOM 1584 C C . MET A 1 215 ? -0.599 5.479 -1.572 1.00 88.56 215 MET A C 1
ATOM 1586 O O . MET A 1 215 ? -1.811 5.511 -1.811 1.00 88.56 215 MET A O 1
ATOM 1590 N N . CYS A 1 216 ? 0.071 4.334 -1.418 1.00 90.56 216 CYS A N 1
ATOM 1591 C CA . CYS A 1 216 ? -0.556 3.019 -1.503 1.00 90.56 216 CYS A CA 1
ATOM 1592 C C . CYS A 1 216 ? -1.481 2.775 -0.306 1.00 90.56 216 CYS A C 1
ATOM 1594 O O . CYS A 1 216 ? -1.298 3.319 0.781 1.00 90.56 216 CYS A O 1
ATOM 1596 N N . ASP A 1 217 ? -2.513 1.962 -0.506 1.00 89.19 217 ASP A N 1
ATOM 1597 C CA . ASP A 1 217 ? -3.487 1.693 0.549 1.00 89.19 217 ASP A CA 1
ATOM 1598 C C . ASP A 1 217 ? -3.008 0.623 1.520 1.00 89.19 217 ASP A C 1
ATOM 1600 O O . ASP A 1 217 ? -3.279 0.723 2.716 1.00 89.19 217 ASP A O 1
ATOM 1604 N N . VAL A 1 218 ? -2.289 -0.366 0.986 1.00 89.56 218 VAL A N 1
ATOM 1605 C CA . VAL A 1 218 ? -1.592 -1.408 1.736 1.00 89.56 218 VAL A CA 1
ATOM 1606 C C . VAL A 1 218 ? -0.121 -1.364 1.347 1.00 89.56 218 VAL A C 1
ATOM 1608 O O . VAL A 1 218 ? 0.206 -1.385 0.159 1.00 89.56 218 VAL A O 1
ATOM 1611 N N . VAL A 1 219 ? 0.754 -1.311 2.345 1.00 91.69 219 VAL A N 1
ATOM 1612 C CA . VAL A 1 219 ? 2.206 -1.294 2.183 1.00 91.69 219 VAL A CA 1
ATOM 1613 C C . VAL A 1 219 ? 2.794 -2.578 2.753 1.00 91.69 219 VAL A C 1
ATOM 1615 O O . VAL A 1 219 ? 2.728 -2.844 3.953 1.00 91.69 219 VAL A O 1
ATOM 1618 N N . VAL A 1 220 ? 3.417 -3.355 1.878 1.00 91.75 220 VAL A N 1
ATOM 1619 C CA . VAL A 1 220 ? 4.219 -4.525 2.223 1.00 91.75 220 VAL A CA 1
ATOM 1620 C C . VAL A 1 220 ? 5.687 -4.131 2.164 1.00 91.75 220 VAL A C 1
ATOM 1622 O O . VAL A 1 220 ? 6.112 -3.509 1.194 1.00 91.75 220 VAL A O 1
ATOM 1625 N N . ALA A 1 221 ? 6.487 -4.517 3.152 1.00 92.75 221 ALA A N 1
ATOM 1626 C CA . ALA A 1 221 ? 7.935 -4.353 3.083 1.00 92.75 221 ALA A CA 1
ATOM 1627 C C . ALA A 1 221 ? 8.661 -5.658 3.411 1.00 92.75 221 ALA A C 1
ATOM 1629 O O . ALA A 1 221 ? 8.286 -6.382 4.333 1.00 92.75 221 ALA A O 1
ATOM 1630 N N . THR A 1 222 ? 9.723 -5.957 2.669 1.00 92.88 222 THR A N 1
ATOM 1631 C CA . THR A 1 222 ? 10.616 -7.072 3.003 1.00 92.88 222 THR A CA 1
ATOM 1632 C C . THR A 1 222 ? 11.580 -6.656 4.115 1.00 92.88 222 THR A C 1
ATOM 1634 O O . THR A 1 222 ? 11.924 -5.482 4.232 1.00 92.88 222 THR A O 1
ATOM 1637 N N . ARG A 1 223 ? 12.098 -7.590 4.916 1.00 91.31 223 ARG A N 1
ATOM 1638 C CA . ARG A 1 223 ? 13.243 -7.307 5.799 1.00 91.31 223 ARG A CA 1
ATOM 1639 C C . ARG A 1 223 ? 14.522 -7.096 4.992 1.00 91.31 223 ARG A C 1
ATOM 1641 O O . ARG A 1 223 ? 15.367 -6.287 5.376 1.00 91.31 223 ARG A O 1
ATOM 1648 N N . GLY A 1 224 ? 14.645 -7.782 3.857 1.00 89.75 224 GLY A N 1
ATOM 1649 C CA . GLY A 1 224 ? 15.777 -7.628 2.959 1.00 89.75 224 GLY A CA 1
ATOM 1650 C C . GLY A 1 224 ? 15.919 -8.773 1.961 1.00 89.75 224 GLY A C 1
ATOM 1651 O O . GLY A 1 224 ? 14.933 -9.334 1.483 1.00 89.75 224 GLY A O 1
ATOM 1652 N N . GLY A 1 225 ? 17.171 -9.081 1.622 1.00 88.38 225 GLY A N 1
ATOM 1653 C CA . GLY A 1 225 ? 17.529 -10.132 0.676 1.00 88.38 225 GLY A CA 1
ATOM 1654 C C . GLY A 1 225 ? 17.362 -11.550 1.235 1.00 88.38 225 GLY A C 1
ATOM 1655 O O . GLY A 1 225 ? 17.567 -11.813 2.418 1.00 88.38 225 GLY A O 1
ATOM 1656 N N . ASN A 1 226 ? 17.029 -12.486 0.350 1.00 89.69 226 ASN A N 1
ATOM 1657 C CA . ASN A 1 226 ? 16.953 -13.919 0.594 1.00 89.69 226 ASN A CA 1
ATOM 1658 C C . ASN A 1 226 ? 18.358 -14.555 0.608 1.00 89.69 226 ASN A C 1
ATOM 1660 O O . ASN A 1 226 ? 19.085 -14.546 -0.390 1.00 89.69 226 ASN A O 1
ATOM 1664 N N . SER A 1 227 ? 18.723 -15.185 1.726 1.00 86.38 227 SER A N 1
ATOM 1665 C CA . SER A 1 227 ? 20.031 -15.827 1.908 1.00 86.38 227 SER A CA 1
ATOM 1666 C C . SER A 1 227 ? 20.286 -17.013 0.972 1.00 86.38 227 SER A C 1
ATOM 1668 O O . SER A 1 227 ? 21.440 -17.257 0.611 1.00 86.38 227 SER A O 1
ATOM 1670 N N . LYS A 1 228 ? 19.237 -17.734 0.547 1.00 86.62 228 LYS A N 1
ATOM 1671 C CA . LYS A 1 228 ? 19.353 -18.832 -0.426 1.00 86.62 228 LYS A CA 1
ATOM 1672 C C . LYS A 1 228 ? 19.746 -18.297 -1.798 1.00 86.62 228 LYS A C 1
ATOM 1674 O O . LYS A 1 228 ? 20.627 -18.866 -2.435 1.00 86.62 228 LYS A O 1
ATOM 1679 N N . LEU A 1 229 ? 19.147 -17.177 -2.206 1.00 87.38 229 LEU A N 1
ATOM 1680 C CA . LEU A 1 229 ? 19.483 -16.503 -3.461 1.00 87.38 229 LEU A CA 1
ATOM 1681 C C . LEU A 1 229 ? 20.909 -15.925 -3.425 1.00 87.38 229 LEU A C 1
ATOM 1683 O O . LEU A 1 229 ? 21.627 -15.988 -4.415 1.00 87.38 229 LEU A O 1
ATOM 1687 N N . ALA A 1 230 ? 21.358 -15.465 -2.255 1.00 86.00 230 ALA A N 1
ATOM 1688 C CA . ALA A 1 230 ? 22.719 -14.974 -2.024 1.00 86.00 230 ALA A CA 1
ATOM 1689 C C . ALA A 1 230 ? 23.798 -16.070 -1.875 1.00 86.00 230 ALA A C 1
ATOM 1691 O O . ALA A 1 230 ? 24.906 -15.780 -1.421 1.00 86.00 230 ALA A O 1
ATOM 1692 N N . GLY A 1 231 ? 23.500 -17.337 -2.182 1.00 81.06 231 GLY A N 1
ATOM 1693 C CA . GLY A 1 231 ? 24.485 -18.422 -2.091 1.00 81.06 231 GLY A CA 1
ATOM 1694 C C . GLY A 1 231 ? 24.858 -18.834 -0.659 1.00 81.06 231 GLY A C 1
ATOM 1695 O O . GLY A 1 231 ? 25.992 -19.242 -0.409 1.00 81.06 231 GLY A O 1
ATOM 1696 N N . GLY A 1 232 ? 23.927 -18.730 0.297 1.00 68.19 232 GLY A N 1
ATOM 1697 C CA . GLY A 1 232 ? 24.094 -19.273 1.653 1.00 68.19 232 GLY A CA 1
ATOM 1698 C C . GLY A 1 232 ? 24.689 -18.310 2.687 1.00 68.19 232 GLY A C 1
ATOM 1699 O O . GLY A 1 232 ? 25.268 -18.765 3.669 1.00 68.19 232 GLY A O 1
ATOM 1700 N N . GLY A 1 233 ? 24.555 -16.992 2.492 1.00 61.69 233 GLY A N 1
ATOM 1701 C CA . GLY A 1 233 ? 24.802 -15.989 3.544 1.00 61.69 2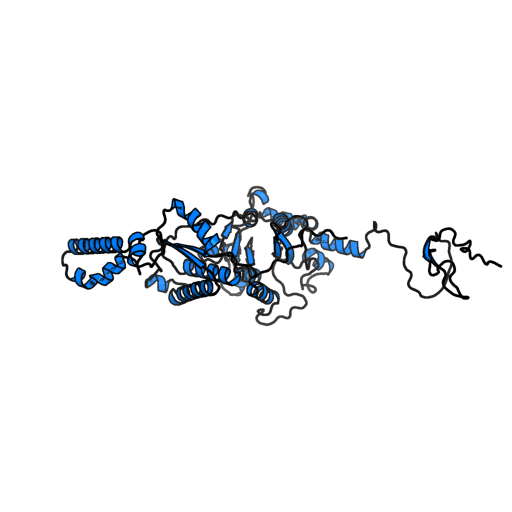33 GLY A CA 1
ATOM 1702 C C . GLY A 1 233 ? 26.264 -15.594 3.793 1.00 61.69 233 GLY A C 1
ATOM 1703 O O . GLY A 1 233 ? 26.561 -15.001 4.824 1.00 61.69 233 GLY A O 1
ATOM 1704 N N . LYS A 1 234 ? 27.189 -15.888 2.869 1.00 58.47 234 LYS A N 1
ATOM 1705 C CA . LYS A 1 234 ? 28.620 -15.546 3.021 1.00 58.47 234 LYS A CA 1
ATOM 1706 C C . LYS A 1 234 ? 28.963 -14.062 2.780 1.00 58.47 234 LYS A C 1
ATOM 1708 O O . LYS A 1 234 ? 30.112 -13.682 2.979 1.00 58.47 234 LYS A O 1
ATOM 1713 N N . GLY A 1 235 ? 28.004 -13.234 2.355 1.00 66.31 235 GLY A N 1
ATOM 1714 C CA . GLY A 1 235 ? 28.180 -11.798 2.095 1.00 66.31 235 GLY A CA 1
ATOM 1715 C C . GLY A 1 235 ? 27.170 -10.919 2.839 1.00 66.31 235 GLY A C 1
ATOM 1716 O O . GLY A 1 235 ? 26.211 -11.424 3.423 1.00 66.31 235 GLY A O 1
ATOM 1717 N N . THR A 1 236 ? 27.373 -9.596 2.809 1.00 80.12 236 THR A N 1
ATOM 1718 C CA . THR A 1 236 ? 26.456 -8.624 3.428 1.00 80.12 236 THR A CA 1
ATOM 1719 C C . THR A 1 236 ? 25.090 -8.679 2.751 1.00 80.12 236 THR A C 1
ATOM 1721 O O . THR A 1 236 ? 24.939 -8.278 1.594 1.00 80.12 236 THR A O 1
ATOM 1724 N N . MET A 1 237 ? 24.091 -9.170 3.484 1.00 88.69 237 MET A N 1
ATOM 1725 C CA . MET A 1 237 ? 22.723 -9.257 2.988 1.00 88.69 237 MET A CA 1
ATOM 1726 C C . MET A 1 237 ? 22.164 -7.865 2.717 1.00 88.69 237 MET A C 1
ATOM 1728 O O . MET A 1 237 ? 22.414 -6.919 3.467 1.00 88.69 237 MET A O 1
ATOM 1732 N N . GLY A 1 238 ? 21.391 -7.733 1.645 1.00 89.94 238 GLY A N 1
ATOM 1733 C CA . GLY A 1 238 ? 20.623 -6.523 1.425 1.00 89.94 238 GLY A CA 1
ATOM 1734 C C . GLY A 1 238 ? 19.585 -6.319 2.528 1.00 89.94 238 GLY A C 1
ATOM 1735 O O . GLY A 1 238 ? 18.963 -7.284 2.967 1.00 89.94 238 GLY A O 1
ATOM 1736 N N . LYS A 1 239 ? 19.379 -5.068 2.946 1.00 93.31 239 LYS A N 1
ATOM 1737 C CA . LYS A 1 239 ? 18.307 -4.655 3.860 1.00 93.31 239 LYS A CA 1
ATOM 1738 C C . LYS A 1 239 ? 17.329 -3.725 3.160 1.00 93.31 239 LYS A C 1
ATOM 1740 O O . LYS A 1 239 ? 17.681 -3.077 2.175 1.00 93.31 239 LYS A O 1
ATOM 1745 N N . THR A 1 240 ? 16.115 -3.643 3.681 1.00 94.94 240 THR A N 1
ATOM 1746 C CA . THR A 1 240 ? 15.120 -2.680 3.201 1.00 94.94 240 THR A CA 1
ATOM 1747 C C . THR A 1 240 ? 15.098 -1.449 4.098 1.00 94.94 240 THR A C 1
ATOM 1749 O O . THR A 1 240 ? 15.046 -1.570 5.321 1.00 94.94 240 THR A O 1
ATOM 1752 N N . SER A 1 241 ? 15.142 -0.270 3.480 1.00 95.44 241 SER A N 1
ATOM 1753 C CA . SER A 1 241 ? 15.094 1.025 4.162 1.00 95.44 241 SER A CA 1
ATOM 1754 C C . SER A 1 241 ? 14.273 2.008 3.333 1.00 95.44 241 SER A C 1
ATOM 1756 O O . SER A 1 241 ? 14.431 2.083 2.110 1.00 95.44 241 SER A O 1
ATOM 1758 N N . ILE A 1 242 ? 13.361 2.718 3.993 1.00 95.44 242 ILE A N 1
ATOM 1759 C CA . ILE A 1 242 ? 12.352 3.579 3.372 1.00 95.44 242 ILE A CA 1
ATOM 1760 C C . ILE A 1 242 ? 12.486 4.984 3.953 1.00 95.44 242 ILE A C 1
ATOM 1762 O O . ILE A 1 242 ? 12.499 5.152 5.171 1.00 95.44 242 ILE A O 1
ATOM 1766 N N . GLY A 1 243 ? 12.538 6.012 3.108 1.00 91.06 243 GLY A N 1
ATOM 1767 C CA . GLY A 1 243 ? 12.661 7.388 3.594 1.00 91.06 243 GLY A CA 1
ATOM 1768 C C . GLY A 1 243 ? 12.372 8.457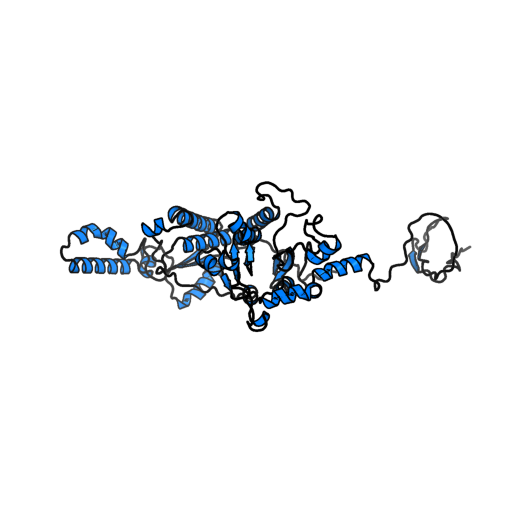 2.547 1.00 91.06 243 GLY A C 1
ATOM 1769 O O . GLY A 1 243 ? 12.641 8.290 1.362 1.00 91.06 243 GLY A O 1
ATOM 1770 N N . MET A 1 244 ? 11.859 9.608 2.980 1.00 90.56 244 MET A N 1
ATOM 1771 C CA . MET A 1 244 ? 11.595 10.731 2.068 1.00 90.56 244 MET A CA 1
ATOM 1772 C C . MET A 1 244 ? 12.876 11.362 1.503 1.00 90.56 244 MET A C 1
ATOM 1774 O O . MET A 1 244 ? 12.836 11.984 0.447 1.00 90.56 244 MET A O 1
ATOM 1778 N N . GLY A 1 245 ? 14.018 11.155 2.161 1.00 84.94 245 GLY A N 1
ATOM 1779 C CA . GLY A 1 245 ? 15.337 11.546 1.677 1.00 84.94 245 GLY A CA 1
ATOM 1780 C C . GLY A 1 245 ? 16.327 10.397 1.820 1.00 84.94 245 GLY A C 1
ATOM 1781 O O . GLY A 1 245 ? 16.271 9.642 2.786 1.00 84.94 245 GLY A O 1
ATOM 1782 N N . GLY A 1 246 ? 17.225 10.262 0.845 1.00 86.88 246 GLY A N 1
ATOM 1783 C CA . GLY A 1 246 ? 18.372 9.357 0.948 1.00 86.88 246 GLY A CA 1
ATOM 1784 C C . GLY A 1 246 ? 19.553 10.009 1.675 1.00 86.88 246 GLY A C 1
ATOM 1785 O O . GLY A 1 246 ? 19.540 11.212 1.941 1.00 86.88 246 GLY A O 1
ATOM 1786 N N . LYS A 1 247 ? 20.616 9.231 1.912 1.00 91.31 247 LYS A N 1
ATOM 1787 C CA . LYS A 1 247 ? 21.847 9.656 2.610 1.00 91.31 247 LYS A CA 1
ATOM 1788 C C . LYS A 1 247 ? 22.370 11.021 2.148 1.00 91.31 247 LYS A C 1
ATOM 1790 O O . LYS A 1 247 ? 22.549 11.918 2.961 1.00 91.31 247 LYS A O 1
ATOM 1795 N N . ALA A 1 248 ? 22.527 11.201 0.835 1.00 86.56 248 ALA A N 1
ATOM 1796 C CA . ALA A 1 248 ? 23.054 12.442 0.264 1.00 86.56 248 ALA A CA 1
ATOM 1797 C C . ALA A 1 248 ? 22.180 13.673 0.569 1.00 86.56 248 ALA A C 1
ATOM 1799 O O . ALA A 1 248 ? 22.699 14.772 0.733 1.00 86.56 248 ALA A O 1
ATOM 1800 N N . MET A 1 249 ? 20.858 13.502 0.660 1.00 87.00 249 MET A N 1
ATOM 1801 C CA . MET A 1 249 ? 19.934 14.593 0.984 1.00 87.00 249 MET A CA 1
ATOM 1802 C C . MET A 1 249 ? 20.010 14.968 2.467 1.00 87.00 249 MET A C 1
ATOM 1804 O O . MET A 1 249 ? 19.964 16.149 2.800 1.00 87.00 249 MET A O 1
ATOM 1808 N N . ILE A 1 250 ? 20.158 13.973 3.344 1.00 88.94 250 ILE A N 1
ATOM 1809 C CA . ILE A 1 250 ? 20.316 14.171 4.792 1.00 88.94 250 ILE A CA 1
ATOM 1810 C C . ILE A 1 250 ? 21.620 14.927 5.076 1.00 88.94 250 ILE A C 1
ATOM 1812 O O . ILE A 1 250 ? 21.611 15.935 5.783 1.00 88.94 250 ILE A O 1
ATOM 1816 N N . GLU A 1 251 ? 22.715 14.501 4.444 1.00 92.19 251 GLU A N 1
ATOM 1817 C CA . GLU A 1 251 ? 24.019 15.160 4.552 1.00 92.19 251 GLU A CA 1
ATOM 1818 C C . GLU A 1 251 ? 23.984 16.592 4.007 1.00 92.19 251 GLU A C 1
ATOM 1820 O O . GLU A 1 251 ? 24.418 17.522 4.686 1.00 92.19 251 GLU A O 1
ATOM 1825 N N . ALA A 1 252 ? 23.413 16.796 2.814 1.00 87.69 252 ALA A N 1
ATOM 1826 C CA . ALA A 1 252 ? 23.283 18.125 2.215 1.00 87.69 252 ALA A CA 1
ATOM 1827 C C . ALA A 1 252 ? 22.408 19.074 3.053 1.00 87.69 252 ALA A C 1
ATOM 1829 O O . ALA A 1 252 ? 22.629 20.284 3.044 1.00 87.69 252 ALA A O 1
ATOM 1830 N N . GLY A 1 253 ? 21.438 18.533 3.796 1.00 90.69 253 GLY A N 1
ATOM 1831 C CA . GLY A 1 253 ? 20.616 19.280 4.748 1.00 90.69 253 GLY A CA 1
ATOM 1832 C C . GLY A 1 253 ? 21.318 19.622 6.066 1.00 90.69 253 GLY A C 1
ATOM 1833 O O . GLY A 1 253 ? 20.709 20.266 6.916 1.00 90.69 253 GLY A O 1
ATOM 1834 N N . GLY A 1 254 ? 22.569 19.192 6.269 1.00 92.88 254 GLY A N 1
ATOM 1835 C CA . GLY A 1 254 ? 23.316 19.431 7.506 1.00 92.88 254 GLY A CA 1
ATOM 1836 C C . GLY A 1 254 ? 22.841 18.588 8.694 1.00 92.88 254 GLY A C 1
ATOM 1837 O O . GLY A 1 254 ? 23.133 18.932 9.836 1.00 92.88 254 GLY A O 1
ATOM 1838 N N . LEU A 1 255 ? 22.126 17.484 8.447 1.00 93.25 255 LEU A N 1
ATOM 1839 C CA . LEU A 1 255 ? 21.562 16.610 9.487 1.00 93.25 255 LEU A CA 1
ATOM 1840 C C . LEU A 1 255 ? 22.524 15.491 9.929 1.00 93.25 255 LEU A C 1
ATOM 1842 O O . LEU A 1 255 ? 22.129 14.565 10.633 1.00 93.25 255 LEU A O 1
ATOM 1846 N N . GLY A 1 256 ? 23.791 15.584 9.524 1.00 93.31 256 GLY A N 1
ATOM 1847 C CA . GLY A 1 256 ? 24.823 14.591 9.802 1.00 93.31 256 GLY A CA 1
ATOM 1848 C C . GLY A 1 256 ? 24.943 13.519 8.720 1.00 93.31 256 GLY A C 1
ATOM 1849 O O . GLY A 1 256 ? 24.311 13.583 7.668 1.00 93.31 256 GLY A O 1
ATOM 1850 N N . VAL A 1 257 ? 25.811 12.545 8.991 1.00 93.56 257 VAL A N 1
ATOM 1851 C CA . VAL A 1 257 ? 26.115 11.417 8.103 1.00 93.56 257 VAL A CA 1
ATOM 1852 C C . VAL A 1 257 ? 25.407 10.183 8.639 1.00 93.56 257 VAL A C 1
ATOM 1854 O O . VAL A 1 257 ? 25.605 9.811 9.794 1.00 93.56 257 VAL A O 1
ATOM 1857 N N . VAL A 1 258 ? 24.600 9.546 7.795 1.00 93.19 258 VAL A N 1
ATOM 1858 C CA . VAL A 1 258 ? 23.852 8.328 8.133 1.00 93.19 258 VAL A CA 1
ATOM 1859 C C . VAL A 1 258 ? 24.014 7.289 7.031 1.00 93.19 258 VAL A C 1
ATOM 1861 O O . VAL A 1 258 ? 24.118 7.631 5.852 1.00 93.19 258 VAL A O 1
ATOM 1864 N N . GLU A 1 259 ? 24.022 6.010 7.391 1.00 93.81 259 GLU A N 1
ATOM 1865 C CA . GLU A 1 259 ? 24.035 4.934 6.404 1.00 93.81 259 GLU A CA 1
ATOM 1866 C C . GLU A 1 259 ? 22.632 4.671 5.857 1.00 93.81 259 GLU A C 1
ATOM 1868 O O . GLU A 1 259 ? 21.632 4.858 6.545 1.00 93.81 259 GLU A O 1
ATOM 1873 N N . SER A 1 260 ? 22.541 4.229 4.597 1.00 92.31 260 SER A N 1
ATOM 1874 C CA . SER A 1 260 ? 21.237 4.039 3.933 1.00 92.31 260 SER A CA 1
ATOM 1875 C C . SER A 1 260 ? 20.347 3.031 4.664 1.00 92.31 260 SER A C 1
ATOM 1877 O O . SER A 1 260 ? 19.130 3.199 4.694 1.00 92.31 260 SER A O 1
ATOM 1879 N N . ASP A 1 261 ? 20.954 2.020 5.287 1.00 93.56 261 ASP A N 1
ATOM 1880 C CA . ASP A 1 261 ? 20.261 1.023 6.107 1.00 93.56 261 ASP A CA 1
ATOM 1881 C C . ASP A 1 261 ? 19.563 1.640 7.328 1.00 93.56 261 ASP A C 1
ATOM 1883 O O . ASP A 1 261 ? 18.534 1.119 7.746 1.00 93.56 261 ASP A O 1
ATOM 1887 N N . ASP A 1 262 ? 20.088 2.745 7.861 1.00 92.56 262 ASP A N 1
ATOM 1888 C CA . ASP A 1 262 ? 19.666 3.330 9.139 1.00 92.56 262 ASP A CA 1
ATOM 1889 C C . ASP A 1 262 ? 18.678 4.495 8.970 1.00 92.56 262 ASP A C 1
ATOM 1891 O O . ASP A 1 262 ? 18.134 4.995 9.951 1.00 92.56 262 ASP A O 1
ATOM 1895 N N . ILE A 1 263 ? 18.414 4.925 7.730 1.00 93.50 263 ILE A N 1
ATOM 1896 C CA . ILE A 1 263 ? 17.506 6.048 7.436 1.00 93.50 263 ILE A CA 1
ATOM 1897 C C . ILE A 1 263 ? 16.069 5.736 7.860 1.00 93.50 263 ILE A C 1
ATOM 1899 O O . ILE A 1 263 ? 15.416 6.556 8.501 1.00 93.50 263 ILE A O 1
ATOM 1903 N N . GLY A 1 264 ? 15.560 4.567 7.479 1.00 93.81 264 GLY A N 1
ATOM 1904 C CA . GLY A 1 264 ? 14.223 4.136 7.863 1.00 93.81 264 GLY A CA 1
ATOM 1905 C C . GLY A 1 264 ? 14.060 2.629 7.737 1.00 93.81 264 GLY A C 1
ATOM 1906 O O . GLY A 1 264 ? 13.402 2.168 6.799 1.00 93.81 264 GLY A O 1
ATOM 1907 N N . PRO A 1 265 ? 14.654 1.859 8.665 1.00 93.94 265 PRO A N 1
ATOM 1908 C CA . PRO A 1 265 ? 14.477 0.416 8.744 1.00 93.94 265 PRO A CA 1
ATOM 1909 C C . PRO A 1 265 ? 12.999 0.009 8.768 1.00 93.94 265 PRO A C 1
ATOM 1911 O O . PRO A 1 265 ? 12.145 0.706 9.321 1.00 93.94 265 PRO A O 1
ATOM 1914 N N . THR A 1 266 ? 12.674 -1.159 8.215 1.00 90.69 266 THR A N 1
ATOM 1915 C CA . THR A 1 266 ? 11.274 -1.602 8.104 1.00 90.69 266 THR A CA 1
ATOM 1916 C C . THR A 1 266 ? 10.574 -1.824 9.439 1.00 90.69 266 THR A C 1
ATOM 1918 O O . THR A 1 266 ? 9.365 -1.625 9.508 1.00 90.69 266 THR A O 1
ATOM 1921 N N . ASN A 1 267 ? 11.293 -2.175 10.510 1.00 87.31 267 ASN A N 1
ATOM 1922 C CA . ASN A 1 267 ? 10.703 -2.296 11.846 1.00 87.31 267 ASN A CA 1
ATOM 1923 C C . ASN A 1 267 ? 10.225 -0.943 12.390 1.00 87.31 267 ASN A C 1
ATOM 1925 O O . ASN A 1 267 ? 9.146 -0.888 12.965 1.00 87.31 267 ASN A O 1
ATOM 1929 N N . VAL A 1 268 ? 10.958 0.144 12.128 1.00 89.44 268 VAL A N 1
ATOM 1930 C CA . VAL A 1 268 ? 10.541 1.499 12.527 1.00 89.44 268 VAL A CA 1
ATOM 1931 C C . VAL A 1 268 ? 9.217 1.858 11.855 1.00 89.44 268 VAL A C 1
ATOM 1933 O O . VAL A 1 268 ? 8.287 2.334 12.505 1.00 89.44 268 VAL A O 1
ATOM 1936 N N . HIS A 1 269 ? 9.090 1.582 10.555 1.00 88.69 269 HIS A N 1
ATOM 1937 C CA . HIS A 1 269 ? 7.850 1.853 9.821 1.00 88.69 269 HIS A CA 1
ATOM 1938 C C . HIS A 1 269 ? 6.711 0.902 10.193 1.00 88.69 269 HIS A C 1
ATOM 1940 O O . HIS A 1 269 ? 5.555 1.308 10.169 1.00 88.69 269 HIS A O 1
ATOM 1946 N N . ALA A 1 270 ? 7.007 -0.341 10.570 1.00 86.25 270 ALA A N 1
ATOM 1947 C CA . ALA A 1 270 ? 5.999 -1.271 11.071 1.00 86.25 270 ALA A CA 1
ATOM 1948 C C . ALA A 1 270 ? 5.442 -0.829 12.436 1.00 86.25 270 ALA A C 1
ATOM 1950 O O . ALA A 1 270 ? 4.231 -0.837 12.640 1.00 86.25 270 ALA A O 1
ATOM 1951 N N . GLU A 1 271 ? 6.312 -0.383 13.347 1.00 81.75 271 GLU A N 1
ATOM 1952 C CA . GLU A 1 271 ? 5.934 0.110 14.679 1.00 81.75 271 GLU A CA 1
ATOM 1953 C C . GLU A 1 271 ? 5.147 1.427 14.613 1.00 81.75 271 GLU A C 1
ATOM 1955 O O . GLU A 1 271 ? 4.213 1.639 15.384 1.00 81.75 271 GLU A O 1
ATOM 1960 N N . THR A 1 272 ? 5.485 2.299 13.661 1.00 79.50 272 THR A N 1
ATOM 1961 C CA . THR A 1 272 ? 4.825 3.603 13.469 1.00 79.50 272 THR A CA 1
ATOM 1962 C C . THR A 1 272 ? 3.610 3.553 12.533 1.00 79.50 272 THR A C 1
ATOM 1964 O O . THR A 1 272 ? 2.933 4.563 12.354 1.00 79.50 272 THR A O 1
ATOM 1967 N N . GLY A 1 273 ? 3.303 2.392 11.940 1.00 78.94 273 GLY A N 1
ATOM 1968 C CA . GLY A 1 273 ? 2.147 2.194 11.054 1.00 78.94 273 GLY A CA 1
ATOM 1969 C C . GLY A 1 273 ? 2.336 2.643 9.597 1.00 78.94 273 GLY A C 1
ATOM 1970 O O . GLY A 1 273 ? 1.361 2.662 8.839 1.00 78.94 273 GLY A O 1
ATOM 1971 N N . GLY A 1 274 ? 3.566 2.984 9.197 1.00 84.44 274 GLY A N 1
ATOM 1972 C CA . GLY A 1 274 ? 3.961 3.263 7.811 1.00 84.44 274 GLY A CA 1
ATOM 1973 C C . GLY A 1 274 ? 4.078 2.015 6.921 1.00 84.44 274 GLY A C 1
ATOM 1974 O O . GLY A 1 274 ? 3.955 2.124 5.703 1.00 84.44 274 GLY A O 1
ATOM 1975 N N . VAL A 1 275 ? 4.276 0.831 7.512 1.00 89.50 275 VAL A N 1
ATOM 1976 C CA . VAL A 1 275 ? 4.246 -0.476 6.830 1.00 89.50 275 VAL A CA 1
ATOM 1977 C C . VAL A 1 275 ? 3.170 -1.351 7.471 1.00 89.50 275 VAL A C 1
ATOM 1979 O O . VAL A 1 275 ? 3.148 -1.516 8.688 1.00 89.50 275 VAL A O 1
ATOM 1982 N N . ASP A 1 276 ? 2.291 -1.935 6.653 1.00 86.88 276 ASP A N 1
ATOM 1983 C CA . ASP A 1 276 ? 1.202 -2.804 7.119 1.00 86.88 276 ASP A CA 1
ATOM 1984 C C . ASP A 1 276 ? 1.664 -4.225 7.399 1.00 86.88 276 ASP A C 1
ATOM 1986 O O . ASP A 1 276 ? 1.239 -4.847 8.373 1.00 86.88 276 ASP A O 1
ATOM 1990 N N . ILE A 1 277 ? 2.498 -4.754 6.502 1.00 88.44 277 ILE A N 1
ATOM 1991 C CA . ILE A 1 277 ? 2.923 -6.146 6.535 1.00 88.44 277 ILE A CA 1
ATOM 1992 C C . ILE A 1 277 ? 4.423 -6.209 6.286 1.00 88.44 277 ILE A C 1
ATOM 1994 O O . ILE A 1 277 ? 4.914 -5.783 5.239 1.00 88.44 277 ILE A O 1
ATOM 1998 N N . VAL A 1 278 ? 5.146 -6.776 7.248 1.00 88.56 278 VAL A N 1
ATOM 1999 C CA . VAL A 1 278 ? 6.568 -7.086 7.101 1.00 88.56 278 VAL A CA 1
ATOM 2000 C C . VAL A 1 278 ? 6.714 -8.559 6.762 1.00 88.56 278 VAL A C 1
ATOM 2002 O O . VAL A 1 278 ? 6.209 -9.422 7.478 1.00 88.56 278 VAL A O 1
ATOM 2005 N N . VAL A 1 279 ? 7.437 -8.845 5.686 1.00 89.06 279 VAL A N 1
ATOM 2006 C CA . VAL A 1 279 ? 7.792 -10.206 5.277 1.00 89.06 279 VAL A CA 1
ATOM 2007 C C . VAL A 1 279 ? 9.300 -10.371 5.228 1.00 89.06 279 VAL A C 1
ATOM 2009 O O . VAL A 1 279 ? 10.034 -9.397 5.120 1.00 89.06 279 VAL A O 1
ATOM 2012 N N . GLU A 1 280 ? 9.791 -11.602 5.291 1.00 87.25 280 GLU A N 1
ATOM 2013 C CA . GLU A 1 280 ? 11.237 -11.847 5.321 1.00 87.25 280 GLU A CA 1
ATOM 2014 C C . GLU A 1 280 ? 11.925 -11.430 4.010 1.00 87.25 280 GLU A C 1
ATOM 2016 O O . GLU A 1 280 ? 12.890 -10.666 4.025 1.00 87.25 280 GLU A O 1
ATOM 2021 N N . HIS A 1 281 ? 11.393 -11.872 2.869 1.00 86.19 281 HIS A N 1
ATOM 2022 C CA . HIS A 1 281 ? 11.968 -11.647 1.540 1.00 86.19 281 HIS A CA 1
ATOM 2023 C C . HIS A 1 281 ? 10.884 -11.634 0.446 1.00 86.19 281 HIS A C 1
ATOM 2025 O O . HIS A 1 281 ? 9.706 -11.865 0.718 1.00 86.19 281 HIS A O 1
ATOM 2031 N N . GLU A 1 282 ? 11.283 -11.360 -0.800 1.00 83.88 282 GLU A N 1
ATOM 2032 C CA . GLU A 1 282 ? 10.379 -11.146 -1.947 1.00 83.88 282 GLU A CA 1
ATOM 2033 C C . GLU A 1 282 ? 9.430 -12.325 -2.240 1.00 83.88 282 GLU A C 1
ATOM 2035 O O . GLU A 1 282 ? 8.289 -12.088 -2.622 1.00 83.88 282 GLU A O 1
ATOM 2040 N N . ASP A 1 283 ? 9.840 -13.579 -1.999 1.00 79.44 283 ASP A N 1
ATOM 2041 C CA . ASP A 1 283 ? 8.957 -14.756 -2.160 1.00 79.44 283 ASP A CA 1
ATOM 2042 C C . ASP A 1 283 ? 7.695 -14.655 -1.300 1.00 79.44 283 ASP A C 1
ATOM 2044 O O . ASP A 1 283 ? 6.582 -14.916 -1.747 1.00 79.44 283 ASP A O 1
ATOM 2048 N N . SER A 1 284 ? 7.883 -14.255 -0.044 1.00 77.38 284 SER A N 1
ATOM 2049 C CA . SER A 1 284 ? 6.812 -14.159 0.939 1.00 77.38 284 SER A CA 1
ATOM 2050 C C . SER A 1 284 ? 5.892 -12.973 0.655 1.00 77.38 284 SER A C 1
ATOM 2052 O O . SER A 1 284 ? 4.726 -13.008 1.036 1.00 77.38 284 SER A O 1
ATOM 2054 N N . ALA A 1 285 ? 6.399 -11.932 -0.016 1.00 71.38 285 ALA A N 1
ATOM 2055 C CA . ALA A 1 285 ? 5.587 -10.804 -0.465 1.00 71.38 285 ALA A CA 1
ATOM 2056 C C . ALA A 1 285 ? 4.638 -11.213 -1.602 1.00 71.38 285 ALA A C 1
ATOM 2058 O O . ALA A 1 285 ? 3.491 -10.777 -1.617 1.00 71.38 285 ALA A O 1
ATOM 2059 N N . ALA A 1 286 ? 5.109 -12.049 -2.532 1.00 64.38 286 ALA A N 1
ATOM 2060 C CA . ALA A 1 286 ? 4.325 -12.483 -3.687 1.00 64.38 286 ALA A CA 1
ATOM 2061 C C . ALA A 1 286 ? 3.287 -13.565 -3.351 1.00 64.38 286 ALA A C 1
ATOM 2063 O O . ALA A 1 286 ? 2.230 -13.602 -3.966 1.00 64.38 286 ALA A O 1
ATOM 2064 N N . LEU A 1 287 ? 3.574 -14.423 -2.367 1.00 60.53 287 LEU A N 1
ATOM 2065 C CA . LEU A 1 287 ? 2.765 -15.605 -2.041 1.00 60.53 287 LEU A CA 1
ATOM 2066 C C . LEU A 1 287 ? 1.893 -15.446 -0.785 1.00 60.53 287 LEU A C 1
ATOM 2068 O O . LEU A 1 287 ? 1.478 -16.459 -0.222 1.00 60.53 287 LEU A O 1
ATOM 2072 N N . MET A 1 288 ? 1.673 -14.219 -0.290 1.00 59.16 288 MET A N 1
ATOM 2073 C CA . MET A 1 288 ? 1.071 -13.993 1.031 1.00 59.16 288 MET A CA 1
ATOM 2074 C C . MET A 1 288 ? -0.171 -14.868 1.290 1.00 59.16 288 MET A C 1
ATOM 2076 O O . MET A 1 288 ? -1.197 -14.687 0.631 1.00 59.16 288 MET A O 1
ATOM 2080 N N . PRO A 1 289 ? -0.124 -15.779 2.282 1.00 40.62 289 PRO A N 1
ATOM 2081 C CA . PRO A 1 289 ? -1.301 -16.528 2.687 1.00 40.62 289 PRO A CA 1
ATOM 2082 C C . PRO A 1 289 ? -2.314 -15.604 3.374 1.00 40.62 289 PRO A C 1
ATOM 2084 O O . PRO A 1 289 ? -1.960 -14.681 4.105 1.00 40.62 289 PRO A O 1
ATOM 2087 N N . SER A 1 290 ? -3.597 -15.894 3.171 1.00 37.00 290 SER A N 1
ATOM 2088 C CA . SER A 1 290 ? -4.764 -15.082 3.543 1.00 37.00 290 SER A CA 1
ATOM 2089 C C . SER A 1 290 ? -5.038 -14.919 5.050 1.00 37.00 290 SER A C 1
ATOM 2091 O O . SER A 1 290 ? -6.166 -14.597 5.424 1.00 37.00 290 SER A O 1
ATOM 2093 N N . SER A 1 291 ? -4.073 -15.175 5.936 1.00 30.97 291 SER A N 1
ATOM 2094 C CA . SER A 1 291 ? -4.301 -15.150 7.385 1.00 30.97 291 SER A CA 1
ATOM 2095 C C . SER A 1 291 ? -3.585 -13.970 8.045 1.00 30.97 291 SER A C 1
ATOM 2097 O O . SER A 1 291 ? -2.378 -14.055 8.278 1.00 30.97 291 SER A O 1
ATOM 2099 N N . PRO A 1 292 ? -4.292 -12.884 8.403 1.00 40.19 292 PRO A N 1
ATOM 2100 C CA . PRO A 1 292 ? -3.719 -11.862 9.264 1.00 40.19 292 PRO A CA 1
ATOM 2101 C C . PRO A 1 292 ? -3.477 -12.453 10.658 1.00 40.19 292 PRO A C 1
ATOM 2103 O O . PRO A 1 292 ? -4.370 -13.048 11.262 1.00 40.19 292 PRO A O 1
ATOM 2106 N N . THR A 1 293 ? -2.263 -12.302 11.179 1.00 30.06 293 THR A N 1
ATOM 2107 C CA . THR A 1 293 ? -1.971 -12.557 12.589 1.00 30.06 293 THR A CA 1
ATOM 2108 C C . THR A 1 293 ? -2.450 -11.363 13.414 1.00 30.06 293 THR A C 1
ATOM 2110 O O . THR A 1 293 ? -1.983 -10.237 13.251 1.00 30.06 293 THR A O 1
ATOM 2113 N N . THR A 1 294 ? -3.410 -11.594 14.307 1.00 33.81 294 THR A N 1
ATOM 2114 C CA . THR A 1 294 ? -3.843 -10.598 15.293 1.00 33.81 294 THR A CA 1
ATOM 2115 C C . THR A 1 294 ? -2.822 -10.574 16.428 1.00 33.81 294 THR A C 1
ATOM 2117 O O . THR A 1 294 ? -2.679 -11.563 17.143 1.00 33.81 294 THR A O 1
ATOM 2120 N N . GLN A 1 295 ? -2.087 -9.474 16.599 1.00 42.22 295 GLN A N 1
ATOM 2121 C CA . GLN A 1 295 ? -1.290 -9.260 17.809 1.00 42.22 295 GLN A CA 1
ATOM 2122 C C . GLN A 1 295 ? -2.169 -8.622 18.897 1.00 42.22 295 GLN A C 1
ATOM 2124 O O . GLN A 1 295 ? -2.869 -7.650 18.598 1.00 42.22 295 GLN A O 1
ATOM 2129 N N . PRO A 1 296 ? -2.143 -9.128 20.144 1.00 41.16 296 PRO A N 1
ATOM 2130 C CA . PRO A 1 296 ? -2.766 -8.445 21.272 1.00 41.16 296 PRO A CA 1
ATOM 2131 C C . PRO A 1 296 ? -2.117 -7.071 21.469 1.00 41.16 296 PRO A C 1
ATOM 2133 O O . PRO A 1 296 ? -0.894 -6.946 21.389 1.00 41.16 296 PRO A O 1
ATOM 2136 N N . SER A 1 297 ? -2.924 -6.042 21.739 1.00 52.78 297 SER A N 1
ATOM 2137 C CA . SER A 1 297 ? -2.395 -4.720 22.085 1.00 52.78 297 SER A CA 1
ATOM 2138 C C . SER A 1 297 ? -1.598 -4.811 23.396 1.00 52.78 297 SER A C 1
ATOM 2140 O O . SER A 1 297 ? -2.123 -5.351 24.375 1.00 52.78 297 SER A O 1
ATOM 2142 N N . PRO A 1 298 ? -0.374 -4.250 23.473 1.00 57.94 298 PRO A N 1
ATOM 2143 C CA . PRO A 1 298 ? 0.406 -4.207 24.713 1.00 57.94 298 PRO A CA 1
ATOM 2144 C C . PRO A 1 298 ? -0.261 -3.367 25.820 1.00 57.94 298 PRO A C 1
ATOM 2146 O O . PRO A 1 298 ? 0.200 -3.379 26.957 1.00 57.94 298 PRO A O 1
ATOM 2149 N N . LEU A 1 299 ? -1.357 -2.661 25.511 1.00 65.25 299 LEU A N 1
ATOM 2150 C CA . LEU A 1 299 ? -2.100 -1.774 26.410 1.00 65.25 299 LEU A CA 1
ATOM 2151 C C . LEU A 1 299 ? -3.405 -2.402 26.935 1.00 65.25 299 LEU A C 1
ATOM 2153 O O . LEU A 1 299 ? -4.371 -1.688 27.198 1.00 65.25 299 LEU A O 1
ATOM 2157 N N . GLY A 1 300 ? -3.477 -3.735 27.024 1.00 66.88 300 GLY A N 1
ATOM 2158 C CA . GLY A 1 300 ? -4.673 -4.431 27.521 1.00 66.88 300 GLY A CA 1
ATOM 2159 C C . GLY A 1 300 ? -5.922 -4.189 26.663 1.00 66.88 300 GLY A C 1
ATOM 2160 O O . GLY A 1 300 ? -7.024 -4.112 27.191 1.00 66.88 300 GLY A O 1
ATOM 2161 N N . GLY A 1 301 ? -5.742 -3.992 25.352 1.00 72.25 301 GLY A N 1
ATOM 2162 C CA . GLY A 1 301 ? -6.833 -3.733 24.403 1.00 72.25 301 GLY A CA 1
ATOM 2163 C C . GLY A 1 301 ? -7.248 -2.264 24.261 1.00 72.25 301 GLY A C 1
ATOM 2164 O O . GLY A 1 301 ? -8.113 -1.962 23.436 1.00 72.25 301 GLY A O 1
ATOM 2165 N N . ALA A 1 302 ? -6.657 -1.333 25.023 1.00 80.81 302 ALA A N 1
ATOM 2166 C CA . ALA A 1 302 ? -6.956 0.093 24.880 1.00 80.81 302 ALA A CA 1
ATOM 2167 C C . ALA A 1 302 ? -6.585 0.604 23.480 1.00 80.81 302 ALA A C 1
ATOM 2169 O O . ALA A 1 302 ? -5.569 0.196 22.904 1.00 80.81 302 ALA A O 1
ATOM 2170 N N . ILE A 1 303 ? -7.406 1.511 22.944 1.00 80.88 303 ILE A N 1
ATOM 2171 C CA . ILE A 1 303 ? -7.178 2.080 21.617 1.00 80.88 303 ILE A CA 1
ATOM 2172 C C . ILE A 1 303 ? -6.366 3.369 21.736 1.00 80.88 303 ILE A C 1
ATOM 2174 O O . ILE A 1 303 ? -6.862 4.397 22.202 1.00 80.88 303 ILE A O 1
ATOM 2178 N N . ASP A 1 304 ? -5.113 3.305 21.301 1.00 83.56 304 ASP A N 1
ATOM 2179 C CA . ASP A 1 304 ? -4.208 4.445 21.210 1.00 83.56 304 ASP A CA 1
ATOM 2180 C C . ASP A 1 304 ? -4.270 5.128 19.827 1.00 83.56 304 ASP A C 1
ATOM 2182 O O . ASP A 1 304 ? -5.098 4.805 18.969 1.00 83.56 304 ASP A O 1
ATOM 2186 N N . ILE A 1 305 ? -3.391 6.107 19.602 1.00 83.44 305 ILE A N 1
ATOM 2187 C CA . ILE A 1 305 ? -3.344 6.874 18.349 1.00 83.44 305 ILE A CA 1
ATOM 2188 C C . ILE A 1 305 ? -2.977 5.998 17.157 1.00 83.44 305 ILE A C 1
ATOM 2190 O O . ILE A 1 305 ? -3.612 6.103 16.109 1.00 83.44 305 ILE A O 1
ATOM 2194 N N . ASN A 1 306 ? -1.995 5.111 17.303 1.00 81.19 306 ASN A N 1
ATOM 2195 C CA . ASN A 1 306 ? -1.540 4.272 16.198 1.00 81.19 306 ASN A CA 1
ATOM 2196 C C . ASN A 1 306 ? -2.632 3.278 15.783 1.00 81.19 306 ASN A C 1
ATOM 2198 O O . ASN A 1 306 ? -2.905 3.113 14.590 1.00 81.19 306 ASN A O 1
ATOM 2202 N N . ALA A 1 307 ? -3.318 2.672 16.755 1.00 80.38 307 ALA A N 1
ATOM 2203 C CA . ALA A 1 307 ? -4.460 1.805 16.504 1.00 80.38 307 ALA A CA 1
ATOM 2204 C C . ALA A 1 307 ? -5.621 2.563 15.835 1.00 80.38 307 ALA A C 1
ATOM 2206 O O . ALA A 1 307 ? -6.191 2.067 14.859 1.00 80.38 307 ALA A O 1
ATOM 2207 N N . ALA A 1 308 ? -5.929 3.784 16.284 1.00 83.62 308 ALA A N 1
ATOM 2208 C CA . ALA A 1 308 ? -6.971 4.609 15.675 1.00 83.62 308 ALA A CA 1
ATOM 2209 C C . ALA A 1 308 ? -6.628 5.051 14.242 1.00 83.62 308 ALA A C 1
ATOM 2211 O O . ALA A 1 308 ? -7.488 4.982 13.360 1.00 83.62 308 ALA A O 1
ATOM 2212 N N . LEU A 1 309 ? -5.379 5.441 13.962 1.00 84.94 309 LEU A N 1
ATOM 2213 C CA . LEU A 1 309 ? -4.920 5.763 12.605 1.00 84.94 309 LEU A CA 1
ATOM 2214 C C . LEU A 1 309 ? -5.004 4.540 11.681 1.00 84.94 309 LEU A C 1
ATOM 2216 O O . LEU A 1 309 ? -5.493 4.648 10.552 1.00 84.94 309 LEU A O 1
ATOM 2220 N N . LYS A 1 310 ? -4.605 3.360 12.175 1.00 83.12 310 LYS A N 1
ATOM 2221 C CA . LYS A 1 310 ? -4.718 2.087 11.448 1.00 83.12 310 LYS A CA 1
ATOM 2222 C C . LYS A 1 310 ? -6.173 1.755 11.110 1.00 83.12 310 LYS A C 1
ATOM 2224 O O . LYS A 1 310 ? -6.486 1.490 9.947 1.00 83.12 310 LYS A O 1
ATOM 2229 N N . ALA A 1 311 ? -7.073 1.821 12.094 1.00 84.00 311 ALA A N 1
ATOM 2230 C CA . ALA A 1 311 ? -8.503 1.583 11.890 1.00 84.00 311 ALA A CA 1
ATOM 2231 C C . ALA A 1 311 ? -9.116 2.598 10.909 1.00 84.00 311 ALA A C 1
ATOM 2233 O O . ALA A 1 311 ? -9.852 2.221 9.996 1.00 84.00 311 ALA A O 1
ATOM 2234 N N . THR A 1 312 ? -8.753 3.876 11.040 1.00 89.88 312 THR A N 1
ATOM 2235 C CA . THR A 1 312 ? -9.199 4.961 10.153 1.00 89.88 312 THR A CA 1
ATOM 2236 C C . THR A 1 312 ? -8.776 4.717 8.707 1.00 89.88 312 THR A C 1
ATOM 2238 O O . THR A 1 312 ? -9.597 4.852 7.796 1.00 89.88 312 THR A O 1
ATOM 2241 N N . ARG A 1 313 ? -7.517 4.321 8.467 1.00 89.31 313 ARG A N 1
ATOM 2242 C CA . ARG A 1 313 ? -7.022 4.016 7.115 1.00 89.31 313 ARG A CA 1
ATOM 2243 C C . ARG A 1 313 ? -7.753 2.823 6.499 1.00 89.31 313 ARG A C 1
ATOM 2245 O O . ARG A 1 313 ? -8.161 2.911 5.340 1.00 89.31 313 ARG A O 1
ATOM 2252 N N . LEU A 1 314 ? -7.994 1.763 7.275 1.00 88.62 314 LEU A N 1
ATOM 2253 C CA . LEU A 1 314 ? -8.780 0.609 6.830 1.00 88.62 314 LEU A CA 1
ATOM 2254 C C . LEU A 1 314 ? -10.214 1.011 6.453 1.00 88.62 314 LEU A C 1
ATOM 2256 O O . LEU A 1 314 ? -10.687 0.658 5.374 1.00 88.62 314 LEU A O 1
ATOM 2260 N N . LEU A 1 315 ? -10.897 1.786 7.298 1.00 90.25 315 LEU A N 1
ATOM 2261 C CA . LEU A 1 315 ? -12.257 2.257 7.023 1.00 90.25 315 LEU A CA 1
ATOM 2262 C C . LEU A 1 315 ? -12.307 3.111 5.754 1.00 90.25 315 LEU A C 1
ATOM 2264 O O . LEU A 1 315 ? -13.127 2.844 4.880 1.00 90.25 315 LEU A O 1
ATOM 2268 N N . LYS A 1 316 ? -11.385 4.069 5.589 1.00 91.62 316 LYS A N 1
ATOM 2269 C CA . LYS A 1 316 ? -11.284 4.895 4.372 1.00 91.62 316 LYS A CA 1
ATOM 2270 C C . LYS A 1 316 ? -11.049 4.036 3.120 1.00 91.62 316 LYS A C 1
ATOM 2272 O O . LYS A 1 316 ? -11.697 4.265 2.096 1.00 91.62 316 LYS A O 1
ATOM 2277 N N . LEU A 1 317 ? -10.192 3.013 3.198 1.00 90.44 317 LEU A N 1
ATOM 2278 C CA . LEU A 1 317 ? -9.973 2.051 2.110 1.00 90.44 317 LEU A CA 1
ATOM 2279 C C . LEU A 1 317 ? -11.259 1.292 1.754 1.00 90.44 317 LEU A C 1
ATOM 2281 O O . LEU A 1 317 ? -11.646 1.230 0.582 1.00 90.44 317 LEU A O 1
ATOM 2285 N N . LEU A 1 318 ? -11.944 0.732 2.751 1.00 89.12 318 LEU A N 1
ATOM 2286 C C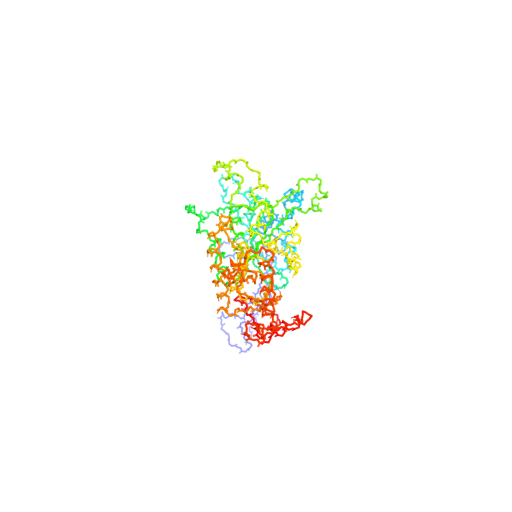A . LEU A 1 318 ? -13.174 -0.026 2.537 1.00 89.12 318 LEU A CA 1
ATOM 2287 C C . LEU A 1 318 ? -14.296 0.869 2.005 1.00 89.12 318 LEU A C 1
ATOM 2289 O O . LEU A 1 318 ? -15.026 0.456 1.103 1.00 89.12 318 LEU A O 1
ATOM 2293 N N . THR A 1 319 ? -14.437 2.095 2.505 1.00 90.38 319 THR A N 1
ATOM 2294 C CA . THR A 1 319 ? -15.381 3.101 1.994 1.00 90.38 319 THR A CA 1
ATOM 2295 C C . THR A 1 319 ? -15.134 3.374 0.515 1.00 90.38 319 THR A C 1
ATOM 2297 O O . THR A 1 319 ? -16.057 3.282 -0.297 1.00 90.38 319 THR A O 1
ATOM 2300 N N . ARG A 1 320 ? -13.876 3.637 0.147 1.00 90.56 320 ARG A N 1
ATOM 2301 C CA . ARG A 1 320 ? -13.488 4.036 -1.208 1.00 90.56 320 ARG A CA 1
ATOM 2302 C C . ARG A 1 320 ? -13.537 2.898 -2.228 1.00 90.56 320 ARG A C 1
ATOM 2304 O O . ARG A 1 320 ? -13.861 3.137 -3.382 1.00 90.56 320 ARG A O 1
ATOM 2311 N N . THR A 1 321 ? -13.209 1.669 -1.845 1.00 87.44 321 THR A N 1
ATOM 2312 C CA . THR A 1 321 ? -13.197 0.522 -2.780 1.00 87.44 321 THR A CA 1
ATOM 2313 C C . THR A 1 321 ? -14.556 -0.152 -2.909 1.00 87.44 321 THR A C 1
ATOM 2315 O O . THR A 1 321 ? -14.851 -0.785 -3.924 1.00 87.44 321 THR A O 1
ATOM 2318 N N . ARG A 1 322 ? -15.391 -0.030 -1.873 1.00 86.62 322 ARG A N 1
ATOM 2319 C CA . ARG A 1 322 ? -16.608 -0.821 -1.690 1.00 86.62 322 ARG A CA 1
ATOM 2320 C C . ARG A 1 322 ? -16.387 -2.335 -1.740 1.00 86.62 322 ARG A C 1
ATOM 2322 O O . ARG A 1 322 ? -17.290 -3.077 -2.111 1.00 86.62 322 ARG A O 1
ATOM 2329 N N . ALA A 1 323 ? -15.190 -2.783 -1.361 1.00 75.69 323 ALA A N 1
ATOM 2330 C CA . ALA A 1 323 ? -14.771 -4.169 -1.536 1.00 75.69 323 ALA A CA 1
ATOM 2331 C C . ALA A 1 323 ? -15.537 -5.153 -0.639 1.00 75.69 323 ALA A C 1
ATOM 2333 O O . ALA A 1 323 ? -15.946 -6.208 -1.106 1.00 75.69 323 ALA A O 1
ATOM 2334 N N . THR A 1 324 ? -15.743 -4.816 0.639 1.00 81.12 324 THR A N 1
ATOM 2335 C CA . THR A 1 324 ? -16.374 -5.730 1.603 1.00 81.12 324 THR A CA 1
ATOM 2336 C C . THR A 1 324 ? -17.031 -4.989 2.775 1.00 81.12 324 THR A C 1
ATOM 2338 O O . THR A 1 324 ? -16.905 -3.762 2.895 1.00 81.12 324 THR A O 1
ATOM 2341 N N . HIS A 1 325 ? -17.761 -5.734 3.603 1.00 82.69 325 HIS A N 1
ATOM 2342 C CA . HIS A 1 325 ? -18.228 -5.326 4.928 1.00 82.69 325 HIS A CA 1
ATOM 2343 C C . HIS A 1 325 ? -17.144 -5.573 5.989 1.00 82.69 325 HIS A C 1
ATOM 2345 O O . HIS A 1 325 ? -16.163 -6.270 5.729 1.00 82.69 325 HIS A O 1
ATOM 2351 N N . LEU A 1 326 ? -17.307 -4.988 7.178 1.00 81.50 326 LEU A N 1
ATOM 2352 C CA . LEU A 1 326 ? -16.356 -5.131 8.279 1.00 81.50 326 LEU A CA 1
ATOM 2353 C C . LEU A 1 326 ? -16.983 -5.948 9.413 1.00 81.50 326 LEU A C 1
ATOM 2355 O O . LEU A 1 326 ? -18.098 -5.669 9.847 1.00 81.50 326 LEU A O 1
ATOM 2359 N N . ILE A 1 327 ? -16.241 -6.926 9.923 1.00 79.12 327 ILE A N 1
ATOM 2360 C CA . ILE A 1 327 ? -16.554 -7.603 11.184 1.00 79.12 327 ILE A CA 1
ATOM 2361 C C . ILE A 1 327 ? -15.571 -7.063 12.220 1.00 79.12 327 ILE A C 1
ATOM 2363 O O . ILE A 1 327 ? -14.360 -7.097 11.998 1.00 79.12 327 ILE A O 1
ATOM 2367 N N . SER A 1 328 ? -16.090 -6.525 13.321 1.00 76.75 328 SER A N 1
ATOM 2368 C CA . SER A 1 328 ? -15.300 -5.963 14.413 1.00 76.75 328 SER A CA 1
ATOM 2369 C C . SER A 1 328 ? -15.408 -6.873 15.630 1.00 76.75 328 SER A C 1
ATOM 2371 O O . SER A 1 328 ? -16.474 -7.018 16.226 1.00 76.75 328 SER A O 1
ATOM 2373 N N . LEU A 1 329 ? -14.290 -7.499 15.987 1.00 77.12 329 LEU A N 1
ATOM 2374 C CA . LEU A 1 329 ? -14.157 -8.227 17.245 1.00 77.12 329 LEU A CA 1
ATOM 2375 C C . LEU A 1 329 ? -13.777 -7.207 18.314 1.00 77.12 329 LEU A C 1
ATOM 2377 O O . LEU A 1 329 ? -12.710 -6.596 18.224 1.00 77.12 329 LEU A O 1
ATOM 2381 N N . CYS A 1 330 ? -14.685 -6.963 19.255 1.00 72.69 330 CYS A N 1
ATOM 2382 C CA . CYS A 1 330 ? -14.562 -5.868 20.206 1.00 72.69 330 CYS A CA 1
ATOM 2383 C C . CYS A 1 330 ? -14.183 -6.417 21.582 1.00 72.69 330 CYS A C 1
ATOM 2385 O O . CYS A 1 330 ? -15.004 -7.018 22.273 1.00 72.69 330 CYS A O 1
ATOM 2387 N N . ASP A 1 331 ? -12.929 -6.195 21.956 1.00 77.25 331 ASP A N 1
ATOM 2388 C CA . ASP A 1 331 ? -12.392 -6.472 23.286 1.00 77.25 331 ASP A CA 1
ATOM 2389 C C . ASP A 1 331 ? -11.484 -5.301 23.675 1.00 77.25 331 ASP A C 1
ATOM 2391 O O . ASP A 1 331 ? -10.276 -5.296 23.431 1.00 77.25 331 ASP A O 1
ATOM 2395 N N . THR A 1 332 ? -12.111 -4.214 24.125 1.00 72.50 332 THR A N 1
ATOM 2396 C CA . THR A 1 332 ? -11.418 -2.964 24.435 1.00 72.50 332 THR A CA 1
ATOM 2397 C C . THR A 1 332 ? -12.010 -2.301 25.679 1.00 72.50 332 THR A C 1
ATOM 2399 O O . THR A 1 332 ? -13.233 -2.212 25.794 1.00 72.50 332 THR A O 1
ATOM 2402 N N . PRO A 1 333 ? -11.173 -1.771 26.591 1.00 72.38 333 PRO A N 1
ATOM 2403 C CA . PRO A 1 333 ? -11.624 -0.924 27.692 1.00 72.38 333 PRO A CA 1
ATOM 2404 C C . PRO A 1 333 ? -11.961 0.510 27.236 1.00 72.38 333 PRO A C 1
ATOM 2406 O O . PRO A 1 333 ? -12.373 1.331 28.056 1.00 72.38 333 PRO A O 1
ATOM 2409 N N . GLY A 1 334 ? -11.767 0.830 25.949 1.00 77.00 334 GLY A N 1
ATOM 2410 C CA . GLY A 1 334 ? -11.994 2.146 25.359 1.00 77.00 334 GLY A CA 1
ATOM 2411 C C . GLY A 1 334 ? -10.709 2.824 24.880 1.00 77.00 334 GLY A C 1
ATOM 2412 O O . GLY A 1 334 ? -9.675 2.188 24.657 1.00 77.00 334 GLY A O 1
ATOM 2413 N N . PHE A 1 335 ? -10.785 4.139 24.687 1.00 83.69 335 PHE A N 1
ATOM 2414 C CA . PHE A 1 335 ? -9.647 4.947 24.253 1.00 83.69 335 PHE A CA 1
ATOM 2415 C C . PHE A 1 335 ? -8.595 5.093 25.350 1.00 83.69 335 PHE A C 1
ATOM 2417 O O . PHE A 1 335 ? -8.925 5.247 26.527 1.00 83.69 335 PHE A O 1
ATOM 2424 N N . MET A 1 336 ? -7.325 5.126 24.949 1.00 84.38 336 MET A N 1
ATOM 2425 C CA . MET A 1 336 ? -6.258 5.569 25.837 1.00 84.38 336 MET A CA 1
ATOM 2426 C C . MET A 1 336 ? -6.440 7.057 26.162 1.00 84.38 336 MET A C 1
ATOM 2428 O O . MET A 1 336 ? -6.752 7.866 25.287 1.00 84.38 336 MET A O 1
ATOM 2432 N N . VAL A 1 337 ? -6.259 7.411 27.433 1.00 83.12 337 VAL A N 1
ATOM 2433 C CA . VAL A 1 337 ? -6.470 8.764 27.958 1.00 83.12 337 VAL A CA 1
ATOM 2434 C C . VAL A 1 337 ? -5.401 9.109 28.990 1.00 83.12 337 VAL A C 1
ATOM 2436 O O . VAL A 1 337 ? -4.819 8.231 29.623 1.00 83.12 337 VAL A O 1
ATOM 2439 N N . GLY A 1 338 ? -5.182 10.403 29.210 1.00 85.62 338 GLY A N 1
ATOM 2440 C CA . GLY A 1 338 ? -4.377 10.908 30.321 1.00 85.62 338 GLY A CA 1
ATOM 2441 C C . GLY A 1 338 ? -3.293 11.898 29.887 1.00 85.62 338 GLY A C 1
ATOM 2442 O O . GLY A 1 338 ? -2.901 11.914 28.724 1.00 85.62 338 GLY A O 1
ATOM 2443 N N . PRO A 1 339 ? -2.777 12.729 30.810 1.00 84.00 339 PRO A N 1
ATOM 2444 C CA . PRO A 1 339 ? -1.884 13.835 30.456 1.00 84.00 339 PRO A CA 1
ATOM 2445 C C . PRO A 1 339 ? -0.595 13.404 29.751 1.00 84.00 339 PRO A C 1
ATOM 2447 O O . PRO A 1 339 ? -0.144 14.087 28.840 1.00 84.00 339 PRO A O 1
ATOM 2450 N N . GLU A 1 340 ? -0.009 12.273 30.149 1.00 82.25 340 GLU A N 1
ATOM 2451 C CA . GLU A 1 340 ? 1.196 11.740 29.500 1.00 82.25 340 GLU A CA 1
ATOM 2452 C C . GLU A 1 340 ? 0.903 11.224 28.088 1.00 82.25 340 GLU A C 1
ATOM 2454 O O . GLU A 1 340 ? 1.672 11.478 27.161 1.00 82.25 340 GLU A O 1
ATOM 2459 N N . PHE A 1 341 ? -0.245 10.573 27.894 1.00 83.31 341 PHE A N 1
ATOM 2460 C CA . PHE A 1 341 ? -0.691 10.135 26.575 1.00 83.31 341 PHE A CA 1
ATOM 2461 C C . PHE A 1 341 ? -0.929 11.328 25.636 1.00 83.31 341 PHE A C 1
ATOM 2463 O O . PHE A 1 341 ? -0.431 11.333 24.515 1.00 83.31 341 PHE A O 1
ATOM 2470 N N . GLU A 1 342 ? -1.584 12.389 26.117 1.00 85.19 342 GLU A N 1
ATOM 2471 C CA . GLU A 1 342 ? -1.800 13.624 25.342 1.00 85.19 342 GLU A CA 1
ATOM 2472 C C . GLU A 1 342 ? -0.510 14.414 25.054 1.00 85.19 342 GLU A C 1
ATOM 2474 O O . GLU A 1 342 ? -0.468 15.237 24.144 1.00 85.19 342 GLU A O 1
ATOM 2479 N N . ARG A 1 343 ? 0.561 14.211 25.831 1.00 79.12 343 ARG A N 1
ATOM 2480 C CA . ARG A 1 343 ? 1.872 14.844 25.584 1.00 79.12 343 ARG A CA 1
ATOM 2481 C C . ARG A 1 343 ? 2.717 14.072 24.584 1.00 79.12 343 ARG A C 1
ATOM 2483 O O . ARG A 1 343 ? 3.464 14.673 23.820 1.00 79.12 343 ARG A O 1
ATOM 2490 N N . THR A 1 344 ? 2.625 12.748 24.627 1.00 68.44 344 THR A N 1
ATOM 2491 C CA . THR A 1 344 ? 3.406 11.832 23.781 1.00 68.44 344 THR A CA 1
ATOM 2492 C C . THR A 1 344 ? 2.708 11.513 22.462 1.00 68.44 344 THR A C 1
ATOM 2494 O O . THR A 1 344 ? 3.308 10.934 21.559 1.00 68.44 344 THR A O 1
ATOM 2497 N N . SER A 1 345 ? 1.453 11.939 22.325 1.00 67.69 345 SER A N 1
ATOM 2498 C CA . SER A 1 345 ? 0.659 11.790 21.122 1.00 67.69 345 SER A CA 1
ATOM 2499 C C . SER A 1 345 ? 1.275 12.471 19.900 1.00 67.69 345 SER A C 1
ATOM 2501 O O . SER A 1 345 ? 1.564 13.669 19.906 1.00 67.69 345 SER A O 1
ATOM 2503 N N . THR A 1 346 ? 1.408 11.717 18.814 1.00 69.94 346 THR A N 1
ATOM 2504 C CA . THR A 1 346 ? 1.787 12.222 17.491 1.00 69.94 346 THR A CA 1
ATOM 2505 C C . THR A 1 346 ? 0.534 12.595 16.680 1.00 69.94 346 THR A C 1
ATOM 2507 O O . THR A 1 346 ? -0.590 12.521 17.179 1.00 69.94 346 THR A O 1
ATOM 2510 N N . ALA A 1 347 ? 0.702 13.069 15.439 1.00 65.94 347 ALA A N 1
ATOM 2511 C CA . ALA A 1 347 ? -0.395 13.268 14.477 1.00 65.94 347 ALA A CA 1
ATOM 2512 C C . ALA A 1 347 ? -1.574 14.167 14.937 1.00 65.94 347 ALA A C 1
ATOM 2514 O O . ALA A 1 347 ? -2.701 14.020 14.471 1.00 65.94 347 ALA A O 1
ATOM 2515 N N . GLY A 1 348 ? -1.323 15.152 15.807 1.00 69.31 348 GLY A N 1
ATOM 2516 C CA . GLY A 1 348 ? -2.349 16.103 16.256 1.00 69.31 348 GLY A CA 1
ATOM 2517 C C . GLY A 1 348 ? -3.146 15.665 17.489 1.00 69.31 348 GLY A C 1
ATOM 2518 O O . GLY A 1 348 ? -4.189 16.264 17.767 1.00 69.31 348 GLY A O 1
ATOM 2519 N N . GLY A 1 349 ? -2.655 14.669 18.231 1.00 82.50 349 GLY A N 1
ATOM 2520 C CA . GLY A 1 349 ? -3.225 14.284 19.518 1.00 82.50 349 GLY A CA 1
ATOM 2521 C C . GLY A 1 349 ? -4.352 13.263 19.421 1.00 82.50 349 GLY A C 1
ATOM 2522 O O . GLY A 1 349 ? -4.809 12.913 18.326 1.00 82.50 349 GLY A O 1
ATOM 2523 N N . SER A 1 350 ? -4.858 12.838 20.580 1.00 85.38 350 SER A N 1
ATOM 2524 C CA . SER A 1 350 ? -6.091 12.044 20.655 1.00 85.38 350 SER A CA 1
ATOM 2525 C C . SER A 1 350 ? -7.275 12.810 20.044 1.00 85.38 350 SER A C 1
ATOM 2527 O O . SER A 1 350 ? -8.094 12.234 19.329 1.00 85.38 350 SER A O 1
ATOM 2529 N N . PHE A 1 351 ? -7.296 14.137 20.232 1.00 85.50 351 PHE A N 1
ATOM 2530 C CA . PHE A 1 351 ? -8.359 15.036 19.790 1.00 85.50 351 PHE A CA 1
ATOM 2531 C C . PHE A 1 351 ? -8.634 14.951 18.283 1.00 85.50 351 PHE A C 1
ATOM 2533 O O . PHE A 1 351 ? -9.770 14.695 17.881 1.00 85.50 351 PHE A O 1
ATOM 2540 N N . ARG A 1 352 ? -7.613 15.144 17.434 1.00 88.44 352 ARG A N 1
ATOM 2541 C CA . ARG A 1 352 ? -7.799 15.039 15.975 1.00 88.44 352 ARG A CA 1
ATOM 2542 C C . ARG A 1 352 ? -7.947 13.590 15.532 1.00 88.44 352 ARG A C 1
ATOM 2544 O O . ARG A 1 352 ? -8.823 13.298 14.724 1.00 88.44 352 ARG A O 1
ATOM 2551 N N . THR A 1 353 ? -7.135 12.693 16.087 1.00 88.88 353 THR A N 1
ATOM 2552 C CA . THR A 1 353 ? -7.084 11.291 15.654 1.00 88.88 353 THR A CA 1
ATOM 2553 C C . THR A 1 353 ? -8.419 10.578 15.865 1.00 88.88 353 THR A C 1
ATOM 2555 O O . THR A 1 353 ? -8.946 9.961 14.940 1.00 88.88 353 THR A O 1
ATOM 2558 N N . PHE A 1 354 ? -9.011 10.685 17.057 1.00 89.06 354 PHE A N 1
ATOM 2559 C CA . PHE A 1 354 ? -10.291 10.037 17.339 1.00 89.06 354 PHE A CA 1
ATOM 2560 C C . PHE A 1 354 ? -11.453 10.734 16.621 1.00 89.06 354 PHE A C 1
ATOM 2562 O O . PHE A 1 354 ? -12.361 10.055 16.146 1.00 89.06 354 PHE A O 1
ATOM 2569 N N . GLY A 1 355 ? -11.397 12.060 16.434 1.00 89.88 355 GLY A N 1
ATOM 2570 C CA . GLY A 1 355 ? -12.363 12.784 15.599 1.00 89.88 355 GLY A CA 1
ATOM 2571 C C . GLY A 1 355 ? -12.381 12.299 14.142 1.00 89.88 355 GLY A C 1
ATOM 2572 O O . GLY A 1 355 ? -13.450 12.059 13.569 1.00 89.88 355 GLY A O 1
ATOM 2573 N N . GLU A 1 356 ? -11.205 12.086 13.546 1.00 91.75 356 GLU A N 1
ATOM 2574 C CA . GLU A 1 356 ? -11.091 11.495 12.208 1.00 91.75 356 GLU A CA 1
ATOM 2575 C C . GLU A 1 356 ? -11.588 10.051 12.163 1.00 91.75 356 GLU A C 1
ATOM 2577 O O . GLU A 1 356 ? -12.245 9.663 11.193 1.00 91.75 356 GLU A O 1
ATOM 2582 N N . TRP A 1 357 ? -11.321 9.263 13.207 1.00 88.69 357 TRP A N 1
ATOM 2583 C CA . TRP A 1 357 ? -11.813 7.894 13.280 1.00 88.69 357 TRP A CA 1
ATOM 2584 C C . TRP A 1 357 ? -13.344 7.845 13.302 1.00 88.69 357 TRP A C 1
ATOM 2586 O O . TRP A 1 357 ? -13.940 7.152 12.473 1.00 88.69 357 TRP A O 1
ATOM 2596 N N . PHE A 1 358 ? -14.004 8.628 14.159 1.00 88.62 358 PHE A N 1
ATOM 2597 C CA . PHE A 1 358 ? -15.469 8.699 14.174 1.00 88.62 358 PHE A CA 1
ATOM 2598 C C . PHE A 1 358 ? -16.040 9.114 12.817 1.00 88.62 358 PHE A C 1
ATOM 2600 O O . PHE A 1 358 ? -17.010 8.518 12.344 1.00 88.62 358 PHE A O 1
ATOM 2607 N N . THR A 1 359 ? -15.398 10.080 12.156 1.00 92.88 359 THR A N 1
ATOM 2608 C CA . THR A 1 359 ? -15.781 10.503 10.804 1.00 92.88 359 THR A CA 1
ATOM 2609 C C . THR A 1 359 ? -15.666 9.344 9.813 1.00 92.88 359 THR A C 1
ATOM 2611 O O . THR A 1 359 ? -16.611 9.073 9.078 1.00 92.88 359 THR A O 1
ATOM 2614 N N . ALA A 1 360 ? -14.564 8.590 9.837 1.00 92.12 360 ALA A N 1
ATOM 2615 C CA . ALA A 1 360 ? -14.364 7.448 8.946 1.00 92.12 360 ALA A CA 1
ATOM 2616 C C . ALA A 1 360 ? -15.369 6.306 9.191 1.00 92.12 360 ALA A C 1
ATOM 2618 O O . ALA A 1 360 ? -15.828 5.680 8.233 1.00 92.12 360 ALA A O 1
ATOM 2619 N N . VAL A 1 361 ? -15.747 6.043 10.449 1.00 86.19 361 VAL A N 1
ATOM 2620 C CA . VAL A 1 361 ? -16.804 5.069 10.791 1.00 86.19 361 VAL A CA 1
ATOM 2621 C C . VAL A 1 361 ? -18.154 5.524 10.235 1.00 86.19 361 VAL A C 1
ATOM 2623 O O . VAL A 1 361 ? -18.877 4.727 9.622 1.00 86.19 361 VAL A O 1
ATOM 2626 N N . ALA A 1 362 ? -18.488 6.805 10.412 1.00 86.62 362 ALA A N 1
ATOM 2627 C CA . ALA A 1 362 ? -19.724 7.382 9.901 1.00 86.62 362 ALA A CA 1
ATOM 2628 C C . ALA A 1 362 ? -19.768 7.324 8.368 1.00 86.62 362 ALA A C 1
ATOM 2630 O O . ALA A 1 362 ? -20.729 6.802 7.809 1.00 86.62 362 ALA A O 1
ATOM 2631 N N . GLU A 1 363 ? -18.712 7.768 7.684 1.00 91.44 363 GLU A N 1
ATOM 2632 C CA . GLU A 1 363 ? -18.591 7.699 6.223 1.00 91.44 363 GLU A CA 1
ATOM 2633 C C . GLU A 1 363 ? -18.716 6.265 5.703 1.00 91.44 363 GLU A C 1
ATOM 2635 O O . GLU A 1 363 ? -19.446 6.017 4.740 1.00 91.44 363 GLU A O 1
ATOM 2640 N N . PHE A 1 364 ? -18.052 5.303 6.351 1.00 88.44 364 PHE A N 1
ATOM 2641 C CA . PHE A 1 364 ? -18.164 3.894 5.989 1.00 88.44 364 PHE A CA 1
ATOM 2642 C C . PHE A 1 364 ? -19.613 3.420 6.061 1.00 88.44 364 PHE A C 1
ATOM 2644 O O . PHE A 1 364 ? -20.123 2.870 5.081 1.00 88.44 364 PHE A O 1
ATOM 2651 N N . THR A 1 365 ? -20.297 3.714 7.164 1.00 85.19 365 THR A N 1
ATOM 2652 C CA . THR A 1 365 ? -21.696 3.325 7.378 1.00 85.19 365 THR A CA 1
ATOM 2653 C C . THR A 1 365 ? -22.636 4.005 6.378 1.00 85.19 365 THR A C 1
ATOM 2655 O O . THR A 1 365 ? -23.443 3.337 5.731 1.00 85.19 365 THR A O 1
ATOM 2658 N N . GLN A 1 366 ? -22.484 5.315 6.164 1.00 87.25 366 GLN A N 1
ATOM 2659 C CA . GLN A 1 366 ? -23.280 6.085 5.198 1.00 87.25 366 GLN A CA 1
ATOM 2660 C C . GLN A 1 366 ? -23.015 5.661 3.746 1.00 87.25 366 GLN A C 1
ATOM 2662 O O . GLN A 1 366 ? -23.899 5.745 2.897 1.00 87.25 366 GLN A O 1
ATOM 2667 N N . SER A 1 367 ? -21.829 5.120 3.448 1.00 85.44 367 SER A N 1
ATOM 2668 C CA . SER A 1 367 ? -21.510 4.533 2.138 1.00 85.44 367 SER A CA 1
ATOM 2669 C C . SER A 1 367 ? -22.125 3.141 1.905 1.00 85.44 367 SER A C 1
ATOM 2671 O O . SER A 1 367 ? -21.822 2.496 0.894 1.00 85.44 367 SER A O 1
ATOM 2673 N N . GLY A 1 368 ? -22.959 2.659 2.835 1.00 81.19 368 GLY A N 1
ATOM 2674 C CA . GLY A 1 368 ? -23.565 1.326 2.822 1.00 81.19 368 GLY A CA 1
ATOM 2675 C C . GLY A 1 368 ? -22.676 0.233 3.422 1.00 81.19 368 GLY A C 1
ATOM 2676 O O . GLY A 1 368 ? -23.008 -0.949 3.331 1.00 81.19 368 GLY A O 1
ATOM 2677 N N . GLY A 1 369 ? -21.537 0.603 4.014 1.00 80.81 369 GLY A N 1
ATOM 2678 C CA . GLY A 1 369 ? -20.744 -0.290 4.846 1.00 80.81 369 GLY A CA 1
ATOM 2679 C C . GLY A 1 369 ? -21.538 -0.717 6.077 1.00 80.81 369 GLY A C 1
ATOM 2680 O O . GLY A 1 369 ? -22.389 0.011 6.582 1.00 80.81 369 GLY A O 1
ATOM 2681 N N . ARG A 1 370 ? -21.279 -1.931 6.549 1.00 76.31 370 ARG A N 1
ATOM 2682 C CA . ARG A 1 370 ? -21.921 -2.480 7.744 1.00 76.31 370 ARG A CA 1
ATOM 2683 C C . ARG A 1 370 ? -20.829 -3.015 8.651 1.00 76.31 370 ARG A C 1
ATOM 2685 O O . ARG A 1 370 ? -19.863 -3.590 8.143 1.00 76.31 370 ARG A O 1
ATOM 2692 N N . VAL A 1 371 ? -20.983 -2.771 9.947 1.00 65.75 371 VAL A N 1
ATOM 2693 C CA . VAL A 1 371 ? -20.087 -3.254 10.995 1.00 65.75 371 VAL A CA 1
ATOM 2694 C C . VAL A 1 371 ? -20.894 -4.200 11.868 1.00 65.75 371 VAL A C 1
ATOM 2696 O O . VAL A 1 371 ? -21.873 -3.775 12.471 1.00 65.75 371 VAL A O 1
ATOM 2699 N N . ALA A 1 372 ? -20.503 -5.470 11.908 1.00 65.88 372 ALA A N 1
ATOM 2700 C CA . ALA A 1 372 ? -21.012 -6.410 12.902 1.00 65.88 372 ALA A CA 1
ATOM 2701 C C . ALA A 1 372 ? -20.034 -6.426 14.081 1.00 65.88 372 ALA A C 1
ATOM 2703 O O . ALA A 1 372 ? -18.868 -6.785 13.897 1.00 65.88 372 ALA A O 1
ATOM 2704 N N . GLY A 1 373 ? -20.488 -5.978 15.251 1.00 63.69 373 GLY A N 1
ATOM 2705 C CA . GLY A 1 373 ? -19.706 -5.992 16.484 1.00 63.69 373 GLY A CA 1
ATOM 2706 C C . GLY A 1 373 ? -19.929 -7.287 17.256 1.00 63.69 373 GLY A C 1
ATOM 2707 O O . GLY A 1 373 ? -21.071 -7.679 17.474 1.00 63.69 373 GLY A O 1
ATOM 2708 N N . LEU A 1 374 ? -18.848 -7.934 17.686 1.00 67.19 374 LEU A N 1
ATOM 2709 C CA . LEU A 1 374 ? -18.892 -9.084 18.590 1.00 67.19 374 LEU A CA 1
ATOM 2710 C C . LEU A 1 374 ? -18.181 -8.705 19.896 1.00 67.19 374 LEU A C 1
ATOM 2712 O O . LEU A 1 374 ? -16.953 -8.808 19.955 1.00 67.19 374 LEU A O 1
ATOM 2716 N N . PRO A 1 375 ? -18.914 -8.196 20.903 1.00 64.69 375 PRO A N 1
ATOM 2717 C CA . PRO A 1 375 ? -18.334 -7.841 22.190 1.00 64.69 375 PRO A CA 1
ATOM 2718 C C . PRO A 1 375 ? -18.070 -9.096 23.028 1.00 64.69 375 PRO A C 1
ATOM 2720 O O . PRO A 1 375 ? -18.969 -9.909 23.253 1.00 64.69 375 PRO A O 1
ATOM 2723 N N . ALA A 1 376 ? -16.846 -9.241 23.529 1.00 60.56 376 ALA A N 1
ATOM 2724 C CA . ALA A 1 376 ? -16.481 -10.314 24.447 1.00 60.56 376 ALA A CA 1
ATOM 2725 C C . ALA A 1 376 ? -16.622 -9.837 25.904 1.00 60.56 376 ALA A C 1
ATOM 2727 O O . ALA A 1 376 ? -15.655 -9.414 26.522 1.00 60.56 376 ALA A O 1
ATOM 2728 N N . GLY A 1 377 ? -17.831 -9.892 26.474 1.00 67.44 377 GLY A N 1
ATOM 2729 C CA . GLY A 1 377 ? -18.009 -9.736 27.926 1.00 67.44 377 GLY A CA 1
ATOM 2730 C C . GLY A 1 377 ? -18.961 -8.626 28.361 1.00 67.44 377 GLY A C 1
ATOM 2731 O O . GLY A 1 377 ? -20.149 -8.666 28.040 1.00 67.44 377 GLY A O 1
ATOM 2732 N N . SER A 1 378 ? -18.482 -7.714 29.207 1.00 68.19 378 SER A N 1
ATOM 2733 C CA . SER A 1 378 ? -19.301 -6.670 29.832 1.00 68.19 378 SER A CA 1
ATOM 2734 C C . SER A 1 378 ? -19.214 -5.346 29.081 1.00 68.19 378 SER A C 1
ATOM 2736 O O . SER A 1 378 ? -18.118 -4.895 28.761 1.00 68.19 378 SER A O 1
ATOM 2738 N N . LEU A 1 379 ? -20.360 -4.708 28.851 1.00 68.81 379 LEU A N 1
ATOM 2739 C CA . LEU A 1 379 ? -20.450 -3.408 28.198 1.00 68.81 379 LEU A CA 1
ATOM 2740 C C . LEU A 1 379 ? -20.679 -2.298 29.226 1.00 68.81 379 LEU A C 1
ATOM 2742 O O . LEU A 1 379 ? -21.317 -2.492 30.262 1.00 68.81 379 LEU A O 1
ATOM 2746 N N . GLY A 1 380 ? -20.157 -1.119 28.912 1.00 65.25 380 GLY A N 1
ATOM 2747 C CA . GLY A 1 380 ? -20.333 0.091 29.697 1.00 65.25 380 GLY A CA 1
ATOM 2748 C C . GLY A 1 380 ? -19.777 1.307 28.954 1.00 65.25 380 GLY A C 1
ATOM 2749 O O . GLY A 1 380 ? -18.992 1.155 28.018 1.00 65.25 380 GLY A O 1
ATOM 2750 N N . PRO A 1 381 ? -20.157 2.530 29.360 1.00 62.66 381 PRO A N 1
ATOM 2751 C CA . PRO A 1 381 ? -19.684 3.761 28.719 1.00 62.66 381 PRO A CA 1
ATOM 2752 C C . PRO A 1 381 ? -18.184 4.031 28.950 1.00 62.66 381 PRO A C 1
ATOM 2754 O O . PRO A 1 381 ? -17.594 4.878 28.286 1.00 62.66 381 PRO A O 1
ATOM 2757 N N . MET A 1 382 ? -17.586 3.351 29.930 1.00 75.94 382 MET A N 1
ATOM 2758 C CA . MET A 1 382 ? -16.173 3.379 30.313 1.00 75.94 382 MET A CA 1
ATOM 2759 C C . MET A 1 382 ? -15.862 2.124 31.140 1.00 75.94 382 MET A C 1
ATOM 2761 O O . MET A 1 382 ? -16.757 1.303 31.358 1.00 75.94 382 MET A O 1
ATOM 2765 N N . SER A 1 383 ? -14.634 1.997 31.655 1.00 73.88 383 SER A N 1
ATOM 2766 C CA . SER A 1 383 ? -14.328 0.952 32.635 1.00 73.88 383 SER A CA 1
ATOM 2767 C C . SER A 1 383 ? -15.294 1.023 33.822 1.00 73.88 383 SER A C 1
ATOM 2769 O O . SER A 1 383 ? -15.587 2.103 34.350 1.00 73.88 383 SER A O 1
ATOM 2771 N N . LEU A 1 384 ? -15.820 -0.130 34.235 1.00 77.75 384 LEU A N 1
ATOM 2772 C CA . LEU A 1 384 ? -16.816 -0.205 35.307 1.00 77.75 384 LEU A CA 1
ATOM 2773 C C . LEU A 1 384 ? -16.210 0.236 36.647 1.00 77.75 384 LEU A C 1
ATOM 2775 O O . LEU A 1 384 ? -16.875 0.879 37.458 1.00 77.75 384 LEU A O 1
ATOM 2779 N N . GLU A 1 385 ? -14.913 0.004 36.828 1.00 77.81 385 GLU A N 1
ATOM 2780 C CA . GLU A 1 385 ? -14.104 0.517 37.930 1.00 77.81 385 GLU A CA 1
ATOM 2781 C C . GLU A 1 385 ? -14.066 2.050 37.929 1.00 77.81 385 GLU A C 1
ATOM 2783 O O . GLU A 1 385 ? -14.282 2.683 38.966 1.00 77.81 385 GLU A O 1
ATOM 2788 N N . GLY A 1 386 ? -13.849 2.663 36.760 1.00 73.31 386 GLY A N 1
ATOM 2789 C CA . GLY A 1 386 ? -13.889 4.116 36.596 1.00 73.31 386 GLY A CA 1
ATOM 2790 C C . GLY A 1 386 ? -15.279 4.686 36.883 1.00 73.31 386 GLY A C 1
ATOM 2791 O O . GLY A 1 386 ? -15.407 5.695 37.583 1.00 73.31 386 GLY A O 1
ATOM 2792 N N . ALA A 1 387 ? -16.328 4.002 36.420 1.00 77.50 387 ALA A N 1
ATOM 2793 C CA . ALA A 1 387 ? -17.714 4.386 36.662 1.00 77.50 387 ALA A CA 1
ATOM 2794 C C . ALA A 1 387 ? -18.071 4.371 38.160 1.00 77.50 387 ALA A C 1
ATOM 2796 O O . ALA A 1 387 ? -18.724 5.304 38.641 1.00 77.50 387 ALA A O 1
ATOM 2797 N N . VAL A 1 388 ? -17.605 3.377 38.926 1.00 80.00 388 VAL A N 1
ATOM 2798 C CA . VAL A 1 388 ? -17.741 3.353 40.397 1.00 80.00 388 VAL A CA 1
ATOM 2799 C C . VAL A 1 388 ? -16.992 4.516 41.026 1.00 80.00 388 VAL A C 1
ATOM 2801 O O . VAL A 1 388 ? -17.568 5.291 41.788 1.00 80.00 388 VAL A O 1
ATOM 2804 N N . GLN A 1 389 ? -15.723 4.717 40.669 1.00 76.19 389 GLN A N 1
ATOM 2805 C CA . GLN A 1 389 ? -14.947 5.806 41.260 1.00 76.19 389 GLN A CA 1
ATOM 2806 C C . GLN A 1 389 ? -15.571 7.186 41.019 1.00 76.19 389 GLN A C 1
ATOM 2808 O O . GLN A 1 389 ? -15.491 8.047 41.895 1.00 76.19 389 GLN A O 1
ATOM 2813 N N . LEU A 1 390 ? -16.221 7.398 39.872 1.00 77.31 390 LEU A N 1
ATOM 2814 C CA . LEU A 1 390 ? -16.941 8.632 39.553 1.00 77.31 390 LEU A CA 1
ATOM 2815 C C . LEU A 1 390 ? -18.290 8.739 40.275 1.00 77.31 390 LEU A C 1
ATOM 2817 O O . LEU A 1 390 ? -18.551 9.746 40.938 1.00 77.31 390 LEU A O 1
ATOM 2821 N N . SER A 1 391 ? -19.139 7.716 40.164 1.00 77.38 391 SER A N 1
ATOM 2822 C CA . SER A 1 391 ? -20.513 7.734 40.690 1.00 77.38 391 SER A CA 1
ATOM 2823 C C . SER A 1 391 ? -20.564 7.691 42.217 1.00 77.38 391 SER A C 1
ATOM 2825 O O . SER A 1 391 ? -21.378 8.373 42.842 1.00 77.38 391 SER A O 1
ATOM 2827 N N . THR A 1 392 ? -19.651 6.943 42.835 1.00 77.38 392 THR A N 1
ATOM 2828 C CA . THR A 1 392 ? -19.627 6.680 44.277 1.00 77.38 392 THR A CA 1
ATOM 2829 C C . THR A 1 392 ? -18.604 7.554 45.013 1.00 77.38 392 THR A C 1
ATOM 2831 O O . THR A 1 392 ? -18.502 7.476 46.237 1.00 77.38 392 THR A O 1
ATOM 2834 N N . LYS A 1 393 ? -17.902 8.469 44.316 1.00 80.62 393 LYS A N 1
ATOM 2835 C CA . LYS A 1 393 ? -16.829 9.331 44.865 1.00 80.62 393 LYS A CA 1
ATOM 2836 C C . LYS A 1 393 ? -17.180 9.978 46.206 1.00 80.62 393 LYS A C 1
ATOM 2838 O O . LYS A 1 393 ? -16.402 9.932 47.154 1.00 80.62 393 LYS A O 1
ATOM 2843 N N . LYS A 1 394 ? -18.365 10.594 46.288 1.00 82.44 394 LYS A N 1
ATOM 2844 C CA . LYS A 1 394 ? -18.833 11.311 47.489 1.00 82.44 394 LYS A CA 1
ATOM 2845 C C . LYS A 1 394 ? -19.197 10.377 48.644 1.00 82.44 394 LYS A C 1
ATOM 2847 O O . LYS A 1 394 ? -19.137 10.807 49.789 1.00 82.44 394 LYS A O 1
ATOM 2852 N N . GLN A 1 395 ? -19.628 9.152 48.355 1.00 80.44 395 GLN A N 1
ATOM 2853 C CA . GLN A 1 395 ? -19.952 8.150 49.372 1.00 80.44 395 GLN A CA 1
ATOM 2854 C C . GLN A 1 395 ? -18.673 7.489 49.892 1.00 80.44 395 GLN A C 1
ATOM 2856 O O . GLN A 1 395 ? -18.481 7.431 51.100 1.00 80.44 395 GLN A O 1
ATOM 2861 N N . LEU A 1 396 ? -17.754 7.116 48.997 1.00 82.31 396 LEU A N 1
ATOM 2862 C CA . LEU A 1 396 ? -16.455 6.538 49.353 1.00 82.31 396 LEU A CA 1
ATOM 2863 C C . LEU A 1 396 ? -15.591 7.509 50.174 1.00 82.31 396 LEU A C 1
ATOM 2865 O O . LEU A 1 396 ? -14.909 7.088 51.102 1.00 82.31 396 LEU A O 1
ATOM 2869 N N . ALA A 1 397 ? -15.663 8.816 49.893 1.00 83.56 397 ALA A N 1
ATOM 2870 C CA . ALA A 1 397 ? -14.946 9.843 50.656 1.00 83.56 397 ALA A CA 1
ATOM 2871 C C . ALA A 1 397 ? -15.423 10.002 52.113 1.00 83.56 397 ALA A C 1
ATOM 2873 O O . ALA A 1 397 ? -14.707 10.592 52.915 1.00 83.56 397 ALA A O 1
ATOM 2874 N N . LYS A 1 398 ? -16.620 9.503 52.460 1.00 89.31 398 LYS A N 1
ATOM 2875 C CA . LYS A 1 398 ? -17.157 9.544 53.832 1.00 89.31 398 LYS A CA 1
ATOM 2876 C C . LYS A 1 398 ? -16.709 8.360 54.691 1.00 89.31 398 LYS A C 1
ATOM 2878 O O . LYS A 1 398 ? -16.966 8.370 55.887 1.00 89.31 398 LYS A O 1
ATOM 2883 N N . ILE A 1 399 ? -16.087 7.346 54.091 1.00 87.69 399 ILE A N 1
ATOM 2884 C CA . ILE A 1 399 ? -15.613 6.151 54.792 1.00 87.69 399 ILE A CA 1
ATOM 2885 C C . ILE A 1 399 ? -14.181 6.416 55.262 1.00 87.69 399 ILE A C 1
ATOM 2887 O O . ILE A 1 399 ? -13.299 6.634 54.429 1.00 87.69 399 ILE A O 1
ATOM 2891 N N . GLU A 1 400 ? -13.944 6.419 56.574 1.00 84.25 400 GLU A N 1
ATOM 2892 C CA . GLU A 1 400 ? -12.622 6.705 57.158 1.00 84.25 400 GLU A CA 1
ATOM 2893 C C . GLU A 1 400 ? -11.647 5.530 57.004 1.00 84.25 400 GLU A C 1
ATOM 2895 O O . GLU A 1 400 ? -10.470 5.741 56.716 1.00 84.25 400 GLU A O 1
ATOM 2900 N N . SER A 1 401 ? -12.144 4.295 57.128 1.00 91.31 401 SER A N 1
ATOM 2901 C CA . SER A 1 401 ? -11.349 3.076 56.969 1.00 91.31 401 SER A CA 1
ATOM 2902 C C . SER A 1 401 ? -11.013 2.816 55.501 1.00 91.31 401 SER A C 1
ATOM 2904 O O . SER A 1 401 ? -11.892 2.692 54.648 1.00 91.31 401 SER A O 1
ATOM 2906 N N . GLU A 1 402 ? -9.722 2.690 55.200 1.00 84.06 402 GLU A N 1
ATOM 2907 C CA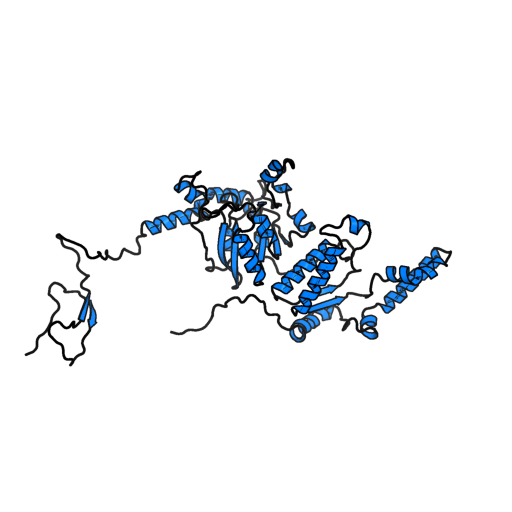 . GLU A 1 402 ? -9.247 2.380 53.850 1.00 84.06 402 GLU A CA 1
ATOM 2908 C C . GLU A 1 402 ? -9.680 0.981 53.389 1.00 84.06 402 GLU A C 1
ATOM 2910 O O . GLU A 1 402 ? -10.065 0.801 52.233 1.00 84.06 402 GLU A O 1
ATOM 2915 N N . GLN A 1 403 ? -9.714 0.019 54.315 1.00 86.81 403 GLN A N 1
ATOM 2916 C CA . GLN A 1 403 ? -10.175 -1.344 54.053 1.00 86.81 403 GLN A CA 1
ATOM 2917 C C . GLN A 1 403 ? -11.676 -1.375 53.724 1.00 86.81 403 GLN A C 1
ATOM 2919 O O . GLN A 1 403 ? -12.077 -1.945 52.713 1.00 86.81 403 GLN A O 1
ATOM 2924 N N . GLU A 1 404 ? -12.500 -0.691 54.522 1.00 86.12 404 GLU A N 1
ATOM 2925 C CA . GLU A 1 404 ? -13.952 -0.625 54.303 1.00 86.12 404 GLU A CA 1
ATOM 2926 C C . GLU A 1 404 ? -14.286 0.116 53.001 1.00 86.12 404 GLU A C 1
ATOM 2928 O O . GLU A 1 404 ? -15.155 -0.298 52.233 1.00 86.12 404 GLU A O 1
ATOM 2933 N N . ARG A 1 405 ? -13.546 1.190 52.691 1.00 85.94 405 ARG A N 1
ATOM 2934 C CA . ARG A 1 405 ? -13.704 1.927 51.433 1.00 85.94 405 ARG A CA 1
ATOM 2935 C C . ARG A 1 405 ? -13.413 1.038 50.226 1.00 85.94 405 ARG A C 1
ATOM 2937 O O . ARG A 1 405 ? -14.126 1.128 49.226 1.00 85.94 405 ARG A O 1
ATOM 2944 N N . LYS A 1 406 ? -12.382 0.195 50.318 1.00 85.00 406 LYS A N 1
ATOM 2945 C CA . LYS A 1 406 ? -12.016 -0.757 49.268 1.00 85.00 406 LYS A CA 1
ATOM 2946 C C . LYS A 1 406 ? -13.098 -1.822 49.077 1.00 85.00 406 LYS A C 1
ATOM 2948 O O . LYS A 1 406 ? -13.532 -2.019 47.949 1.00 85.00 406 LYS A O 1
ATOM 2953 N N . GLU A 1 407 ? -13.599 -2.416 50.157 1.00 86.88 407 GLU A N 1
ATOM 2954 C CA . GLU A 1 407 ? -14.664 -3.431 50.105 1.00 86.88 407 GLU A CA 1
ATOM 2955 C C . GLU A 1 407 ? -15.969 -2.884 49.506 1.00 86.88 407 GLU A C 1
ATOM 2957 O O . GLU A 1 407 ? -16.593 -3.526 48.659 1.00 86.88 407 GLU A O 1
ATOM 2962 N N . VAL A 1 408 ? -16.374 -1.666 49.887 1.00 85.56 408 VAL A N 1
ATOM 2963 C CA . VAL A 1 408 ? -17.563 -1.012 49.315 1.00 85.56 408 VAL A CA 1
ATOM 2964 C C . VAL A 1 408 ? -17.371 -0.709 47.827 1.00 85.56 408 VAL A C 1
ATOM 2966 O O . VAL A 1 408 ? -18.301 -0.906 47.043 1.00 85.56 408 VAL A O 1
ATOM 2969 N N . ALA A 1 409 ? -16.180 -0.258 47.422 1.00 83.81 409 ALA A N 1
ATOM 2970 C CA . ALA A 1 409 ? -15.871 -0.012 46.017 1.00 83.81 409 ALA A CA 1
ATOM 2971 C C . ALA A 1 409 ? -15.878 -1.312 45.195 1.00 83.81 409 ALA A C 1
ATOM 2973 O O . ALA A 1 409 ? -16.518 -1.354 44.148 1.00 83.81 409 ALA A O 1
ATOM 2974 N N . GLU A 1 410 ? -15.237 -2.380 45.677 1.00 85.62 410 GLU A N 1
ATOM 2975 C CA . GLU A 1 410 ? -15.216 -3.693 45.013 1.00 85.62 410 GLU A CA 1
ATOM 2976 C C . GLU A 1 410 ? -16.627 -4.263 44.844 1.00 85.62 410 GLU A C 1
ATOM 2978 O O . GLU A 1 410 ? -16.993 -4.706 43.756 1.00 85.62 410 GLU A O 1
ATOM 2983 N N . LYS A 1 411 ? -17.466 -4.161 45.880 1.00 86.88 411 LYS A N 1
ATOM 2984 C CA . LYS A 1 411 ? -18.860 -4.611 45.812 1.00 86.88 411 LYS A CA 1
ATOM 2985 C C . LYS A 1 411 ? -19.688 -3.801 44.810 1.00 86.88 411 LYS A C 1
ATOM 2987 O O . LYS A 1 411 ? -20.505 -4.367 44.088 1.00 86.88 411 LYS A O 1
ATOM 2992 N N . ALA A 1 412 ? -19.479 -2.485 44.742 1.00 84.31 412 ALA A N 1
ATOM 2993 C CA . ALA A 1 412 ? -20.137 -1.634 43.750 1.00 84.31 412 ALA A CA 1
ATOM 2994 C C . ALA A 1 412 ? -19.691 -1.971 42.316 1.00 84.31 412 ALA A C 1
ATOM 2996 O O . ALA A 1 412 ? -20.517 -1.971 41.403 1.00 84.31 412 ALA A O 1
ATOM 2997 N N . VAL A 1 413 ? -18.407 -2.300 42.126 1.00 84.62 413 VAL A N 1
ATOM 2998 C CA . VAL A 1 413 ? -17.868 -2.764 40.840 1.00 84.62 413 VAL A CA 1
ATOM 2999 C C . VAL A 1 413 ? -18.528 -4.082 40.448 1.00 84.62 413 VAL A C 1
ATOM 3001 O O . VAL A 1 413 ? -19.023 -4.199 39.331 1.00 84.62 413 VAL A O 1
ATOM 3004 N N . GLU A 1 414 ? -18.611 -5.048 41.362 1.00 86.00 414 GLU A N 1
ATOM 3005 C CA . GLU A 1 414 ? -19.219 -6.355 41.097 1.00 86.00 414 GLU A CA 1
ATOM 3006 C C . GLU A 1 414 ? -20.694 -6.244 40.665 1.00 86.00 414 GLU A C 1
ATOM 3008 O O . GLU A 1 414 ? -21.123 -6.917 39.725 1.00 86.00 414 GLU A O 1
ATOM 3013 N N . GLU A 1 415 ? -21.468 -5.362 41.303 1.00 84.38 415 GLU A N 1
ATOM 3014 C CA . GLU A 1 415 ? -22.862 -5.100 40.923 1.00 84.38 415 GLU A CA 1
ATOM 3015 C C . GLU A 1 415 ? -22.977 -4.447 39.538 1.00 84.38 415 GLU A C 1
ATOM 3017 O O . GLU A 1 415 ? -23.815 -4.852 38.728 1.00 84.38 415 GLU A O 1
ATOM 3022 N N . LEU A 1 416 ? -22.093 -3.501 39.209 1.00 80.88 416 LEU A N 1
ATOM 3023 C CA . LEU A 1 416 ? -22.023 -2.930 37.862 1.00 80.88 416 LEU A CA 1
ATOM 3024 C C . LEU A 1 416 ? -21.611 -3.969 36.814 1.00 80.88 416 LEU A C 1
ATOM 3026 O O . LEU A 1 416 ? -22.202 -3.997 35.739 1.00 80.88 416 LEU A O 1
ATOM 3030 N N . TYR A 1 417 ? -20.681 -4.875 37.130 1.00 81.31 417 TYR A N 1
ATOM 3031 C CA . TYR A 1 417 ? -20.335 -5.999 36.255 1.00 81.31 417 TYR A CA 1
ATOM 3032 C C . TYR A 1 417 ? -21.511 -6.944 36.044 1.00 81.31 417 TYR A C 1
ATOM 3034 O O . TYR A 1 417 ? -21.685 -7.435 34.932 1.00 81.31 417 TYR A O 1
ATOM 3042 N N . LYS A 1 418 ? -22.333 -7.206 37.071 1.00 82.06 418 LYS A N 1
ATOM 3043 C CA . LYS A 1 418 ? -23.574 -7.983 36.915 1.00 82.06 418 LYS A CA 1
ATOM 3044 C C . LYS A 1 418 ? -24.539 -7.277 35.969 1.00 82.06 418 LYS A C 1
ATOM 3046 O O . LYS A 1 418 ? -25.037 -7.929 35.056 1.00 82.06 418 LYS A O 1
ATOM 3051 N N . GLY A 1 419 ? -24.770 -5.975 36.134 1.00 78.69 419 GLY A N 1
ATOM 3052 C CA . GLY A 1 419 ? -25.630 -5.195 35.236 1.00 78.69 419 GLY A CA 1
ATOM 3053 C C . GLY A 1 419 ? -25.101 -5.122 33.799 1.00 78.69 419 GLY A C 1
ATOM 3054 O O . GLY A 1 419 ? -25.865 -5.290 32.855 1.00 78.69 419 GLY A O 1
ATOM 3055 N N . GLY A 1 420 ? -23.788 -4.957 33.641 1.00 77.19 420 GLY A N 1
ATOM 3056 C CA . GLY A 1 420 ? -23.115 -4.785 32.354 1.00 77.19 420 GLY A CA 1
ATOM 3057 C C . GLY A 1 420 ? -22.841 -6.073 31.578 1.00 77.19 420 GLY A C 1
ATOM 3058 O O . GLY A 1 420 ? -22.299 -5.997 30.480 1.00 77.19 420 GLY A O 1
ATOM 3059 N N . ARG A 1 421 ? -23.180 -7.266 32.094 1.00 80.94 421 ARG A N 1
ATOM 3060 C CA . ARG A 1 421 ? -23.001 -8.525 31.339 1.00 80.94 421 ARG A CA 1
ATOM 3061 C C . ARG A 1 421 ? -23.763 -8.456 30.020 1.00 80.94 421 ARG A C 1
ATOM 3063 O O . ARG A 1 421 ? -24.930 -8.071 30.028 1.00 80.94 421 ARG A O 1
ATOM 3070 N N . ALA A 1 422 ? -23.165 -8.945 28.932 1.00 75.94 422 ALA A N 1
ATOM 3071 C CA . ALA A 1 422 ? -23.798 -8.976 27.611 1.00 75.94 422 ALA A CA 1
ATOM 3072 C C . ALA A 1 422 ? -25.246 -9.496 27.636 1.00 75.94 422 ALA A C 1
ATOM 3074 O O . ALA A 1 422 ? -26.113 -8.899 27.015 1.00 75.94 422 ALA A O 1
ATOM 3075 N N . ILE A 1 423 ? -25.546 -10.549 28.408 1.00 78.75 423 ILE A N 1
ATOM 3076 C CA . ILE A 1 423 ? -26.913 -11.089 28.500 1.00 78.75 423 ILE A CA 1
ATOM 3077 C C . ILE A 1 423 ? -27.916 -10.084 29.079 1.00 78.75 423 ILE A C 1
ATOM 3079 O O . ILE A 1 423 ? -29.041 -9.991 28.600 1.00 78.75 423 ILE A O 1
ATOM 3083 N N . ASN A 1 424 ? -27.499 -9.299 30.071 1.00 78.69 424 ASN A N 1
ATOM 3084 C CA . ASN A 1 424 ? -28.342 -8.288 30.694 1.00 78.69 424 ASN A CA 1
ATOM 3085 C C . ASN A 1 424 ? -28.452 -7.057 29.800 1.00 78.69 424 ASN A C 1
ATOM 3087 O O . ASN A 1 424 ? -29.547 -6.527 29.644 1.00 78.69 424 ASN A O 1
ATOM 3091 N N . VAL A 1 425 ? -27.362 -6.644 29.156 1.00 73.31 425 VAL A N 1
ATOM 3092 C CA . VAL A 1 425 ? -27.366 -5.531 28.195 1.00 73.31 425 VAL A CA 1
ATOM 3093 C C . VAL A 1 425 ? -28.271 -5.852 26.999 1.00 73.31 425 VAL A C 1
ATOM 3095 O O . VAL A 1 425 ? -29.125 -5.040 26.645 1.00 73.31 425 VAL A O 1
ATOM 3098 N N . ALA A 1 426 ? -28.174 -7.066 26.446 1.00 68.88 426 ALA A N 1
ATOM 3099 C CA . ALA A 1 426 ? -29.056 -7.553 25.386 1.00 68.88 426 ALA A CA 1
ATOM 3100 C C . ALA A 1 426 ? -30.524 -7.582 25.841 1.00 68.88 426 ALA A C 1
ATOM 3102 O O . ALA A 1 426 ? -31.394 -7.025 25.178 1.00 68.88 426 ALA A O 1
ATOM 3103 N N . ALA A 1 427 ? -30.803 -8.195 26.996 1.00 62.97 427 ALA A N 1
ATOM 3104 C CA . ALA A 1 427 ? -32.170 -8.403 27.466 1.00 62.97 427 ALA A CA 1
ATOM 3105 C C . ALA A 1 427 ? -32.868 -7.126 27.966 1.00 62.97 427 ALA A C 1
ATOM 3107 O O . ALA A 1 427 ? -34.085 -7.016 27.839 1.00 62.97 427 ALA A O 1
ATOM 3108 N N . SER A 1 428 ? -32.131 -6.190 28.573 1.00 67.00 428 SER A N 1
ATOM 3109 C CA . SER A 1 428 ? -32.715 -5.039 29.280 1.00 67.00 428 SER A CA 1
ATOM 3110 C C . SER A 1 428 ? -32.541 -3.698 28.570 1.00 67.00 428 SER A C 1
ATOM 3112 O O . SER A 1 428 ? -33.365 -2.811 28.783 1.00 67.00 428 SER A O 1
ATOM 3114 N N . MET A 1 429 ? -31.513 -3.542 27.727 1.00 64.56 429 MET A N 1
ATOM 3115 C CA . MET A 1 429 ? -31.190 -2.259 27.084 1.00 64.56 429 MET A CA 1
ATOM 3116 C C . MET A 1 429 ? -31.277 -2.302 25.555 1.00 64.56 429 MET A C 1
ATOM 3118 O O . MET A 1 429 ? -31.353 -1.245 24.936 1.00 64.56 429 MET A O 1
ATOM 3122 N N . ALA A 1 430 ? -31.291 -3.498 24.950 1.00 68.44 430 ALA A N 1
ATOM 3123 C CA . ALA A 1 430 ? -31.286 -3.689 23.496 1.00 68.44 430 ALA A CA 1
ATOM 3124 C C . ALA A 1 430 ? -30.157 -2.914 22.776 1.00 68.44 430 ALA A C 1
ATOM 3126 O O . ALA A 1 430 ? -30.294 -2.530 21.617 1.00 68.44 430 ALA A O 1
ATOM 3127 N N . GLU A 1 431 ? -29.032 -2.679 23.465 1.00 66.62 431 GLU A N 1
ATOM 3128 C CA . GLU A 1 431 ? -27.836 -2.042 22.888 1.00 66.62 431 GLU A CA 1
ATOM 3129 C C . GLU A 1 431 ? -27.028 -3.010 22.010 1.00 66.62 431 GLU A C 1
ATOM 3131 O O . GLU A 1 431 ? -26.256 -2.581 21.154 1.00 66.62 431 GLU A O 1
ATOM 3136 N N . ILE A 1 432 ? -27.219 -4.317 22.213 1.00 70.19 432 ILE A N 1
ATOM 3137 C CA . ILE A 1 432 ? -26.718 -5.388 21.351 1.00 70.19 432 ILE A CA 1
ATOM 3138 C C . ILE A 1 432 ? -27.879 -6.308 20.972 1.00 70.19 432 ILE A C 1
ATOM 3140 O O . ILE A 1 432 ? -28.753 -6.576 21.796 1.00 70.19 432 ILE A O 1
ATOM 3144 N N . ASP A 1 433 ? -27.880 -6.801 19.732 1.00 74.31 433 ASP A N 1
ATOM 3145 C CA . ASP A 1 433 ? -29.003 -7.578 19.194 1.00 74.31 433 ASP A CA 1
ATOM 3146 C C . ASP A 1 433 ? -29.132 -8.971 19.831 1.00 74.31 433 ASP A C 1
ATOM 3148 O O . ASP A 1 433 ? -30.236 -9.490 19.989 1.00 74.31 433 ASP A O 1
ATOM 3152 N N . THR A 1 434 ? -28.006 -9.611 20.167 1.00 77.56 434 THR A N 1
ATOM 3153 C CA . THR A 1 434 ? -27.980 -10.968 20.728 1.00 77.56 434 THR A CA 1
ATOM 3154 C C . THR A 1 434 ? -26.664 -11.267 21.451 1.00 77.56 434 THR A C 1
ATOM 3156 O O . THR A 1 434 ? -25.671 -10.558 21.290 1.00 77.56 434 THR A O 1
ATOM 3159 N N . VAL A 1 435 ? -26.647 -12.362 22.214 1.00 76.75 435 VAL A N 1
ATOM 3160 C CA . VAL A 1 435 ? -25.438 -12.994 22.758 1.00 76.75 435 VAL A CA 1
ATOM 3161 C C . VAL A 1 435 ? -25.270 -14.351 22.084 1.00 76.75 435 VAL A C 1
ATOM 3163 O O . VAL A 1 435 ? -26.241 -15.096 21.965 1.00 76.75 435 VAL A O 1
ATOM 3166 N N . LEU A 1 436 ? -24.061 -14.655 21.614 1.00 78.25 436 LEU A N 1
ATOM 3167 C CA . LEU A 1 436 ? -23.758 -15.886 20.882 1.00 78.25 436 LEU A CA 1
ATOM 3168 C C . LEU A 1 436 ? -22.912 -16.833 21.732 1.00 78.25 436 LEU A C 1
ATOM 3170 O O . LEU A 1 436 ? -22.039 -16.384 22.478 1.00 78.25 436 LEU A O 1
ATOM 3174 N N . ASP A 1 437 ? -23.118 -18.140 21.554 1.00 82.06 437 ASP A N 1
ATOM 3175 C CA . ASP A 1 437 ? -22.084 -19.118 21.887 1.00 82.06 437 ASP A CA 1
ATOM 3176 C C . ASP A 1 437 ? -20.884 -18.873 20.948 1.00 82.06 437 ASP A C 1
ATOM 3178 O O . ASP A 1 437 ? -21.065 -18.829 19.722 1.00 82.06 437 ASP A O 1
ATOM 3182 N N . PRO A 1 438 ? -19.653 -18.711 21.471 1.00 82.25 438 PRO A N 1
ATOM 3183 C CA . PRO A 1 438 ? -18.465 -18.556 20.642 1.00 82.25 438 PRO A CA 1
ATOM 3184 C C . PRO A 1 438 ? -18.335 -19.605 19.524 1.00 82.25 438 PRO A C 1
ATOM 3186 O O . PRO A 1 438 ? -17.879 -19.254 18.431 1.00 82.25 438 PRO A O 1
ATOM 3189 N N . ALA A 1 439 ? -18.775 -20.850 19.745 1.00 85.75 439 ALA A N 1
ATOM 3190 C CA . ALA A 1 439 ? -18.742 -21.921 18.746 1.00 85.75 439 ALA A CA 1
ATOM 3191 C C . ALA A 1 439 ? -19.675 -21.667 17.546 1.00 85.75 439 ALA A C 1
ATOM 3193 O O . ALA A 1 439 ? -19.367 -22.076 16.425 1.00 85.75 439 ALA A O 1
ATOM 3194 N N . GLU A 1 440 ? -20.777 -20.944 17.751 1.00 86.94 440 GLU A N 1
ATOM 3195 C CA . GLU A 1 440 ? -21.775 -20.633 16.719 1.00 86.94 440 GLU A CA 1
ATOM 3196 C C . GLU A 1 440 ? -21.417 -19.384 15.900 1.00 86.94 440 GLU A C 1
ATOM 3198 O O . GLU A 1 440 ? -21.973 -19.157 14.821 1.00 86.94 440 GLU A O 1
ATOM 3203 N N . THR A 1 441 ? -20.447 -18.589 16.368 1.00 84.69 441 THR A N 1
ATOM 3204 C CA . THR A 1 441 ? -20.051 -17.301 15.771 1.00 84.69 441 THR A CA 1
ATOM 3205 C C . THR A 1 441 ? -19.851 -17.383 14.259 1.00 84.69 441 THR A C 1
ATOM 3207 O O . THR A 1 441 ? -20.329 -16.527 13.516 1.00 84.69 441 THR A O 1
ATOM 3210 N N . ARG A 1 442 ? -19.156 -18.418 13.768 1.00 85.31 442 ARG A N 1
ATOM 3211 C CA . ARG A 1 442 ? -18.840 -18.553 12.337 1.00 85.31 442 ARG A CA 1
ATOM 3212 C C . ARG A 1 442 ? -20.084 -18.815 11.489 1.00 85.31 442 ARG A C 1
ATOM 3214 O O . ARG A 1 442 ? -20.206 -18.241 10.409 1.00 85.31 442 ARG A O 1
ATOM 3221 N N . GLU A 1 443 ? -20.982 -19.673 11.964 1.00 87.44 443 GLU A N 1
ATOM 3222 C CA . GLU A 1 443 ? -22.229 -19.981 11.261 1.00 87.44 443 GLU A CA 1
ATOM 3223 C C . GLU A 1 443 ? -23.144 -18.753 11.235 1.00 87.44 443 GLU A C 1
ATOM 3225 O O . GLU A 1 443 ? -23.665 -18.387 10.179 1.00 87.44 443 GLU A O 1
ATOM 3230 N N . TRP A 1 444 ? -23.277 -18.075 12.378 1.00 84.50 444 TRP A N 1
ATOM 3231 C CA . TRP A 1 444 ? -24.074 -16.859 12.492 1.00 84.50 444 TRP A CA 1
ATOM 3232 C C . TRP A 1 444 ? -23.544 -15.744 11.583 1.00 84.50 444 TRP A C 1
ATOM 3234 O O . TRP A 1 444 ? -24.307 -15.175 10.804 1.00 84.50 444 TRP A O 1
ATOM 3244 N N . LEU A 1 445 ? -22.230 -15.489 11.589 1.00 82.38 445 LEU A N 1
ATOM 3245 C CA . LEU A 1 445 ? -21.602 -14.514 10.691 1.00 82.38 445 LEU A CA 1
ATOM 3246 C C . LEU A 1 445 ? -21.807 -14.869 9.215 1.00 82.38 445 LEU A C 1
ATOM 3248 O O . LEU A 1 445 ? -22.030 -13.970 8.409 1.00 82.38 445 LEU A O 1
ATOM 3252 N N . GLY A 1 446 ? -21.759 -16.155 8.852 1.00 83.31 446 GLY A N 1
ATOM 3253 C CA . GLY A 1 446 ? -22.036 -16.607 7.487 1.00 83.31 446 GLY A CA 1
ATOM 3254 C C . GLY A 1 446 ? -23.436 -16.204 7.017 1.00 83.31 446 GLY A C 1
ATOM 3255 O O . GLY A 1 446 ? -23.579 -15.647 5.928 1.00 83.31 446 GLY A O 1
ATOM 3256 N N . LYS A 1 447 ? -24.444 -16.400 7.876 1.00 83.19 447 LYS A N 1
ATOM 3257 C CA . LYS A 1 447 ? -25.829 -15.968 7.624 1.00 83.19 447 LYS A CA 1
ATOM 3258 C C . LYS A 1 447 ? -25.941 -14.447 7.576 1.00 83.19 447 LYS A C 1
ATOM 3260 O O . LYS A 1 447 ? -26.527 -13.907 6.650 1.00 83.19 447 LYS A O 1
ATOM 3265 N N . VAL A 1 448 ? -25.319 -13.727 8.510 1.00 79.50 448 VAL A N 1
ATOM 3266 C CA . VAL A 1 448 ? -25.360 -12.254 8.533 1.00 79.50 448 VAL A CA 1
ATOM 3267 C C . VAL A 1 448 ? -24.731 -11.654 7.278 1.00 79.50 448 VAL A C 1
ATOM 3269 O O . VAL A 1 448 ? -25.330 -10.787 6.647 1.00 79.50 448 VAL A O 1
ATOM 3272 N N . VAL A 1 449 ? -23.551 -12.122 6.871 1.00 77.38 449 VAL A N 1
ATOM 3273 C CA . VAL A 1 449 ? -22.886 -11.632 5.656 1.00 77.38 449 VAL A CA 1
ATOM 3274 C C . VAL A 1 449 ? -23.703 -11.971 4.405 1.00 77.38 449 VAL A C 1
ATOM 3276 O O . VAL A 1 449 ? -23.856 -11.107 3.542 1.00 77.38 449 VAL A O 1
ATOM 3279 N N . GLY A 1 450 ? -24.240 -13.192 4.311 1.00 74.75 450 GLY A N 1
ATOM 3280 C CA . GLY A 1 450 ? -25.022 -13.643 3.157 1.00 74.75 450 GLY A CA 1
ATOM 3281 C C . GLY A 1 450 ? -26.391 -12.969 3.035 1.00 74.75 450 GLY A C 1
ATOM 3282 O O . GLY A 1 450 ? -26.724 -12.443 1.972 1.00 74.75 450 GLY A O 1
ATOM 3283 N N . ASP A 1 451 ? -27.148 -12.943 4.129 1.00 73.56 451 ASP A N 1
ATOM 3284 C CA . ASP A 1 451 ? -28.583 -12.648 4.124 1.00 73.56 451 ASP A CA 1
ATOM 3285 C C . ASP A 1 451 ? -28.900 -11.213 4.570 1.00 73.56 451 ASP A C 1
ATOM 3287 O O . ASP A 1 451 ? -29.879 -10.626 4.108 1.00 73.56 451 ASP A O 1
ATOM 3291 N N . VAL A 1 452 ? -28.082 -10.628 5.457 1.00 71.38 452 VAL A N 1
ATOM 3292 C CA . VAL A 1 452 ? -28.364 -9.321 6.083 1.00 71.38 452 VAL A CA 1
ATOM 3293 C C . VAL A 1 452 ? -27.538 -8.203 5.458 1.00 71.38 452 VAL A C 1
ATOM 3295 O O . VAL A 1 452 ? -28.079 -7.170 5.062 1.00 71.38 452 VAL A O 1
ATOM 3298 N N . LEU A 1 453 ? -26.217 -8.381 5.379 1.00 73.06 453 LEU A N 1
ATOM 3299 C CA . LEU A 1 453 ? -25.334 -7.351 4.828 1.00 73.06 453 LEU A CA 1
ATOM 3300 C C . LEU A 1 453 ? -25.433 -7.295 3.297 1.00 73.06 453 LEU A C 1
ATOM 3302 O O . LEU A 1 453 ? -25.323 -6.212 2.715 1.00 73.06 453 LEU A O 1
ATOM 3306 N N . GLY A 1 454 ? -25.697 -8.445 2.667 1.00 72.44 454 GLY A N 1
ATOM 3307 C CA . GLY A 1 454 ? -25.743 -8.609 1.221 1.00 72.44 454 GLY A CA 1
ATOM 3308 C C . GLY A 1 454 ? -24.365 -8.460 0.565 1.00 72.44 454 GLY A C 1
ATOM 3309 O O . GLY A 1 454 ? -23.351 -8.177 1.199 1.00 72.44 454 GLY A O 1
ATOM 3310 N N . THR A 1 455 ? -24.299 -8.650 -0.754 1.00 71.25 455 THR A N 1
ATOM 3311 C CA . THR A 1 455 ? -23.036 -8.481 -1.489 1.00 71.25 455 THR A CA 1
ATOM 3312 C C . THR A 1 455 ? -22.741 -7.011 -1.760 1.00 71.25 455 THR A C 1
ATOM 3314 O O . THR A 1 455 ? -23.461 -6.354 -2.523 1.00 71.25 455 THR A O 1
ATOM 3317 N N . ARG A 1 456 ? -21.619 -6.511 -1.239 1.00 77.69 456 ARG A N 1
ATOM 3318 C CA . ARG A 1 456 ? -21.066 -5.221 -1.657 1.00 77.69 456 ARG A CA 1
ATOM 3319 C C . ARG A 1 456 ? -20.435 -5.353 -3.043 1.00 77.69 456 ARG A C 1
ATOM 3321 O O . ARG A 1 456 ? -19.691 -6.290 -3.316 1.00 77.69 456 ARG A O 1
ATOM 3328 N N . ARG A 1 457 ? -20.744 -4.418 -3.944 1.00 73.75 457 ARG A N 1
ATOM 3329 C CA . ARG A 1 457 ? -20.126 -4.370 -5.276 1.00 73.75 457 ARG A CA 1
ATOM 3330 C C . ARG A 1 457 ? -18.979 -3.374 -5.264 1.00 73.75 457 ARG A C 1
ATOM 3332 O O . ARG A 1 457 ? -19.205 -2.184 -5.033 1.00 73.75 457 ARG A O 1
ATOM 3339 N N . ALA A 1 458 ? -17.784 -3.871 -5.562 1.00 74.19 458 ALA A N 1
ATOM 3340 C CA . ALA A 1 458 ? -16.613 -3.041 -5.781 1.00 74.19 458 ALA A CA 1
ATOM 3341 C C . ALA A 1 458 ? -16.904 -1.960 -6.836 1.00 74.19 458 ALA A C 1
ATOM 3343 O O . ALA A 1 458 ? -17.574 -2.219 -7.842 1.00 74.19 458 ALA A O 1
ATOM 3344 N N . MET A 1 459 ? -16.413 -0.739 -6.608 1.00 72.44 459 MET A N 1
ATOM 3345 C CA . MET A 1 459 ? -16.614 0.359 -7.567 1.00 72.44 459 MET A CA 1
ATOM 3346 C C . MET A 1 459 ? -15.777 0.193 -8.837 1.00 72.44 459 MET A C 1
ATOM 3348 O O . MET A 1 459 ? -16.156 0.693 -9.896 1.00 72.44 459 MET A O 1
ATOM 3352 N N . PHE A 1 460 ? -14.672 -0.547 -8.762 1.00 67.88 460 PHE A N 1
ATOM 3353 C CA . PHE A 1 460 ? -13.855 -0.849 -9.925 1.00 67.88 460 PHE A CA 1
ATOM 3354 C C . PHE A 1 460 ? -14.471 -2.022 -10.704 1.00 67.88 460 PHE A C 1
ATOM 3356 O O . PHE A 1 460 ? -14.588 -3.142 -10.211 1.00 67.88 460 PHE A O 1
ATOM 3363 N N . ARG A 1 461 ? -14.901 -1.770 -11.946 1.00 55.03 461 ARG A N 1
ATOM 3364 C CA . ARG A 1 461 ? -15.312 -2.835 -12.872 1.00 55.03 461 ARG A CA 1
ATOM 3365 C C . ARG A 1 461 ? -14.082 -3.342 -13.610 1.00 55.03 461 ARG A C 1
ATOM 3367 O O . ARG A 1 461 ? -13.581 -2.656 -14.497 1.00 55.03 461 ARG A O 1
ATOM 3374 N N . VAL A 1 462 ? -13.637 -4.553 -13.289 1.00 51.75 462 VAL A N 1
ATOM 3375 C CA . VAL A 1 462 ? -12.747 -5.302 -14.181 1.00 51.75 462 VAL A CA 1
ATOM 3376 C C . VAL A 1 462 ? -13.578 -5.690 -15.400 1.00 51.75 462 VAL A C 1
ATOM 3378 O O . VAL A 1 462 ? -14.659 -6.274 -15.268 1.00 51.75 462 VAL A O 1
ATOM 3381 N N . ARG A 1 463 ? -13.127 -5.311 -16.596 1.00 44.94 463 ARG A N 1
ATOM 3382 C CA . ARG A 1 463 ? -13.742 -5.780 -17.837 1.00 44.94 463 ARG A CA 1
ATOM 3383 C C . ARG A 1 463 ? -13.419 -7.273 -17.911 1.00 44.94 463 ARG A C 1
ATOM 3385 O O . ARG A 1 463 ? -12.299 -7.621 -18.244 1.00 44.94 463 ARG A O 1
ATOM 3392 N N . ARG A 1 464 ? -14.355 -8.140 -17.508 1.00 47.09 464 ARG A N 1
ATOM 3393 C CA . ARG A 1 464 ? -14.189 -9.583 -17.717 1.00 47.09 464 ARG A CA 1
ATOM 3394 C C . ARG A 1 464 ? -13.987 -9.804 -19.208 1.00 47.09 464 ARG A C 1
ATOM 3396 O O . ARG A 1 464 ? -14.800 -9.313 -20.002 1.00 47.09 464 ARG A O 1
ATOM 3403 N N . ASP A 1 465 ? -12.941 -10.536 -19.565 1.00 45.03 465 ASP A N 1
ATOM 3404 C CA . ASP A 1 465 ? -12.894 -11.159 -20.875 1.00 45.03 465 ASP A CA 1
ATOM 3405 C C . ASP A 1 465 ? -14.167 -11.992 -21.023 1.00 45.03 465 ASP A C 1
ATOM 3407 O O . ASP A 1 465 ? -14.601 -12.699 -20.108 1.00 45.03 465 ASP A O 1
ATOM 3411 N N . ARG A 1 466 ? -14.844 -11.815 -22.157 1.00 40.03 466 ARG A N 1
ATOM 3412 C CA . ARG A 1 466 ? -15.941 -12.695 -22.544 1.00 40.03 466 ARG A CA 1
ATOM 3413 C C . ARG A 1 466 ? -15.323 -14.055 -22.853 1.00 40.03 466 ARG A C 1
ATOM 3415 O O . ARG A 1 466 ? -15.039 -14.346 -24.009 1.00 40.03 466 ARG A O 1
ATOM 3422 N N . GLU A 1 467 ? -15.110 -14.882 -21.839 1.00 44.19 467 GLU A N 1
ATOM 3423 C CA . GLU A 1 467 ? -14.947 -16.309 -22.075 1.00 44.19 467 GLU A CA 1
ATOM 3424 C C . GLU A 1 467 ? -16.269 -16.860 -22.622 1.00 44.19 467 GLU A C 1
ATOM 3426 O O . GLU A 1 467 ? -17.337 -16.659 -22.040 1.00 44.19 467 GLU A O 1
ATOM 3431 N N . GLY A 1 468 ? -16.193 -17.540 -23.767 1.00 45.31 468 GLY A N 1
ATOM 3432 C CA . GLY A 1 468 ? -17.276 -18.381 -24.272 1.00 45.31 468 GLY A CA 1
ATOM 3433 C C . GLY A 1 468 ? -18.274 -17.689 -25.195 1.00 45.31 468 GLY A C 1
ATOM 3434 O O . GLY A 1 468 ? -19.441 -17.504 -24.861 1.00 45.31 468 GLY A O 1
ATOM 3435 N N . GLY A 1 469 ? -17.842 -17.389 -26.416 1.00 30.42 469 GLY A N 1
ATOM 3436 C CA . GLY A 1 469 ? -18.743 -17.107 -27.525 1.00 30.42 469 GLY A CA 1
ATOM 3437 C C . GLY A 1 469 ? -18.080 -17.462 -28.841 1.00 30.42 469 GLY A C 1
ATOM 3438 O O . GLY A 1 469 ? -17.621 -16.568 -29.543 1.00 30.42 469 GLY A O 1
ATOM 3439 N N . SER A 1 470 ? -18.025 -18.754 -29.181 1.00 43.69 470 SER A N 1
ATOM 3440 C CA . SER A 1 470 ? -17.769 -19.151 -30.566 1.00 43.69 470 SER A CA 1
ATOM 3441 C C . SER A 1 470 ? -18.792 -18.462 -31.471 1.00 43.69 470 SER A C 1
ATOM 3443 O O . SER A 1 470 ? -19.994 -18.602 -31.226 1.00 43.69 470 SER A O 1
ATOM 3445 N N . ARG A 1 471 ? -18.314 -17.726 -32.473 1.00 35.44 471 ARG A N 1
ATOM 3446 C CA . ARG A 1 471 ? -18.992 -17.238 -33.692 1.00 35.44 471 ARG A CA 1
ATOM 3447 C C . ARG A 1 471 ? -17.949 -16.348 -34.386 1.00 35.44 471 ARG A C 1
ATOM 3449 O O . ARG A 1 471 ? -17.506 -15.394 -33.760 1.00 35.44 471 ARG A O 1
ATOM 3456 N N . LEU A 1 472 ? -17.506 -16.564 -35.616 1.00 34.59 472 LEU A N 1
ATOM 3457 C CA . LEU A 1 472 ? -17.801 -17.514 -36.689 1.00 34.59 472 LEU A CA 1
ATOM 3458 C C . LEU A 1 472 ? -16.496 -17.685 -37.478 1.00 34.59 472 LEU A C 1
ATOM 3460 O O . LEU A 1 472 ? -15.759 -16.673 -37.548 1.00 34.59 472 LEU A O 1
#

Secondary structure (DSSP, 8-state):
--------TT-TT-EEEEE-S-TT----TT---EEEE--------------S--------TTS--HHHHHHHHHHHTTSGGGGHHHHHHHHHTT---HHHHHHHHSPTT--EEE-TT---S-TTTS-HHHHHHHHGGGGEEEEEEEETTEEEEEEEE-TTTGGG-----TT----TT-TT-HHHHHHHHHHHTT---EEEE-SEEETHHHHHHHTSSEEEEE-B--TTTTTSS-S---B-EEESS-HHHHHHTTS----HHHHSBHHHHHHHTS-SEEESSHHHHHT--S----PPPTTTT-B-HHHHHHHHHHHHHHHHH----EEEEE----B--SHHHHHH--TTHHHHHHHHHHHHHHHHHHTT--EEEEE-SB--SS-HHHHHHHHSHHHHTT---HHHHHHHHHHHHHHHHHHTBHHHHHHHH-SSS----GGGHHHHHHHIIIIII-PPPPSS------------